Protein AF-A0A372EFE8-F1 (afdb_monomer)

Nearest PDB structures (foldseek):
  8dl6-assembly1_A  TM=1.818E-01  e=1.624E+00  Homo sapiens
  2hs5-assembly1_A  TM=1.885E-01  e=2.837E+00  Rhodococcus jostii RHA1
  8t83-assembly1_A  TM=2.047E-01  e=9.586E+00  Plasmodium falciparum

pLDDT: mean 87.12, std 14.11, range [27.5, 97.69]

Sequence (541 aa):
AINDLPAGLLLDLYAYAGGRPDAYFDPDGAARIRYFAITTDAKGKALGIDQGFVKARWAFIVDDVQGGGDASALGQKRNEYAQAASALLVDVGGNFLGGGQAASAWGGADNPMAADFFQHYGEALISIPEFTIDNMSDDDATALIASYIQTDREQVFGRSCPSRAALLPPIRFAPGEADIHVDRDKEAALAGMSGPQANAQRILNCNRPTTLPVAYANDEERRRINKYEAAAELQESPATSAIYKDCSANNGCRSNTAIKINGHEYYASYGRTQFVVETFLRTLTTVAKDLNAQQRHQLRLDQPVRLPNGAMGTMLDMVRIANGRAAVAARSFSKVRMDFGTGLSFQQAQHIWESLTTRQQTQFQHDTGLNQREYVDMLGFTPEGRARTEAEGKNAFASEAVIRMVDGDGQTSFGTWLMWLYSSQDEYNFVSKIFLKNNLSKIVEAPSLAGQFLNTEAPGTDEHMIRQRTVEDDLAQRVAAMHNWGNVRRITAPAMDLPSWVKNYADEFSRSVGRGDWRSLRCGDELKNTAGLRMQPLNLK

Structure (mmCIF, N/CA/C/O backbone):
data_AF-A0A372EFE8-F1
#
_entry.id   AF-A0A372EFE8-F1
#
loop_
_atom_site.group_PDB
_atom_site.id
_atom_site.type_symbol
_atom_site.label_atom_id
_atom_site.label_alt_id
_atom_site.label_comp_id
_atom_site.label_asym_id
_atom_site.label_entity_id
_atom_site.label_seq_id
_atom_site.pdbx_PDB_ins_code
_atom_site.Cartn_x
_atom_site.Cartn_y
_atom_site.Cartn_z
_atom_site.occupancy
_atom_site.B_iso_or_equiv
_atom_site.auth_seq_id
_atom_site.auth_comp_id
_atom_site.auth_asym_id
_atom_site.auth_atom_id
_atom_site.pdbx_PDB_model_num
ATOM 1 N N . ALA A 1 1 ? -55.924 -3.145 3.234 1.00 34.00 1 ALA A N 1
ATOM 2 C CA . ALA A 1 1 ? -55.984 -2.920 4.686 1.00 34.00 1 ALA A CA 1
ATOM 3 C C . ALA A 1 1 ? -54.588 -2.531 5.136 1.00 34.00 1 ALA A C 1
ATOM 5 O O . ALA A 1 1 ? -53.656 -3.285 4.894 1.00 34.00 1 ALA A O 1
ATOM 6 N N . ILE A 1 2 ? -54.460 -1.311 5.644 1.00 34.00 2 ILE A N 1
ATOM 7 C CA . ILE A 1 2 ? -53.300 -0.809 6.385 1.00 34.00 2 ILE A CA 1
ATOM 8 C C . ILE A 1 2 ? -53.632 -1.044 7.871 1.00 34.00 2 ILE A C 1
ATOM 10 O O . ILE A 1 2 ? -54.818 -0.972 8.203 1.00 34.00 2 ILE A O 1
ATOM 14 N N . ASN A 1 3 ? -52.600 -1.272 8.694 1.00 28.91 3 ASN A N 1
ATOM 15 C CA . ASN A 1 3 ? -52.532 -1.204 10.170 1.00 28.91 3 ASN A CA 1
ATOM 16 C C . ASN A 1 3 ? -52.314 -2.558 10.866 1.00 28.91 3 ASN A C 1
ATOM 18 O O . ASN A 1 3 ? -53.229 -3.371 10.937 1.00 28.91 3 ASN A O 1
ATOM 22 N N . ASP A 1 4 ? -51.077 -2.790 11.333 1.00 33.53 4 ASP A N 1
ATOM 23 C CA . ASP A 1 4 ? -50.749 -2.971 12.766 1.00 33.53 4 ASP A CA 1
ATOM 24 C C . ASP A 1 4 ? -49.399 -3.679 12.986 1.00 33.53 4 ASP A C 1
ATOM 26 O O . ASP A 1 4 ? -49.341 -4.797 13.486 1.00 33.53 4 ASP A O 1
ATOM 30 N N . LEU A 1 5 ? -48.287 -2.996 12.685 1.00 29.19 5 LEU A N 1
ATOM 31 C CA . LEU A 1 5 ? -47.038 -3.199 13.430 1.00 29.19 5 LEU A CA 1
ATOM 32 C C . LEU A 1 5 ? -46.386 -1.828 13.702 1.00 29.19 5 LEU A C 1
ATOM 34 O O . LEU A 1 5 ? -46.388 -0.984 12.801 1.00 29.19 5 LEU A O 1
ATOM 38 N N . PRO A 1 6 ? -45.893 -1.558 14.927 1.00 27.50 6 PRO A N 1
ATOM 39 C CA . PRO A 1 6 ? -45.521 -0.213 15.351 1.00 27.50 6 PRO A CA 1
ATOM 40 C C . PRO A 1 6 ? -44.241 0.274 14.673 1.00 27.50 6 PRO A C 1
ATOM 42 O O . PRO A 1 6 ? -43.274 -0.466 14.509 1.00 27.50 6 PRO A O 1
ATOM 45 N N . ALA A 1 7 ? -44.228 1.564 14.346 1.00 34.88 7 ALA A N 1
ATOM 46 C CA . ALA A 1 7 ? -43.024 2.309 14.023 1.00 34.88 7 ALA A CA 1
ATOM 47 C C . ALA A 1 7 ? -42.103 2.353 15.256 1.00 34.88 7 ALA A C 1
ATOM 49 O O . ALA A 1 7 ? -42.401 3.046 16.224 1.00 34.88 7 ALA A O 1
ATOM 50 N N . GLY A 1 8 ? -41.005 1.599 15.224 1.00 34.66 8 GLY A N 1
ATOM 51 C CA . GLY A 1 8 ? -40.010 1.597 16.295 1.00 34.66 8 GLY A CA 1
ATOM 52 C C . GLY A 1 8 ? -39.207 0.306 16.341 1.00 34.66 8 GLY A C 1
ATOM 53 O O . GLY A 1 8 ? -39.478 -0.534 17.183 1.00 34.66 8 GLY A O 1
ATOM 54 N N . LEU A 1 9 ? -38.281 0.154 15.392 1.00 29.19 9 LEU A N 1
ATOM 55 C CA . LEU A 1 9 ? -37.024 -0.610 15.453 1.00 29.19 9 LEU A CA 1
ATOM 56 C C . LEU A 1 9 ? -36.442 -0.547 14.037 1.00 29.19 9 LEU A C 1
ATOM 58 O O . LEU A 1 9 ? -36.576 -1.451 13.213 1.00 29.19 9 LEU A O 1
ATOM 62 N N . LEU A 1 10 ? -35.905 0.632 13.726 1.00 29.94 10 LEU A N 1
ATOM 63 C CA . LEU A 1 10 ? -35.046 0.847 12.573 1.00 29.94 10 LEU A CA 1
ATOM 64 C C . LEU A 1 10 ? -33.844 -0.088 12.732 1.00 29.94 10 LEU A C 1
ATOM 66 O O . LEU A 1 10 ? -32.978 0.158 13.563 1.00 29.94 10 LEU A O 1
ATOM 70 N N . LEU A 1 11 ? -33.823 -1.164 11.946 1.00 32.56 11 LEU A N 1
ATOM 71 C CA . LEU A 1 11 ? -32.589 -1.848 11.585 1.00 32.56 11 LEU A CA 1
ATOM 72 C C . LEU A 1 11 ? -31.656 -0.793 10.991 1.00 32.56 11 LEU A C 1
ATOM 74 O O . LEU A 1 11 ? -31.932 -0.256 9.915 1.00 32.56 11 LEU A O 1
ATOM 78 N N . ASP A 1 12 ? -30.587 -0.473 11.712 1.00 36.28 12 ASP A N 1
ATOM 79 C CA . ASP A 1 12 ? -29.499 0.312 11.161 1.00 36.28 12 ASP A CA 1
ATOM 80 C C . ASP A 1 12 ? -28.867 -0.486 10.012 1.00 36.28 12 ASP A C 1
ATOM 82 O O . ASP A 1 12 ? -28.234 -1.526 10.200 1.00 36.28 12 ASP A O 1
ATOM 86 N N . LEU A 1 13 ? -29.090 -0.013 8.788 1.00 31.44 13 LEU A N 1
ATOM 87 C CA . LEU A 1 13 ? -28.568 -0.617 7.566 1.00 31.44 13 LEU A CA 1
ATOM 88 C C . LEU A 1 13 ? -27.030 -0.530 7.479 1.00 31.44 13 LEU A C 1
ATOM 90 O O . LEU A 1 13 ? -26.445 -1.239 6.659 1.00 31.44 13 LEU A O 1
ATOM 94 N N . TYR A 1 14 ? -26.360 0.262 8.329 1.00 36.19 14 TYR A N 1
ATOM 95 C CA . TYR A 1 14 ? -24.896 0.282 8.422 1.00 36.19 14 TYR A CA 1
ATOM 96 C C . TYR A 1 14 ? -24.311 -0.952 9.120 1.00 36.19 14 TYR A C 1
ATOM 98 O O . TYR A 1 14 ? -23.192 -1.349 8.788 1.00 36.19 14 TYR A O 1
ATOM 106 N N . ALA A 1 15 ? -25.081 -1.651 9.964 1.00 34.00 15 ALA A N 1
ATOM 107 C CA . ALA A 1 15 ? -24.660 -2.922 10.568 1.00 34.00 15 ALA A CA 1
ATOM 108 C C . ALA A 1 15 ? -24.408 -4.031 9.517 1.00 34.00 15 ALA A C 1
ATOM 110 O O . ALA A 1 15 ? -23.725 -5.021 9.784 1.00 34.00 15 ALA A O 1
ATOM 111 N N . TYR A 1 16 ? -24.912 -3.861 8.287 1.00 36.12 16 TYR A N 1
ATOM 112 C CA . TYR A 1 16 ? -24.775 -4.832 7.197 1.00 36.12 16 TYR A CA 1
ATOM 113 C C . TYR A 1 16 ? -23.528 -4.631 6.317 1.00 36.12 16 TYR A C 1
ATOM 115 O O . TYR A 1 16 ? -23.132 -5.555 5.602 1.00 36.12 16 TYR A O 1
ATOM 123 N N . ALA A 1 17 ? -22.864 -3.470 6.373 1.00 34.91 17 ALA A N 1
ATOM 124 C CA . ALA A 1 17 ? -21.753 -3.141 5.469 1.00 34.91 17 ALA A CA 1
ATOM 125 C C . ALA A 1 17 ? -20.452 -3.932 5.752 1.00 34.91 17 ALA A C 1
ATOM 127 O O . ALA A 1 17 ? -19.557 -3.973 4.908 1.00 34.91 17 ALA A O 1
ATOM 128 N N . GLY A 1 18 ? -20.358 -4.613 6.905 1.00 39.59 18 GLY A N 1
ATOM 129 C CA . GLY A 1 18 ? -19.274 -5.544 7.261 1.00 39.59 18 GLY A CA 1
ATOM 130 C C . GLY A 1 18 ? -19.565 -7.032 6.993 1.00 39.59 18 GLY A C 1
ATOM 131 O O . GLY A 1 18 ? -18.693 -7.872 7.217 1.00 39.59 18 GLY A O 1
ATOM 132 N N . GLY A 1 19 ? -20.769 -7.379 6.520 1.00 35.31 19 GLY A N 1
ATOM 133 C CA . GLY A 1 19 ? -21.113 -8.732 6.061 1.00 35.31 19 GLY A CA 1
ATOM 134 C C . GLY A 1 19 ? -21.162 -9.839 7.125 1.00 35.31 19 GLY A C 1
ATOM 135 O O . GLY A 1 19 ? -20.945 -10.998 6.777 1.00 35.31 19 GLY A O 1
ATOM 136 N N . ARG A 1 20 ? -21.418 -9.538 8.408 1.00 49.41 20 ARG A N 1
ATOM 137 C CA . ARG A 1 20 ? -21.470 -10.568 9.472 1.00 49.41 20 ARG A CA 1
ATOM 138 C C . ARG A 1 20 ? -22.592 -10.387 10.508 1.00 49.41 20 ARG A C 1
ATOM 140 O O . ARG A 1 20 ? -22.280 -10.347 11.688 1.00 49.41 20 ARG A O 1
ATOM 147 N N . PRO A 1 21 ? -23.878 -10.329 10.127 1.00 38.69 21 PRO A N 1
ATOM 148 C CA . PRO A 1 21 ? -24.981 -10.154 11.084 1.00 38.69 21 PRO A CA 1
ATOM 149 C C . PRO A 1 21 ? -25.032 -11.234 12.187 1.00 38.69 21 PRO A C 1
ATOM 151 O O . PRO A 1 21 ? -25.362 -10.932 13.329 1.00 38.69 21 PRO A O 1
ATOM 154 N N . ASP A 1 22 ? -24.613 -12.465 11.887 1.00 41.41 22 ASP A N 1
ATOM 155 C CA . ASP A 1 22 ? -24.717 -13.606 12.812 1.00 41.41 22 ASP A CA 1
ATOM 156 C C . ASP A 1 22 ? -23.646 -13.606 13.920 1.00 41.41 22 ASP A C 1
ATOM 158 O O . ASP A 1 22 ? -23.748 -14.357 14.886 1.00 41.41 22 ASP A O 1
ATOM 162 N N . ALA A 1 23 ? -22.616 -12.759 13.803 1.00 43.25 23 ALA A N 1
ATOM 163 C CA . ALA A 1 23 ? -21.568 -12.613 14.815 1.00 43.25 23 ALA A CA 1
ATOM 164 C C . ALA A 1 23 ? -21.918 -11.587 15.912 1.00 43.25 23 ALA A C 1
ATOM 166 O O . ALA A 1 23 ? -21.098 -11.381 16.809 1.00 43.25 23 ALA A O 1
ATOM 167 N N . TYR A 1 24 ? -23.084 -10.929 15.820 1.00 45.16 24 TYR A N 1
ATOM 168 C CA . TYR A 1 24 ? -23.446 -9.785 16.668 1.00 45.16 24 TYR A CA 1
ATOM 169 C C . TYR A 1 24 ? -24.737 -9.950 17.474 1.00 45.16 24 TYR A C 1
ATOM 171 O O . TYR A 1 24 ? -25.125 -9.024 18.182 1.00 45.16 24 TYR A O 1
ATOM 179 N N . PHE A 1 25 ? -25.398 -11.107 17.419 1.00 37.50 25 PHE A N 1
ATOM 180 C CA . PHE A 1 25 ? -26.566 -11.344 18.263 1.00 37.50 25 PHE A CA 1
ATOM 181 C C . PHE A 1 25 ? -26.135 -11.952 19.603 1.00 37.50 25 PHE A C 1
ATOM 183 O O . PHE A 1 25 ? -26.067 -13.172 19.743 1.00 37.50 25 PHE A O 1
ATOM 190 N N . ASP A 1 26 ? -25.823 -11.090 20.573 1.00 42.59 26 ASP A N 1
ATOM 191 C CA . ASP A 1 26 ? -25.848 -11.459 21.988 1.00 42.59 26 ASP A CA 1
ATOM 192 C C . ASP A 1 26 ? -27.255 -11.133 22.525 1.00 42.59 26 ASP A C 1
ATOM 194 O O . ASP A 1 26 ? -27.617 -9.958 22.588 1.00 42.59 26 ASP A O 1
ATOM 198 N N . PRO A 1 27 ? -28.093 -12.131 22.859 1.00 40.47 27 PRO A N 1
ATOM 199 C CA . PRO A 1 27 ? -29.403 -11.879 23.456 1.00 40.47 27 PRO A CA 1
ATOM 200 C C . PRO A 1 27 ? -29.326 -11.190 24.835 1.00 40.47 27 PRO A C 1
ATOM 202 O O . PRO A 1 27 ? -30.360 -10.706 25.294 1.00 40.47 27 PRO A O 1
ATOM 205 N N . ASP A 1 28 ? -28.134 -11.119 25.449 1.00 47.84 28 ASP A N 1
ATOM 206 C CA . ASP A 1 28 ? -27.855 -10.519 26.760 1.00 47.84 28 ASP A CA 1
ATOM 207 C C . ASP A 1 28 ? -26.855 -9.331 26.704 1.00 47.84 28 ASP A C 1
ATOM 209 O O . ASP A 1 28 ? -26.437 -8.849 27.757 1.00 47.84 28 ASP A O 1
ATOM 213 N N . GLY A 1 29 ? -26.441 -8.869 25.513 1.00 55.97 29 GLY A N 1
ATOM 214 C CA . GLY A 1 29 ? -25.423 -7.821 25.340 1.00 55.97 29 GLY A CA 1
ATOM 215 C C . GLY A 1 29 ? -25.939 -6.633 24.534 1.00 55.97 29 GLY A C 1
ATOM 216 O O . GLY A 1 29 ? -25.941 -6.672 23.304 1.00 55.97 29 GLY A O 1
ATOM 217 N N . ALA A 1 30 ? -26.372 -5.580 25.228 1.00 72.25 30 ALA A N 1
ATOM 218 C CA . ALA A 1 30 ? -26.882 -4.346 24.619 1.00 72.25 30 ALA A CA 1
ATOM 219 C C . ALA A 1 30 ? -26.065 -3.092 24.980 1.00 72.25 30 ALA A C 1
ATOM 221 O O . ALA A 1 30 ? -26.330 -2.015 24.444 1.00 72.25 30 ALA A O 1
ATOM 222 N N . ALA A 1 31 ? -25.045 -3.225 25.836 1.00 88.50 31 ALA A N 1
ATOM 223 C CA . ALA A 1 31 ? -24.107 -2.144 26.087 1.00 88.50 31 ALA A CA 1
ATOM 224 C C . ALA A 1 31 ? -23.345 -1.769 24.813 1.00 88.50 31 ALA A C 1
ATOM 226 O O . ALA A 1 31 ? -23.012 -2.601 23.962 1.00 88.50 31 ALA A O 1
ATOM 227 N N . ARG A 1 32 ? -22.985 -0.493 24.726 1.00 92.19 32 ARG A N 1
ATOM 228 C CA . ARG A 1 32 ? -22.243 0.059 23.603 1.00 92.19 32 ARG A CA 1
ATOM 229 C C . ARG A 1 32 ? -20.888 0.579 24.048 1.00 92.19 32 ARG A C 1
ATOM 231 O O . ARG A 1 32 ? -20.762 1.290 25.043 1.00 92.19 32 ARG A O 1
ATOM 238 N N . ILE A 1 33 ? -19.865 0.297 23.246 1.00 95.19 33 ILE A N 1
ATOM 239 C CA . ILE A 1 33 ? -18.561 0.954 23.336 1.00 95.19 33 ILE A CA 1
ATOM 240 C C . ILE A 1 33 ? -18.213 1.633 22.014 1.00 95.19 33 ILE A C 1
ATOM 242 O O . ILE A 1 33 ? -18.333 1.060 20.934 1.00 95.19 33 ILE A O 1
ATOM 246 N N . ARG A 1 34 ? -17.771 2.886 22.112 1.00 95.81 34 ARG A N 1
ATOM 247 C CA . ARG A 1 34 ? -17.330 3.717 20.990 1.00 95.81 34 ARG A CA 1
ATOM 248 C C . ARG A 1 34 ? -15.876 4.090 21.192 1.00 95.81 34 ARG A C 1
ATOM 250 O O . ARG A 1 34 ? -15.551 4.808 22.137 1.00 95.81 34 ARG A O 1
ATOM 257 N N . TYR A 1 35 ? -15.009 3.617 20.310 1.00 97.69 35 TYR A N 1
ATOM 258 C CA . TYR A 1 35 ? -13.605 3.998 20.271 1.00 97.69 35 TYR A CA 1
ATOM 259 C C . TYR A 1 35 ? -13.398 5.262 19.435 1.00 97.69 35 TYR A C 1
ATOM 261 O O . TYR A 1 35 ? -14.134 5.562 18.499 1.00 97.69 35 TYR A O 1
ATOM 269 N N . PHE A 1 36 ? -12.346 6.002 19.759 1.00 97.00 36 PHE A N 1
ATOM 270 C CA . PHE A 1 36 ? -11.959 7.216 19.057 1.00 97.00 36 PHE A CA 1
ATOM 271 C C . PHE A 1 36 ? -10.454 7.234 18.854 1.00 97.00 36 PHE A C 1
ATOM 273 O O . PHE A 1 36 ? -9.684 6.912 19.763 1.00 97.00 36 PHE A O 1
ATOM 280 N N . ALA A 1 37 ? -10.032 7.664 17.671 1.00 97.00 37 ALA A N 1
ATOM 281 C CA . ALA A 1 37 ? -8.640 7.957 17.388 1.00 97.00 37 ALA A CA 1
ATOM 282 C C . ALA A 1 37 ? -8.394 9.460 17.552 1.00 97.00 37 ALA A C 1
ATOM 284 O O . ALA A 1 37 ? -8.954 10.270 16.816 1.00 97.00 37 ALA A O 1
ATOM 285 N N . ILE A 1 38 ? -7.541 9.836 18.506 1.00 96.75 38 ILE A N 1
ATOM 286 C CA . ILE A 1 38 ? -7.173 11.230 18.770 1.00 96.75 38 ILE A CA 1
ATOM 287 C C . ILE A 1 38 ? -5.764 11.495 18.247 1.00 96.75 38 ILE A C 1
ATOM 289 O O . ILE A 1 38 ? -4.810 10.823 18.634 1.00 96.75 38 ILE A O 1
ATOM 293 N N . THR A 1 39 ? -5.616 12.488 17.374 1.00 96.31 39 THR A N 1
ATOM 294 C CA . THR A 1 39 ? -4.344 12.810 16.696 1.00 96.31 39 THR A CA 1
ATOM 295 C C . THR A 1 39 ? -3.457 13.792 17.469 1.00 96.31 39 THR A C 1
ATOM 297 O O . THR A 1 39 ? -2.387 14.179 16.990 1.00 96.31 39 THR A O 1
ATOM 300 N N . THR A 1 40 ? -3.865 14.182 18.680 1.00 94.88 40 THR A N 1
ATOM 301 C CA . THR A 1 40 ? -3.167 15.141 19.545 1.00 94.88 40 THR A CA 1
ATOM 302 C C . THR A 1 40 ? -2.806 14.568 20.920 1.00 94.88 40 THR A C 1
ATOM 304 O O . THR A 1 40 ? -3.421 13.621 21.419 1.00 94.88 40 THR A O 1
ATOM 307 N N . ASP A 1 41 ? -1.769 15.141 21.532 1.00 91.31 41 ASP A N 1
ATOM 308 C CA . ASP A 1 41 ? -1.305 14.825 22.884 1.00 91.31 41 ASP A CA 1
ATOM 309 C C . ASP A 1 41 ? -2.052 15.619 23.978 1.00 91.31 41 ASP A C 1
ATOM 311 O O . ASP A 1 41 ? -2.893 16.476 23.700 1.00 91.31 41 ASP A O 1
ATOM 315 N N . ALA A 1 42 ? -1.687 15.389 25.244 1.00 89.38 42 ALA A N 1
ATOM 316 C CA . ALA A 1 42 ? -2.208 16.115 26.409 1.00 89.38 42 ALA A CA 1
ATOM 317 C C . ALA A 1 42 ? -1.928 17.637 26.411 1.00 89.38 42 ALA A C 1
ATOM 319 O O . ALA A 1 42 ? -2.366 18.354 27.308 1.00 89.38 42 ALA A O 1
ATOM 320 N N . LYS A 1 43 ? -1.158 18.163 25.455 1.00 88.94 43 LYS A N 1
ATOM 321 C CA . LYS A 1 43 ? -0.915 19.602 25.272 1.00 88.94 43 LYS A CA 1
ATOM 322 C C . LYS A 1 43 ? -1.660 20.149 24.051 1.00 88.94 43 LYS A C 1
ATOM 324 O O . LYS A 1 43 ? -1.415 21.292 23.669 1.00 88.94 43 LYS A O 1
ATOM 329 N N . GLY A 1 44 ? -2.523 19.345 23.426 1.00 88.69 44 GLY A N 1
ATOM 330 C CA . GLY A 1 44 ? -3.226 19.687 22.192 1.00 88.69 44 GLY A CA 1
ATOM 331 C C . GLY A 1 44 ? -2.317 19.731 20.961 1.00 88.69 44 GLY A C 1
ATOM 332 O O . GLY A 1 44 ? -2.702 20.292 19.939 1.00 88.69 44 GLY A O 1
ATOM 333 N N . LYS A 1 45 ? -1.098 19.180 21.031 1.00 93.12 45 LYS A N 1
ATOM 334 C CA . LYS A 1 45 ? -0.156 19.167 19.905 1.00 93.12 45 LYS A CA 1
ATOM 335 C C . LYS A 1 45 ? -0.317 17.895 19.089 1.00 93.12 45 LYS A C 1
ATOM 337 O O . LYS A 1 45 ? -0.513 16.827 19.655 1.00 93.12 45 LYS A O 1
ATOM 342 N N . ALA A 1 46 ? -0.178 17.997 17.768 1.00 95.44 46 ALA A N 1
ATOM 343 C CA . ALA A 1 46 ? -0.224 16.838 16.882 1.00 95.44 46 ALA A CA 1
ATOM 344 C C . ALA A 1 46 ? 0.832 15.786 17.272 1.00 95.44 46 ALA A C 1
ATOM 346 O O . ALA A 1 46 ? 2.003 16.116 17.471 1.00 95.44 46 ALA A O 1
ATOM 347 N N . LEU A 1 47 ? 0.430 14.513 17.314 1.00 95.44 47 LEU A N 1
ATOM 348 C CA . LEU A 1 47 ? 1.303 13.377 17.642 1.00 95.44 47 LEU A CA 1
ATOM 349 C C . LEU A 1 47 ? 2.340 13.085 16.541 1.00 95.44 47 LEU A C 1
ATOM 351 O O . LEU A 1 47 ? 3.317 12.367 16.767 1.00 95.44 47 LEU A O 1
ATOM 355 N N . GLY A 1 48 ? 2.152 13.667 15.356 1.00 95.75 48 GLY A N 1
ATOM 356 C CA . GLY A 1 48 ? 3.061 13.582 14.219 1.00 95.75 48 GLY A CA 1
ATOM 357 C C . GLY A 1 48 ? 2.695 12.477 13.232 1.00 95.75 48 GLY A C 1
ATOM 358 O O . GLY A 1 48 ? 1.594 11.932 13.248 1.00 95.75 48 GLY A O 1
ATOM 359 N N . ILE A 1 49 ? 3.634 12.165 12.343 1.00 94.25 49 ILE A N 1
ATOM 360 C CA . ILE A 1 49 ? 3.468 11.194 11.256 1.00 94.25 49 ILE A CA 1
ATOM 361 C C . ILE A 1 49 ? 4.583 10.154 11.354 1.00 94.25 49 ILE A C 1
ATOM 363 O O . ILE A 1 49 ? 5.714 10.478 11.718 1.00 94.25 49 ILE A O 1
ATOM 367 N N . ASP A 1 50 ? 4.271 8.905 11.028 1.00 91.94 50 ASP A N 1
ATOM 368 C CA . ASP A 1 50 ? 5.243 7.826 10.898 1.00 91.94 50 ASP A CA 1
ATOM 369 C C . ASP A 1 50 ? 4.916 6.948 9.690 1.00 91.94 50 ASP A C 1
ATOM 371 O O . ASP A 1 50 ? 3.794 6.474 9.539 1.00 91.94 50 ASP A O 1
ATOM 375 N N . GLN A 1 51 ? 5.896 6.766 8.802 1.00 90.44 51 GLN A N 1
ATOM 376 C CA . GLN A 1 51 ? 5.751 6.014 7.545 1.00 90.44 51 GLN A CA 1
ATOM 377 C C . GLN A 1 51 ? 4.546 6.447 6.683 1.00 90.44 51 GLN A C 1
ATOM 379 O O . GLN A 1 51 ? 3.937 5.633 5.995 1.00 90.44 51 GLN A O 1
ATOM 384 N N . GLY A 1 52 ? 4.194 7.735 6.721 1.00 91.44 52 GLY A N 1
ATOM 385 C CA . GLY A 1 52 ? 3.045 8.296 5.999 1.00 91.44 52 GLY A CA 1
ATOM 386 C C . GLY A 1 52 ? 1.700 8.170 6.730 1.00 91.44 52 GLY A C 1
ATOM 387 O O . GLY A 1 52 ? 0.720 8.756 6.279 1.00 91.44 52 GLY A O 1
ATOM 388 N N . PHE A 1 53 ? 1.645 7.487 7.878 1.00 94.56 53 PHE A N 1
ATOM 389 C CA . PHE A 1 53 ? 0.457 7.400 8.731 1.00 94.56 53 PHE A CA 1
ATOM 390 C C . PHE A 1 53 ? 0.469 8.496 9.796 1.00 94.56 53 PHE A C 1
ATOM 392 O O . PHE A 1 53 ? 1.491 8.725 10.446 1.00 94.56 53 PHE A O 1
ATOM 399 N N . VAL A 1 54 ? -0.672 9.143 10.023 1.00 96.06 54 VAL A N 1
ATOM 400 C CA . VAL A 1 54 ? -0.841 10.064 11.154 1.00 96.06 54 VAL A CA 1
ATOM 401 C C . VAL A 1 54 ? -0.882 9.246 12.440 1.00 96.06 54 VAL A C 1
ATOM 403 O O . VAL A 1 54 ? -1.614 8.261 12.536 1.00 96.06 54 VAL A O 1
ATOM 406 N N . LYS A 1 55 ? -0.077 9.628 13.432 1.00 96.69 55 LYS A N 1
ATOM 407 C CA . LYS A 1 55 ? -0.108 8.985 14.744 1.00 96.69 55 LYS A CA 1
ATOM 408 C C . LYS A 1 55 ? -1.374 9.394 15.481 1.00 96.69 55 LYS A C 1
ATOM 410 O O . LYS A 1 55 ? -1.724 10.572 15.507 1.00 96.69 55 LYS A O 1
ATOM 415 N N . ALA A 1 56 ? -2.014 8.426 16.114 1.00 96.44 56 ALA A N 1
ATOM 416 C CA . ALA A 1 56 ? -3.169 8.660 16.959 1.00 96.44 56 ALA A CA 1
ATOM 417 C C . ALA A 1 56 ? -3.112 7.780 18.208 1.00 96.44 56 ALA A C 1
ATOM 419 O O . ALA A 1 56 ? -2.435 6.754 18.231 1.00 96.44 56 ALA A O 1
ATOM 420 N N . ARG A 1 57 ? -3.816 8.197 19.254 1.00 95.69 57 ARG A N 1
ATOM 421 C CA . ARG A 1 57 ? -4.024 7.436 20.491 1.00 95.69 57 ARG A CA 1
ATOM 422 C C . ARG A 1 57 ? -5.500 7.094 20.640 1.00 95.69 57 ARG A C 1
ATOM 424 O O . ARG A 1 57 ? -6.348 7.783 20.074 1.00 95.69 57 ARG A O 1
ATOM 431 N N . TRP A 1 58 ? -5.793 6.056 21.408 1.00 96.88 58 TRP A N 1
ATOM 432 C CA . TRP A 1 58 ? -7.166 5.670 21.702 1.00 96.88 58 TRP A CA 1
ATOM 433 C C . TRP A 1 58 ? -7.783 6.526 22.808 1.00 96.88 58 TRP A C 1
ATOM 435 O O . TRP A 1 58 ? -7.127 6.873 23.790 1.00 96.88 58 TRP A O 1
ATOM 445 N N . ALA A 1 59 ? -9.069 6.801 22.653 1.00 96.69 59 ALA A N 1
ATOM 446 C CA . ALA A 1 59 ? -10.006 7.140 23.714 1.00 96.69 59 ALA A CA 1
ATOM 447 C C . ALA A 1 59 ? -11.270 6.296 23.496 1.00 96.69 59 ALA A C 1
ATOM 449 O O . ALA A 1 59 ? -11.463 5.762 22.400 1.00 96.69 59 ALA A O 1
ATOM 450 N N . PHE A 1 60 ? -12.120 6.146 24.509 1.00 97.12 60 PHE A N 1
ATOM 451 C CA . PHE A 1 60 ? -13.393 5.451 24.324 1.00 97.12 60 PHE A CA 1
ATOM 452 C C . PHE A 1 60 ? -14.489 5.950 25.256 1.00 97.12 60 PHE A C 1
ATOM 454 O O . PHE A 1 60 ? -14.209 6.475 26.333 1.00 97.12 60 PHE A O 1
ATOM 461 N N . ILE A 1 61 ? -15.734 5.747 24.832 1.00 96.06 61 ILE A N 1
ATOM 462 C CA . ILE A 1 61 ? -16.935 5.911 25.648 1.00 96.06 61 ILE A CA 1
ATOM 463 C C . ILE A 1 61 ? -17.629 4.557 25.761 1.00 96.06 61 ILE A C 1
ATOM 465 O O . ILE A 1 61 ? -17.799 3.894 24.742 1.00 96.06 61 ILE A O 1
ATOM 469 N N . VAL A 1 62 ? -18.043 4.174 26.967 1.00 95.56 62 VAL A N 1
ATOM 470 C CA . VAL A 1 62 ? -18.953 3.044 27.210 1.00 95.56 62 VAL A CA 1
ATOM 471 C C . VAL A 1 62 ? -20.264 3.578 27.757 1.00 95.56 62 VAL A C 1
ATOM 473 O O . VAL A 1 62 ? -20.244 4.396 28.677 1.00 95.56 62 VAL A O 1
ATOM 476 N N . ASP A 1 63 ? -21.379 3.147 27.183 1.00 92.81 63 ASP A N 1
ATOM 477 C CA . ASP A 1 63 ? -22.728 3.552 27.564 1.00 92.81 63 ASP A CA 1
ATOM 478 C C . ASP A 1 63 ? -23.769 2.466 27.245 1.00 92.81 63 ASP A C 1
ATOM 480 O O . ASP A 1 63 ? -23.423 1.350 26.868 1.00 92.81 63 ASP A O 1
ATOM 484 N N . ASP A 1 64 ? -25.046 2.800 27.448 1.00 89.94 64 ASP A N 1
ATOM 485 C CA . ASP A 1 64 ? -26.210 1.962 27.114 1.00 89.94 64 ASP A CA 1
ATOM 486 C C . ASP A 1 64 ? -26.261 0.594 27.818 1.00 89.94 64 ASP A C 1
ATOM 488 O O . ASP A 1 64 ? -26.829 -0.365 27.305 1.00 89.94 64 ASP A O 1
ATOM 492 N N . VAL A 1 65 ? -25.680 0.513 29.020 1.00 91.00 65 VAL A N 1
ATOM 493 C CA . VAL A 1 65 ? -25.744 -0.686 29.864 1.00 91.00 65 VAL A CA 1
ATOM 494 C C . VAL A 1 65 ? -27.198 -1.001 30.211 1.00 91.00 65 VAL A C 1
ATOM 496 O O . VAL A 1 65 ? -27.894 -0.166 30.792 1.00 91.00 65 VAL A O 1
ATOM 499 N N . GLN A 1 66 ? -27.644 -2.217 29.911 1.00 89.31 66 GLN A N 1
ATOM 500 C CA . GLN A 1 66 ? -28.983 -2.700 30.220 1.00 89.31 66 GLN A CA 1
ATOM 501 C C . GLN A 1 66 ? -29.040 -3.459 31.545 1.00 89.31 66 GLN A C 1
ATOM 503 O O . GLN A 1 66 ? -28.074 -4.056 32.023 1.00 89.31 66 GLN A O 1
ATOM 508 N N . GLY A 1 67 ? -30.217 -3.418 32.169 1.00 85.56 67 GLY A N 1
ATOM 509 C CA . GLY A 1 67 ? -30.492 -4.157 33.397 1.00 85.56 67 GLY A CA 1
ATOM 510 C C . GLY A 1 67 ? -30.720 -5.647 33.134 1.00 85.56 67 GLY A C 1
ATOM 511 O O . GLY A 1 67 ? -31.088 -6.056 32.038 1.00 85.56 67 GLY A O 1
ATOM 512 N N . GLY A 1 68 ? -30.583 -6.468 34.175 1.00 84.12 68 GLY A N 1
ATOM 513 C CA . GLY A 1 68 ? -30.855 -7.902 34.105 1.00 84.12 68 GLY A CA 1
ATOM 514 C C . GLY A 1 68 ? -31.183 -8.524 35.464 1.00 84.12 68 GLY A C 1
ATOM 515 O O . GLY A 1 68 ? -31.111 -7.878 36.508 1.00 84.12 68 GLY A O 1
ATOM 516 N N . GLY A 1 69 ? -31.541 -9.809 35.464 1.00 81.25 69 GLY A N 1
ATOM 517 C CA . GLY A 1 69 ? -32.064 -10.508 36.649 1.00 81.25 69 GLY A CA 1
ATOM 518 C C . GLY A 1 69 ? -31.029 -11.050 37.645 1.00 81.25 69 GLY A C 1
ATOM 519 O O . GLY A 1 69 ? -31.422 -11.693 38.617 1.00 81.25 69 GLY A O 1
ATOM 520 N N . ASP A 1 70 ? -29.729 -10.841 37.416 1.00 81.94 70 ASP A N 1
ATOM 521 C CA . ASP A 1 70 ? -28.670 -11.348 38.302 1.00 81.94 70 ASP A CA 1
ATOM 522 C C . ASP A 1 70 ? -28.601 -10.569 39.630 1.00 81.94 70 ASP A C 1
ATOM 524 O O . ASP A 1 70 ? -28.575 -9.338 39.655 1.00 81.94 70 ASP A O 1
ATOM 528 N N . ALA A 1 71 ? -28.545 -11.307 40.741 1.00 89.00 71 ALA A N 1
ATOM 529 C CA . ALA A 1 71 ? -28.494 -10.782 42.103 1.00 89.00 71 ALA A CA 1
ATOM 530 C C . ALA A 1 71 ? -27.065 -10.619 42.657 1.00 89.00 71 ALA A C 1
ATOM 532 O O . ALA A 1 71 ? -26.915 -10.181 43.803 1.00 89.00 71 ALA A O 1
ATOM 533 N N . SER A 1 72 ? -26.026 -10.979 41.893 1.00 92.88 72 SER A N 1
ATOM 534 C CA . SER A 1 72 ? -24.625 -10.762 42.273 1.00 92.88 72 SER A CA 1
ATOM 535 C C . SER A 1 72 ? -24.306 -9.273 42.494 1.00 92.88 72 SER A C 1
ATOM 537 O O . SER A 1 72 ? -25.058 -8.391 42.083 1.00 92.88 72 SER A O 1
ATOM 539 N N . ALA A 1 73 ? -23.169 -8.965 43.130 1.00 92.62 73 ALA A N 1
ATOM 540 C CA . ALA A 1 73 ? -22.735 -7.573 43.303 1.00 92.62 73 ALA A CA 1
ATOM 541 C C . ALA A 1 73 ? -22.563 -6.846 41.954 1.00 92.62 73 ALA A C 1
ATOM 543 O O . ALA A 1 73 ? -22.879 -5.661 41.852 1.00 92.62 73 ALA A O 1
ATOM 544 N N . LEU A 1 74 ? -22.115 -7.569 40.919 1.00 92.81 74 LEU A N 1
ATOM 545 C CA . LEU A 1 74 ? -22.024 -7.057 39.554 1.00 92.81 74 LEU A CA 1
ATOM 546 C C . LEU A 1 74 ? -23.420 -6.826 38.962 1.00 92.81 74 LEU A C 1
ATOM 548 O O . LEU A 1 74 ? -23.689 -5.732 38.483 1.00 92.81 74 LEU A O 1
ATOM 552 N N . GLY A 1 75 ? -24.332 -7.797 39.079 1.00 92.62 75 GLY A N 1
ATOM 553 C CA . GLY A 1 75 ? -25.705 -7.687 38.575 1.00 92.62 75 GLY A CA 1
ATOM 554 C C . GLY A 1 75 ? -26.515 -6.563 39.232 1.00 92.62 75 GLY A C 1
ATOM 555 O O . GLY A 1 75 ? -27.241 -5.836 38.553 1.00 92.62 75 GLY A O 1
ATOM 556 N N . GLN A 1 76 ? -26.336 -6.343 40.539 1.00 94.44 76 GLN A N 1
ATOM 557 C CA . GLN A 1 76 ? -26.914 -5.198 41.251 1.00 94.44 76 GLN A CA 1
ATOM 558 C C . GLN A 1 76 ? -26.366 -3.873 40.712 1.00 94.44 76 GLN A C 1
ATOM 560 O O . GLN A 1 76 ? -27.146 -2.976 40.399 1.00 94.44 76 GLN A O 1
ATOM 565 N N . LYS A 1 77 ? -25.041 -3.768 40.535 1.00 94.81 77 LYS A N 1
ATOM 566 C CA . LYS A 1 77 ? -24.407 -2.557 39.998 1.00 94.81 77 LYS A CA 1
ATOM 567 C C . LYS A 1 77 ? -24.808 -2.290 38.543 1.00 94.81 77 LYS A C 1
ATOM 569 O O . LYS A 1 77 ? -25.072 -1.146 38.191 1.00 94.81 77 LYS A O 1
ATOM 574 N N . ARG A 1 78 ? -24.940 -3.336 37.724 1.00 94.25 78 ARG A N 1
ATOM 575 C CA . ARG A 1 78 ? -25.466 -3.257 36.355 1.00 94.25 78 ARG A CA 1
ATOM 576 C C . ARG A 1 78 ? -26.866 -2.646 36.340 1.00 94.25 78 ARG A C 1
ATOM 578 O O . ARG A 1 78 ? -27.122 -1.709 35.593 1.00 94.25 78 ARG A O 1
ATOM 585 N N . ASN A 1 79 ? -27.755 -3.118 37.217 1.00 93.38 79 ASN A N 1
ATOM 586 C CA . ASN A 1 79 ? -29.107 -2.570 37.351 1.00 93.38 79 ASN A CA 1
ATOM 587 C C . ASN A 1 79 ? -29.110 -1.102 37.807 1.00 93.38 79 ASN A C 1
ATOM 589 O O . ASN A 1 79 ? -29.919 -0.318 37.313 1.00 93.38 79 ASN A O 1
ATOM 593 N N . GLU A 1 80 ? -28.207 -0.720 38.715 1.00 93.75 80 GLU A N 1
ATOM 594 C CA . GLU A 1 80 ? -28.016 0.682 39.113 1.00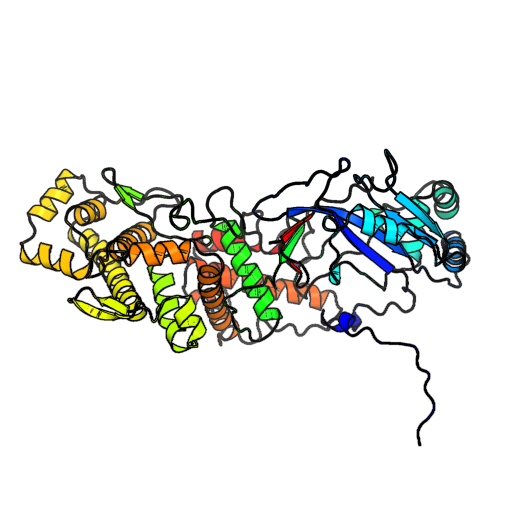 93.75 80 GLU A CA 1
ATOM 595 C C . GLU A 1 80 ? -27.582 1.551 37.919 1.00 93.75 80 GLU A C 1
ATOM 597 O O . GLU A 1 80 ? -28.175 2.603 37.679 1.00 93.75 80 GLU A O 1
ATOM 602 N N . TYR A 1 81 ? -26.592 1.104 37.140 1.00 94.00 81 TYR A N 1
ATOM 603 C CA . TYR A 1 81 ? -26.099 1.823 35.961 1.00 94.00 81 TYR A CA 1
ATOM 604 C C . TYR A 1 81 ? -27.146 1.939 34.855 1.00 94.00 81 TYR A C 1
ATOM 606 O O . TYR A 1 81 ? -27.305 3.023 34.294 1.00 94.00 81 TYR A O 1
ATOM 614 N N . ALA A 1 82 ? -27.908 0.878 34.593 1.00 91.94 82 ALA A N 1
ATOM 615 C CA . ALA A 1 82 ? -29.003 0.906 33.630 1.00 91.94 82 ALA A CA 1
ATOM 616 C C . ALA A 1 82 ? -30.086 1.920 34.029 1.00 91.94 82 ALA A C 1
ATOM 618 O O . ALA A 1 82 ? -30.511 2.743 33.221 1.00 91.94 82 ALA A O 1
ATOM 619 N N . GLN A 1 83 ? -30.491 1.929 35.306 1.00 91.94 83 GLN A N 1
ATOM 620 C CA . GLN A 1 83 ? -31.474 2.891 35.818 1.00 91.94 83 GLN A CA 1
ATOM 621 C C . GLN A 1 83 ? -30.968 4.336 35.771 1.00 91.94 83 GLN A C 1
ATOM 623 O O . GLN A 1 83 ? -31.741 5.255 35.502 1.00 91.94 83 GLN A O 1
ATOM 628 N N . ALA A 1 84 ? -29.679 4.546 36.039 1.00 91.19 84 ALA A N 1
ATOM 629 C CA . ALA A 1 84 ? -29.057 5.864 36.024 1.00 91.19 84 ALA A CA 1
ATOM 630 C C . ALA A 1 84 ? -28.630 6.329 34.620 1.00 91.19 84 ALA A C 1
ATOM 632 O O . ALA A 1 84 ? -28.133 7.453 34.494 1.00 91.19 84 ALA A O 1
ATOM 633 N N . ALA A 1 85 ? -28.793 5.492 33.586 1.00 90.31 85 ALA A N 1
ATOM 634 C CA . ALA A 1 85 ? -28.210 5.690 32.258 1.00 90.31 85 ALA A CA 1
ATOM 635 C C . ALA A 1 85 ? -26.719 6.065 32.355 1.00 90.31 85 ALA A C 1
ATOM 637 O O . ALA A 1 85 ? -26.281 7.104 31.855 1.00 90.31 85 ALA A O 1
ATOM 638 N N . SER A 1 86 ? -25.963 5.271 33.117 1.00 92.12 86 SER A N 1
ATOM 639 C CA . SER A 1 86 ? -24.554 5.540 33.377 1.00 92.12 86 SER A CA 1
ATOM 640 C C . SER A 1 86 ? -23.692 5.323 32.140 1.00 92.12 86 SER A C 1
ATOM 642 O O . SER A 1 86 ? -23.901 4.399 31.358 1.00 92.12 86 SER A O 1
ATOM 644 N N . ALA A 1 87 ? -22.678 6.167 32.009 1.00 92.38 87 ALA A N 1
ATOM 645 C CA . ALA A 1 87 ? -21.682 6.089 30.960 1.00 92.38 87 ALA A CA 1
ATOM 646 C C . ALA A 1 87 ? -20.302 6.481 31.496 1.00 92.38 87 ALA A C 1
ATOM 648 O O . ALA A 1 87 ? -20.172 7.162 32.517 1.00 92.38 87 ALA A O 1
ATOM 649 N N . LEU A 1 88 ? -19.264 6.041 30.794 1.00 94.88 88 LEU A N 1
ATOM 650 C CA . LEU A 1 88 ? -17.864 6.283 31.115 1.00 94.88 88 LEU A CA 1
ATOM 651 C C . LEU A 1 88 ? -17.139 6.801 29.880 1.00 94.88 88 LEU A C 1
ATOM 653 O O . LEU A 1 88 ? -17.194 6.175 28.829 1.00 94.88 88 LEU A O 1
ATOM 657 N N . LEU A 1 89 ? -16.377 7.879 30.036 1.00 95.69 89 LEU A N 1
ATOM 658 C CA . LEU A 1 89 ? -15.390 8.350 29.067 1.00 95.69 89 LEU A CA 1
ATOM 659 C C . LEU A 1 89 ? -14.001 8.047 29.612 1.00 95.69 89 LEU A C 1
ATOM 661 O O . LEU A 1 89 ? -13.693 8.389 30.754 1.00 95.69 89 LEU A O 1
ATOM 665 N N . VAL A 1 90 ? -13.148 7.474 28.771 1.00 95.69 90 VAL A N 1
ATOM 666 C CA . VAL A 1 90 ? -11.731 7.238 29.046 1.00 95.69 90 VAL A CA 1
ATOM 667 C C . VAL A 1 90 ? -10.890 7.977 28.008 1.00 95.69 90 VAL A C 1
ATOM 669 O O . VAL A 1 90 ? -10.942 7.675 26.818 1.00 95.69 90 VAL A O 1
ATOM 672 N N . ASP A 1 91 ? -10.083 8.930 28.474 1.00 94.25 91 ASP A N 1
ATOM 673 C CA . ASP A 1 91 ? -9.221 9.802 27.663 1.00 94.25 91 ASP A CA 1
ATOM 674 C C . ASP A 1 91 ? -7.785 9.806 28.218 1.00 94.25 91 ASP A C 1
ATOM 676 O O . ASP A 1 91 ? -7.217 10.830 28.607 1.00 94.25 91 ASP A O 1
ATOM 680 N N . VAL A 1 92 ? -7.179 8.618 28.302 1.00 90.62 92 VAL A N 1
ATOM 681 C CA . VAL A 1 92 ? -5.817 8.459 28.835 1.00 90.62 92 VAL A CA 1
ATOM 682 C C . VAL A 1 92 ? -4.819 9.236 27.972 1.00 90.62 92 VAL A C 1
ATOM 684 O O . VAL A 1 92 ? -4.732 9.057 26.755 1.00 90.62 92 VAL A O 1
ATOM 687 N N . GLY A 1 93 ? -4.020 10.083 28.624 1.00 86.19 93 GLY A N 1
ATOM 688 C CA . GLY A 1 93 ? -3.019 10.909 27.947 1.00 86.19 93 GLY A CA 1
ATOM 689 C C . GLY A 1 93 ? -3.614 12.052 27.121 1.00 86.19 93 GLY A C 1
ATOM 690 O O . GLY A 1 93 ? -2.885 12.660 26.335 1.00 86.19 93 GLY A O 1
ATOM 691 N N . GLY A 1 94 ? -4.908 12.333 27.288 1.00 89.75 94 GLY A N 1
ATOM 692 C CA . GLY A 1 94 ? -5.579 13.500 26.737 1.00 89.75 94 GLY A CA 1
ATOM 693 C C . GLY A 1 94 ? -5.627 14.683 27.691 1.00 89.75 94 GLY A C 1
ATOM 694 O O . GLY A 1 94 ? -5.001 14.686 28.752 1.00 89.75 94 GLY A O 1
ATOM 695 N N . ASN A 1 95 ? -6.335 15.725 27.266 1.00 91.31 95 ASN A N 1
ATOM 696 C CA . ASN A 1 95 ? -6.469 16.983 28.000 1.00 91.31 95 ASN A CA 1
ATOM 697 C C . ASN A 1 95 ? -7.918 17.436 28.193 1.00 91.31 95 ASN A C 1
ATOM 699 O O . ASN A 1 95 ? -8.126 18.555 28.654 1.00 91.31 95 ASN A O 1
ATOM 703 N N . PHE A 1 96 ? -8.899 16.594 27.860 1.00 93.38 96 PHE A N 1
ATOM 704 C CA . PHE A 1 96 ? -10.308 16.944 28.004 1.00 93.38 96 PHE A CA 1
ATOM 705 C C . PHE A 1 96 ? -10.758 16.949 29.473 1.00 93.38 96 PHE A C 1
ATOM 707 O O . PHE A 1 96 ? -11.301 17.939 29.950 1.00 93.38 96 PHE A O 1
ATOM 714 N N . LEU A 1 97 ? -10.450 15.888 30.228 1.00 88.62 97 LEU A N 1
ATOM 715 C CA . LEU A 1 97 ? -10.871 15.725 31.630 1.00 88.62 97 LEU A CA 1
ATOM 716 C C . LEU A 1 97 ? -10.056 16.568 32.637 1.00 88.62 97 LEU A C 1
ATOM 718 O O . LEU A 1 97 ? -10.224 16.447 33.845 1.00 88.62 97 LEU A O 1
ATOM 722 N N . GLY A 1 98 ? -9.156 17.433 32.163 1.00 77.06 98 GLY A N 1
ATOM 723 C CA . GLY A 1 98 ? -8.234 18.183 33.015 1.00 77.06 98 GLY A CA 1
ATOM 724 C C . GLY A 1 98 ? -7.023 17.365 33.492 1.00 77.06 98 GLY A C 1
ATOM 725 O O . GLY A 1 98 ? -6.924 16.150 33.319 1.00 77.06 98 GLY A O 1
ATOM 726 N N . GLY A 1 99 ? -6.028 18.057 34.055 1.00 68.00 99 GLY A N 1
ATOM 727 C CA . GLY A 1 99 ? -4.730 17.462 34.385 1.00 68.00 99 GLY A CA 1
ATOM 728 C C . GLY A 1 99 ? -4.820 16.349 35.435 1.00 68.00 99 GLY A C 1
ATOM 729 O O . GLY A 1 99 ? -5.084 16.622 36.601 1.00 68.00 99 GLY A O 1
ATOM 730 N N . GLY A 1 100 ? -4.527 15.110 35.028 1.00 69.81 100 GLY A N 1
ATOM 731 C CA . GLY A 1 100 ? -4.402 13.948 35.919 1.00 69.81 100 GLY A CA 1
ATOM 732 C C . GLY A 1 100 ? -5.616 13.016 35.966 1.00 69.81 100 GLY A C 1
ATOM 733 O O . GLY A 1 100 ? -5.505 11.937 36.544 1.00 69.81 100 GLY A O 1
ATOM 734 N N . GLN A 1 101 ? -6.740 13.376 35.337 1.00 86.31 101 GLN A N 1
ATOM 735 C CA . GLN A 1 101 ? -7.903 12.494 35.215 1.00 86.31 101 GLN A CA 1
ATOM 736 C C . GLN A 1 101 ? -7.840 11.698 33.908 1.00 86.31 101 GLN A C 1
ATOM 738 O O . GLN A 1 101 ? -7.751 12.262 32.823 1.00 86.31 101 GLN A O 1
ATOM 743 N N . ALA A 1 102 ? -7.866 10.369 34.020 1.00 88.44 102 ALA A N 1
ATOM 744 C CA . ALA A 1 102 ? -7.831 9.457 32.875 1.00 88.44 102 ALA A CA 1
ATOM 745 C C . ALA A 1 102 ? -9.228 9.021 32.410 1.00 88.44 102 ALA A C 1
ATOM 747 O O . ALA A 1 102 ? -9.382 8.557 31.281 1.00 88.44 102 ALA A O 1
ATOM 748 N N . ALA A 1 103 ? -10.223 9.135 33.290 1.00 92.62 103 ALA A N 1
ATOM 749 C CA . ALA A 1 103 ? -11.588 8.724 33.031 1.00 92.62 103 ALA A CA 1
ATOM 750 C C . ALA A 1 103 ? -12.578 9.546 33.860 1.00 92.62 103 ALA A C 1
ATOM 752 O O . ALA A 1 103 ? -12.223 10.050 34.928 1.00 92.62 103 ALA A O 1
ATOM 753 N N . SER A 1 104 ? -13.807 9.660 33.369 1.00 92.94 104 SER A N 1
ATOM 754 C CA . SER A 1 104 ? -14.917 10.305 34.063 1.00 92.94 104 SER A CA 1
ATOM 755 C C . SER A 1 104 ? -16.209 9.567 33.745 1.00 92.94 104 SER A C 1
ATOM 757 O O . SER A 1 104 ? -16.454 9.222 32.588 1.00 92.94 104 SER A O 1
ATOM 759 N N . ALA A 1 105 ? -17.012 9.314 34.775 1.00 91.88 105 ALA A N 1
ATOM 760 C CA . ALA A 1 105 ? -18.318 8.690 34.645 1.00 91.88 105 ALA A CA 1
ATOM 761 C C . ALA A 1 105 ? -19.423 9.724 34.857 1.00 91.88 105 ALA A C 1
ATOM 763 O O . ALA A 1 105 ? -19.263 10.677 35.623 1.00 91.88 105 ALA A O 1
ATOM 764 N N . TRP A 1 106 ? -20.555 9.518 34.198 1.00 91.19 106 TRP A N 1
ATOM 765 C CA . TRP A 1 106 ? -21.748 10.329 34.391 1.00 91.19 106 TRP A CA 1
ATOM 766 C C . TRP A 1 106 ? -23.018 9.491 34.294 1.00 91.19 106 TRP A C 1
ATOM 768 O O . TRP A 1 106 ? -22.978 8.354 33.839 1.00 91.19 106 TRP A O 1
ATOM 778 N N . GLY A 1 107 ? -24.141 10.064 34.725 1.00 86.06 107 GLY A N 1
ATOM 779 C CA . GLY A 1 107 ? -25.477 9.507 34.517 1.00 86.06 107 GLY A CA 1
ATOM 780 C C . GLY A 1 107 ? -26.408 10.522 33.857 1.00 86.06 107 GLY A C 1
ATOM 781 O O . GLY A 1 107 ? -26.125 11.725 33.855 1.00 86.06 107 GLY A O 1
ATOM 782 N 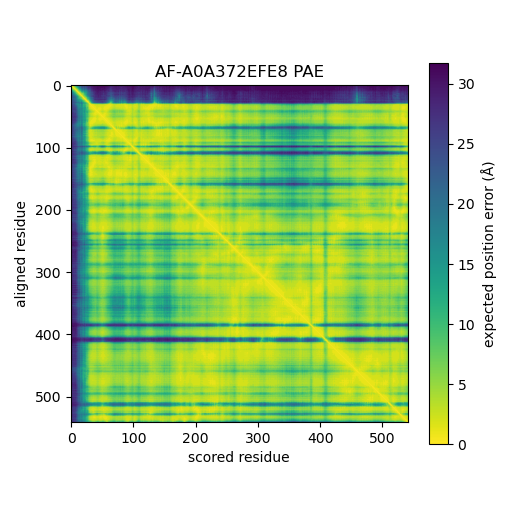N . GLY A 1 108 ? -27.523 10.020 33.331 1.00 73.00 108 GLY A N 1
ATOM 783 C CA . GLY A 1 108 ? -28.579 10.795 32.681 1.00 73.00 108 GLY A CA 1
ATOM 784 C C . GLY A 1 108 ? -28.380 10.997 31.174 1.00 73.00 108 GLY A C 1
ATOM 785 O O . GLY A 1 108 ? -27.264 11.184 30.692 1.00 73.00 108 GLY A O 1
ATOM 786 N N . ALA A 1 109 ? -29.498 11.005 30.437 1.00 60.03 109 ALA A N 1
ATOM 787 C CA . ALA A 1 109 ? -29.536 11.125 28.974 1.00 60.03 109 ALA A CA 1
ATOM 788 C C . ALA A 1 109 ? -29.063 12.494 28.436 1.00 60.03 109 ALA A C 1
ATOM 790 O O . ALA A 1 109 ? -28.595 12.575 27.304 1.00 60.03 109 ALA A O 1
ATOM 791 N N . ASP A 1 110 ? -29.134 13.551 29.254 1.00 61.03 110 ASP A N 1
ATOM 792 C CA . ASP A 1 110 ? -28.862 14.943 28.855 1.00 61.03 110 ASP A CA 1
ATOM 793 C C . ASP A 1 110 ? -27.462 15.446 29.257 1.00 61.03 110 ASP A C 1
ATOM 795 O O . ASP A 1 110 ? -27.238 16.651 29.401 1.00 61.03 110 ASP A O 1
ATOM 799 N N . ASN A 1 111 ? -26.497 14.553 29.493 1.00 67.44 111 ASN A N 1
ATOM 800 C CA . ASN A 1 111 ? -25.164 14.993 29.893 1.00 67.44 111 ASN A CA 1
ATOM 801 C C . ASN A 1 111 ? -24.355 15.528 28.690 1.00 67.44 111 ASN A C 1
ATOM 803 O O . ASN A 1 111 ? -24.101 14.770 27.748 1.00 67.44 111 ASN A O 1
ATOM 807 N N . PRO A 1 112 ? -23.874 16.789 28.718 1.00 79.81 112 PRO A N 1
ATOM 808 C CA . PRO A 1 112 ? -23.114 17.365 27.612 1.00 79.81 112 PRO A CA 1
ATOM 809 C C . PRO A 1 112 ? -21.719 16.746 27.432 1.00 79.81 112 PRO A C 1
ATOM 811 O O . PRO A 1 112 ? -21.096 17.014 26.414 1.00 79.81 112 PRO A O 1
ATOM 814 N N . MET A 1 113 ? -21.238 15.882 28.339 1.00 87.38 113 MET A N 1
ATOM 815 C CA . MET A 1 113 ? -19.875 15.321 28.333 1.00 87.38 113 MET A CA 1
ATOM 816 C C . MET A 1 113 ? -19.427 14.789 26.966 1.00 87.38 113 MET A C 1
ATOM 818 O O . MET A 1 113 ? -18.323 15.090 26.519 1.00 87.38 113 MET A O 1
ATOM 822 N N . ALA A 1 114 ? -20.268 14.004 26.285 1.00 87.50 114 ALA A N 1
ATOM 823 C CA . ALA A 1 114 ? -19.924 13.462 24.971 1.00 87.50 114 ALA A CA 1
ATOM 824 C C . ALA A 1 114 ? -19.847 14.565 23.900 1.00 87.50 114 ALA A C 1
ATOM 826 O O . ALA A 1 114 ? -18.920 14.578 23.092 1.00 87.50 114 ALA A O 1
ATOM 827 N N . ALA A 1 115 ? -20.790 15.511 23.915 1.00 89.62 115 ALA A N 1
ATOM 828 C CA . ALA A 1 115 ? -20.800 16.641 22.992 1.00 89.62 115 ALA A CA 1
ATOM 829 C C . ALA A 1 115 ? -19.599 17.572 23.225 1.00 89.62 115 ALA A C 1
ATOM 831 O O . ALA A 1 115 ? -18.924 17.945 22.266 1.00 89.62 115 ALA A O 1
ATOM 832 N N . ASP A 1 116 ? -19.281 17.868 24.485 1.00 93.12 116 ASP A N 1
ATOM 833 C CA . ASP A 1 116 ? -18.128 18.668 24.894 1.00 93.12 116 ASP A CA 1
ATOM 834 C C . ASP A 1 116 ? -16.815 17.980 24.499 1.00 93.12 116 ASP A C 1
ATOM 836 O O . ASP A 1 116 ? -15.900 18.636 24.003 1.00 93.12 116 ASP A O 1
ATOM 840 N N . PHE A 1 117 ? -16.725 16.653 24.643 1.00 94.19 117 PHE A N 1
ATOM 841 C CA . PHE A 1 117 ? -15.572 15.863 24.201 1.00 94.19 117 PHE A CA 1
ATOM 842 C C . PHE A 1 117 ? -15.368 15.956 22.683 1.00 94.19 117 PHE A C 1
ATOM 844 O O . PHE A 1 117 ? -14.250 16.203 22.216 1.00 94.19 117 PHE A O 1
ATOM 851 N N . PHE A 1 118 ? -16.447 15.821 21.904 1.00 93.75 118 PHE A N 1
ATOM 852 C CA . PHE A 1 118 ? -16.398 15.980 20.449 1.00 93.75 118 PHE A CA 1
ATOM 853 C C . PHE A 1 118 ? -16.023 17.404 20.040 1.00 93.75 118 PHE A C 1
ATOM 855 O O . PHE A 1 118 ? -15.194 17.585 19.148 1.00 93.75 118 PHE A O 1
ATOM 862 N N . GLN A 1 119 ? -16.583 18.413 20.708 1.00 94.94 119 GLN A N 1
ATOM 863 C CA . GLN A 1 119 ? -16.269 19.814 20.449 1.00 94.94 119 GLN A CA 1
ATOM 864 C C . GLN A 1 119 ? -14.813 20.146 20.794 1.00 94.94 119 GLN A C 1
ATOM 866 O O . GLN A 1 119 ? -14.156 20.868 20.045 1.00 94.94 119 GLN A O 1
ATOM 871 N N . HIS A 1 120 ? -14.303 19.614 21.906 1.00 95.12 120 HIS A N 1
ATOM 872 C CA . HIS A 1 120 ? -12.951 19.873 22.396 1.00 95.12 120 HIS A CA 1
ATOM 873 C C . HIS A 1 120 ? -11.877 19.388 21.423 1.00 95.12 120 HIS A C 1
ATOM 875 O O . HIS A 1 120 ? -10.939 20.127 21.121 1.00 95.12 120 HIS A O 1
ATOM 881 N N . TYR A 1 121 ? -12.006 18.159 20.916 1.00 95.31 121 TYR A N 1
ATOM 882 C CA . TYR A 1 121 ? -11.028 17.611 19.977 1.00 95.31 121 TYR A CA 1
ATOM 883 C C . TYR A 1 121 ? -11.305 17.988 18.516 1.00 95.31 121 TYR A C 1
ATOM 885 O O . TYR A 1 121 ? -10.357 18.068 17.732 1.00 95.31 121 TYR A O 1
ATOM 893 N N . GLY A 1 122 ? -12.559 18.248 18.137 1.00 93.81 122 GLY A N 1
ATOM 894 C CA . GLY A 1 122 ? -12.930 18.674 16.787 1.00 93.81 122 GLY A CA 1
ATOM 895 C C . GLY A 1 122 ? -12.344 17.762 15.704 1.00 93.81 122 GLY A C 1
ATOM 896 O O . GLY A 1 122 ? -12.496 16.545 15.747 1.00 93.81 122 GLY A O 1
ATOM 897 N N . GLU A 1 123 ? -11.619 18.343 14.746 1.00 91.88 123 GLU A N 1
ATOM 898 C CA . GLU A 1 123 ? -10.976 17.598 13.650 1.00 91.88 123 GLU A CA 1
ATOM 899 C C . GLU A 1 123 ? -9.865 16.638 14.106 1.00 91.88 123 GLU A C 1
ATOM 901 O O . GLU A 1 123 ? -9.482 15.743 13.352 1.00 91.88 123 GLU A O 1
ATOM 906 N N . ALA A 1 124 ? -9.336 16.804 15.324 1.00 94.38 124 ALA A N 1
ATOM 907 C CA . ALA A 1 124 ? -8.324 15.906 15.866 1.00 94.38 124 ALA A CA 1
ATOM 908 C C . ALA A 1 124 ? -8.907 14.564 16.329 1.00 94.38 124 ALA A C 1
ATOM 910 O O . ALA A 1 124 ? -8.128 13.625 16.525 1.00 94.38 124 ALA A O 1
ATOM 911 N N . LEU A 1 125 ? -10.232 14.479 16.499 1.00 95.50 125 LEU A N 1
ATOM 912 C CA . LEU A 1 125 ? -10.964 13.266 16.837 1.00 95.50 125 LEU A CA 1
ATOM 913 C C . LEU A 1 125 ? -11.512 12.611 15.576 1.00 95.50 125 LEU A C 1
ATOM 915 O O . LEU A 1 125 ? -12.241 13.210 14.787 1.00 95.50 125 LEU A O 1
ATOM 919 N N . ILE A 1 126 ? -11.166 11.342 15.411 1.00 95.31 126 ILE A N 1
ATOM 920 C CA . ILE A 1 126 ? -11.598 10.514 14.296 1.00 95.31 126 ILE A CA 1
ATOM 921 C C . ILE A 1 126 ? -12.439 9.373 14.857 1.00 95.31 126 ILE A C 1
ATOM 923 O O . ILE A 1 126 ? -11.995 8.626 15.731 1.00 95.31 126 ILE A O 1
ATOM 927 N N . SER A 1 127 ? -13.645 9.250 14.314 1.00 92.81 127 SER A N 1
ATOM 928 C CA . SER A 1 127 ? -14.541 8.116 14.501 1.00 92.81 127 SER A CA 1
ATOM 929 C C . SER A 1 127 ? -14.938 7.594 13.125 1.00 92.81 127 SER A C 1
ATOM 931 O O . SER A 1 127 ? -15.217 8.393 12.229 1.00 92.81 127 SER A O 1
ATOM 933 N N . ILE A 1 128 ? -14.912 6.276 12.966 1.00 92.50 128 ILE A N 1
ATOM 934 C CA . ILE A 1 128 ? -15.393 5.545 11.788 1.00 92.50 128 ILE A CA 1
ATOM 935 C C . ILE A 1 128 ? -16.355 4.450 12.275 1.00 92.50 128 ILE A C 1
ATOM 937 O O . ILE A 1 128 ? -16.277 4.091 13.454 1.00 92.50 128 ILE A O 1
ATOM 941 N N . PRO A 1 129 ? -17.240 3.908 11.422 1.00 90.44 129 PRO A N 1
ATOM 942 C CA . PRO A 1 129 ? -18.246 2.936 11.847 1.00 90.44 129 PRO A CA 1
ATOM 943 C C . PRO A 1 129 ? -17.660 1.735 12.590 1.00 90.44 129 PRO A C 1
ATOM 945 O O . PRO A 1 129 ? -18.190 1.345 13.624 1.00 90.44 129 PRO A O 1
ATOM 948 N N . GLU A 1 130 ? -16.512 1.213 12.143 1.00 91.12 130 GLU A N 1
ATOM 949 C CA . GLU A 1 130 ? -15.850 0.062 12.767 1.00 91.12 130 GLU A CA 1
ATOM 950 C C . GLU A 1 130 ? -15.468 0.299 14.237 1.00 91.12 130 GLU A C 1
ATOM 952 O O . GLU A 1 130 ? -15.267 -0.657 14.978 1.00 91.12 130 GLU A O 1
ATOM 957 N N . PHE A 1 131 ? -15.361 1.554 14.688 1.00 94.50 131 PHE A N 1
ATOM 958 C CA . PHE A 1 131 ? -15.013 1.884 16.072 1.00 94.50 131 PHE A CA 1
ATOM 959 C C . PHE A 1 131 ? -16.187 1.769 17.050 1.00 94.50 131 PHE A C 1
ATOM 961 O O . PHE A 1 131 ? -15.980 1.943 18.251 1.00 94.50 131 PHE A O 1
ATOM 968 N N . THR A 1 132 ? -17.397 1.501 16.566 1.00 93.62 132 THR A N 1
ATOM 969 C CA . THR A 1 132 ? -18.587 1.336 17.405 1.00 93.62 132 THR A CA 1
ATOM 970 C C . THR A 1 132 ? -18.944 -0.142 17.500 1.00 93.62 132 THR A C 1
ATOM 972 O O . THR A 1 132 ? -19.027 -0.837 16.491 1.00 93.62 132 THR A O 1
ATOM 975 N N . ILE A 1 133 ? -19.120 -0.627 18.727 1.00 91.38 133 ILE A N 1
ATOM 976 C CA . ILE A 1 133 ? -19.562 -1.986 19.035 1.00 91.38 133 ILE A CA 1
ATOM 977 C C . ILE A 1 133 ? -20.825 -1.843 19.878 1.00 91.38 133 ILE A C 1
ATOM 979 O O . ILE A 1 133 ? -20.745 -1.442 21.038 1.00 91.38 133 ILE A O 1
ATOM 983 N N . ASP A 1 134 ? -21.972 -2.141 19.272 1.00 88.62 134 ASP A N 1
ATOM 984 C CA . ASP A 1 134 ? -23.311 -1.955 19.856 1.00 88.62 134 ASP A CA 1
ATOM 985 C C . ASP A 1 134 ? -23.845 -3.208 20.575 1.00 88.62 134 ASP A C 1
ATOM 987 O O . ASP A 1 134 ? -25.029 -3.304 20.873 1.00 88.62 134 ASP A O 1
ATOM 991 N N . ASN A 1 135 ? -22.983 -4.200 20.805 1.00 84.38 135 ASN A N 1
ATOM 992 C CA . ASN A 1 135 ? -23.333 -5.478 21.423 1.00 84.38 135 ASN A CA 1
ATOM 993 C C . ASN A 1 135 ? -22.259 -5.946 22.422 1.00 84.38 135 ASN A C 1
ATOM 995 O O . ASN A 1 135 ? -21.885 -7.120 22.479 1.00 84.38 135 ASN A O 1
ATOM 999 N N . MET A 1 136 ? -21.684 -5.002 23.166 1.00 89.38 136 MET A N 1
ATOM 1000 C CA . MET A 1 136 ? -20.785 -5.327 24.266 1.00 89.38 136 MET A CA 1
ATOM 1001 C C . MET A 1 136 ? -21.586 -6.014 25.380 1.00 89.38 136 MET A C 1
ATOM 1003 O O . MET A 1 136 ? -22.716 -5.626 25.667 1.00 89.38 136 MET A O 1
ATOM 1007 N N . SER A 1 137 ? -20.991 -7.014 26.038 1.00 90.19 137 SER A N 1
ATOM 1008 C CA . SER A 1 137 ? -21.610 -7.631 27.214 1.00 90.19 137 SER A CA 1
ATOM 1009 C C . SER A 1 137 ? -21.893 -6.570 28.280 1.00 90.19 137 SER A C 1
ATOM 1011 O O . SER A 1 137 ? -20.994 -5.817 28.669 1.00 90.19 137 SER A O 1
ATOM 1013 N N . ASP A 1 138 ? -23.125 -6.539 28.788 1.00 90.88 138 ASP A N 1
ATOM 1014 C CA . ASP A 1 138 ? -23.522 -5.612 29.849 1.00 90.88 138 ASP A CA 1
ATOM 1015 C C . ASP A 1 138 ? -22.733 -5.838 31.148 1.00 90.88 138 ASP A C 1
ATOM 1017 O O . ASP A 1 138 ? -22.451 -4.890 31.889 1.00 90.88 138 ASP A O 1
ATOM 1021 N N . ASP A 1 139 ? -22.317 -7.080 31.410 1.00 91.44 139 ASP A N 1
ATOM 1022 C CA . ASP A 1 139 ? -21.469 -7.430 32.551 1.00 91.44 139 ASP A CA 1
ATOM 1023 C C . ASP A 1 139 ? -20.044 -6.904 32.380 1.00 91.44 139 ASP A C 1
ATOM 1025 O O . ASP A 1 139 ? -19.509 -6.300 33.313 1.00 91.44 139 ASP A O 1
ATOM 1029 N N . ASP A 1 140 ? -19.446 -7.052 31.194 1.00 93.31 140 ASP A N 1
ATOM 1030 C CA . ASP A 1 140 ? -18.120 -6.488 30.914 1.00 93.31 140 ASP A CA 1
ATOM 1031 C C . ASP A 1 140 ? -18.152 -4.957 30.936 1.00 93.31 140 ASP A C 1
ATOM 1033 O O . ASP A 1 140 ? -17.239 -4.326 31.477 1.00 93.31 140 ASP A O 1
ATOM 1037 N N . ALA A 1 141 ? -19.213 -4.344 30.403 1.00 94.06 141 ALA A N 1
ATOM 1038 C CA . ALA A 1 141 ? -19.395 -2.897 30.416 1.00 94.06 141 ALA A CA 1
ATOM 1039 C C . ALA A 1 141 ? -19.540 -2.379 31.853 1.00 94.06 141 ALA A C 1
ATOM 1041 O O . ALA A 1 141 ? -18.822 -1.464 32.262 1.00 94.06 141 ALA A O 1
ATOM 1042 N N . THR A 1 142 ? -20.388 -3.023 32.661 1.00 94.44 142 THR A N 1
ATOM 1043 C CA . THR A 1 142 ? -20.545 -2.717 34.091 1.00 94.44 142 THR A CA 1
ATOM 1044 C C . THR A 1 142 ? -19.227 -2.885 34.836 1.00 94.44 142 THR A C 1
ATOM 1046 O O . THR A 1 142 ? -18.822 -2.001 35.595 1.00 94.44 142 THR A O 1
ATOM 1049 N N . ALA A 1 143 ? -18.526 -3.997 34.605 1.00 94.50 143 ALA A N 1
ATOM 1050 C CA . ALA A 1 143 ? -17.245 -4.277 35.229 1.00 94.50 143 ALA A CA 1
ATOM 1051 C C . ALA A 1 143 ? -16.198 -3.218 34.859 1.00 94.50 143 ALA A C 1
ATOM 1053 O O . ALA A 1 143 ? -15.424 -2.774 35.713 1.00 94.50 143 ALA A O 1
ATOM 1054 N N . LEU A 1 144 ? -16.195 -2.774 33.601 1.00 95.12 144 LEU A N 1
ATOM 1055 C CA . LEU A 1 144 ? -15.286 -1.754 33.106 1.00 95.12 144 LEU A CA 1
ATOM 1056 C C . LEU A 1 144 ? -15.569 -0.408 33.772 1.00 95.12 144 LEU A C 1
ATOM 1058 O O . LEU A 1 144 ? -14.635 0.175 34.324 1.00 95.12 144 LEU A O 1
ATOM 1062 N N . ILE A 1 145 ? -16.827 0.047 33.802 1.00 95.00 145 ILE A N 1
ATOM 1063 C CA . ILE A 1 145 ? -17.236 1.287 34.485 1.00 95.00 145 ILE A CA 1
ATOM 1064 C C . ILE A 1 145 ? -16.850 1.233 35.969 1.00 95.00 145 ILE A C 1
ATOM 1066 O O . ILE A 1 145 ? -16.116 2.103 36.451 1.00 95.00 145 ILE A O 1
ATOM 1070 N N . ALA A 1 146 ? -17.230 0.161 36.668 1.00 94.69 146 ALA A N 1
ATOM 1071 C CA . ALA A 1 146 ? -16.917 -0.027 38.082 1.00 94.69 146 ALA A CA 1
ATOM 1072 C C . ALA A 1 146 ? -15.401 -0.042 38.349 1.00 94.69 146 ALA A C 1
ATOM 1074 O O . ALA A 1 146 ? -14.947 0.451 39.377 1.00 94.69 146 ALA A O 1
ATOM 1075 N N . SER A 1 147 ? -14.577 -0.539 37.417 1.00 93.69 147 SER A N 1
ATOM 1076 C CA . SER A 1 147 ? -13.112 -0.559 37.572 1.00 93.69 147 SER A CA 1
ATOM 1077 C C . SER A 1 147 ? -12.459 0.835 37.610 1.00 93.69 147 SER A C 1
ATOM 1079 O O . SER A 1 147 ? -11.305 0.964 38.045 1.00 93.69 147 SER A O 1
ATOM 1081 N N . TYR A 1 148 ? -13.154 1.873 37.133 1.00 92.12 148 TYR A N 1
ATOM 1082 C CA . TYR A 1 148 ? -12.689 3.265 37.133 1.00 92.12 148 TYR A CA 1
ATOM 1083 C C . TYR A 1 148 ? -13.247 4.093 38.297 1.00 92.12 148 TYR A C 1
ATOM 1085 O O . TYR A 1 148 ? -12.695 5.152 38.595 1.00 92.12 148 TYR A O 1
ATOM 1093 N N . ILE A 1 149 ? -14.273 3.602 38.995 1.00 90.50 149 ILE A N 1
ATOM 1094 C CA . ILE A 1 149 ? -14.890 4.272 40.143 1.00 90.50 149 ILE A CA 1
ATOM 1095 C C . ILE A 1 149 ? -14.473 3.530 41.414 1.00 90.50 149 ILE A C 1
ATOM 1097 O O . ILE A 1 149 ? -14.892 2.404 41.652 1.00 90.50 149 ILE A O 1
ATOM 1101 N N . GLN A 1 150 ? -13.636 4.148 42.254 1.00 88.31 150 GLN A N 1
ATOM 1102 C CA . GLN A 1 150 ? -13.014 3.462 43.399 1.00 88.31 150 GLN A CA 1
ATOM 1103 C C . GLN A 1 150 ? -14.031 2.795 44.343 1.00 88.31 150 GLN A C 1
ATOM 1105 O O . GLN A 1 150 ? -13.806 1.669 44.780 1.00 88.31 150 GLN A O 1
ATOM 1110 N N . THR A 1 151 ? -15.151 3.462 44.631 1.00 89.94 151 THR A N 1
ATOM 1111 C CA . THR A 1 151 ? -16.209 2.925 45.501 1.00 89.94 151 THR A CA 1
ATOM 1112 C C . THR A 1 151 ? -16.895 1.708 44.888 1.00 89.94 151 THR A C 1
ATOM 1114 O O . THR A 1 151 ? -17.095 0.705 45.569 1.00 89.94 151 THR A O 1
ATOM 1117 N N . ASP A 1 152 ? -17.201 1.762 43.591 1.00 93.06 152 ASP A N 1
ATOM 1118 C CA . ASP A 1 152 ? -17.854 0.656 42.890 1.00 93.06 152 ASP A CA 1
ATOM 1119 C C . ASP A 1 152 ? -16.892 -0.516 42.711 1.00 93.06 152 ASP A C 1
ATOM 1121 O O . ASP A 1 152 ? -17.277 -1.670 42.882 1.00 93.06 152 ASP A O 1
ATOM 1125 N N . ARG A 1 153 ? -15.610 -0.232 42.463 1.00 91.31 153 ARG A N 1
ATOM 1126 C CA . ARG A 1 153 ? -14.557 -1.244 42.386 1.00 91.31 153 ARG A CA 1
ATOM 1127 C C . ARG A 1 153 ? -14.492 -2.090 43.656 1.00 91.31 153 ARG A C 1
ATOM 1129 O O . ARG A 1 153 ? -14.408 -3.313 43.569 1.00 91.31 153 ARG A O 1
ATOM 1136 N N . GLU A 1 154 ? -14.505 -1.454 44.824 1.00 90.25 154 GLU A N 1
ATOM 1137 C CA . GLU A 1 154 ? -14.469 -2.152 46.114 1.00 90.25 154 GLU A CA 1
ATOM 1138 C C . GLU A 1 154 ? -15.746 -2.970 46.352 1.00 90.25 154 GLU A C 1
ATOM 1140 O O . GLU A 1 154 ? -15.658 -4.099 46.837 1.00 90.25 154 GLU A O 1
ATOM 1145 N N . GLN A 1 155 ? -16.910 -2.441 45.958 1.00 89.75 155 GLN A N 1
ATOM 1146 C CA . GLN A 1 155 ? -18.203 -3.119 46.088 1.00 89.75 155 GLN A CA 1
ATOM 1147 C C . GLN A 1 155 ? -18.317 -4.354 45.182 1.00 89.75 155 GLN A C 1
ATOM 1149 O O . GLN A 1 155 ? -18.778 -5.403 45.629 1.00 89.75 155 GLN A O 1
ATOM 1154 N N . VAL A 1 156 ? -17.911 -4.236 43.917 1.00 92.12 156 VAL A N 1
ATOM 1155 C CA . VAL A 1 156 ? -18.093 -5.281 42.899 1.00 92.12 156 VAL A CA 1
ATOM 1156 C C . VAL A 1 156 ? -16.999 -6.346 42.987 1.00 92.12 156 VAL A C 1
ATOM 1158 O O . VAL A 1 156 ? -17.284 -7.537 42.884 1.00 92.12 156 VAL A O 1
ATOM 1161 N N . PHE A 1 157 ? -15.745 -5.939 43.201 1.00 91.62 157 PHE A N 1
ATOM 1162 C CA . PHE A 1 157 ? -14.581 -6.820 43.057 1.00 91.62 157 PHE A CA 1
ATOM 1163 C C . PHE A 1 157 ? -13.844 -7.122 44.369 1.00 91.62 157 PHE A C 1
ATOM 1165 O O . PHE A 1 157 ? -12.955 -7.982 44.416 1.00 91.62 157 PHE A O 1
ATOM 1172 N N . GLY A 1 158 ? -14.148 -6.397 45.449 1.00 85.31 158 GLY A N 1
ATOM 1173 C CA . GLY A 1 158 ? -13.403 -6.494 46.701 1.00 85.31 158 GLY A CA 1
ATOM 1174 C C . GLY A 1 158 ? -11.904 -6.235 46.495 1.00 85.31 158 GLY A C 1
ATOM 1175 O O . GLY A 1 158 ? -11.488 -5.132 46.149 1.00 85.31 158 GLY A O 1
ATOM 1176 N N . ARG A 1 159 ? -11.066 -7.261 46.721 1.00 76.88 159 ARG A N 1
ATOM 1177 C CA . ARG A 1 159 ? -9.593 -7.160 46.623 1.00 76.88 159 ARG A CA 1
ATOM 1178 C C . ARG A 1 159 ? -9.012 -7.471 45.238 1.00 76.88 159 ARG A C 1
ATOM 1180 O O . ARG A 1 159 ? -7.826 -7.218 45.036 1.00 76.88 159 ARG A O 1
ATOM 1187 N N . SER A 1 160 ? -9.779 -8.044 44.308 1.00 81.75 160 SER A N 1
ATOM 1188 C CA . SER A 1 160 ? -9.254 -8.522 43.021 1.00 81.75 160 SER A CA 1
ATOM 1189 C C . SER A 1 160 ? -10.111 -8.024 41.866 1.00 81.75 160 SER A C 1
ATOM 1191 O O . SER A 1 160 ? -11.212 -8.512 41.662 1.00 81.75 160 SER A O 1
ATOM 1193 N N . CYS A 1 161 ? -9.593 -7.048 41.121 1.00 82.06 161 CYS A N 1
ATOM 1194 C CA . CYS A 1 161 ? -10.261 -6.454 39.964 1.00 82.06 161 CYS A CA 1
ATOM 1195 C C . CYS A 1 161 ? -9.704 -7.077 38.673 1.00 82.06 161 CYS A C 1
ATOM 1197 O O . CYS A 1 161 ? -8.476 -7.221 38.580 1.00 82.06 161 CYS A O 1
ATOM 1199 N N . PRO A 1 162 ? -10.549 -7.432 37.689 1.00 85.25 162 PRO A N 1
ATOM 1200 C CA . PRO A 1 162 ? -10.076 -7.870 36.382 1.00 85.25 162 PRO A CA 1
ATOM 1201 C C . PRO A 1 162 ? -9.210 -6.794 35.716 1.00 85.25 162 PRO A C 1
ATOM 1203 O O . PRO A 1 162 ? -9.326 -5.595 35.979 1.00 85.25 162 PRO A O 1
ATOM 1206 N N . SER A 1 163 ? -8.318 -7.227 34.826 1.00 89.31 163 SER A N 1
ATOM 1207 C CA . SER A 1 163 ? -7.581 -6.292 33.978 1.00 89.31 163 SER A CA 1
ATOM 1208 C C . SER A 1 163 ? -8.562 -5.568 33.061 1.00 89.31 163 SER A C 1
ATOM 1210 O O . SER A 1 163 ? -9.284 -6.222 32.315 1.00 89.31 163 SER A O 1
ATOM 1212 N N . ARG A 1 164 ? -8.538 -4.231 33.043 1.00 92.50 164 ARG A N 1
ATOM 1213 C CA . ARG A 1 164 ? -9.357 -3.417 32.124 1.00 92.50 164 ARG A CA 1
ATOM 1214 C C . ARG A 1 164 ? -9.172 -3.820 30.666 1.00 92.50 164 ARG A C 1
ATOM 1216 O O . ARG A 1 164 ? -10.126 -3.825 29.907 1.00 92.50 164 ARG A O 1
ATOM 1223 N N . ALA A 1 165 ? -7.955 -4.207 30.290 1.00 91.19 165 ALA A N 1
ATOM 1224 C CA . ALA A 1 165 ? -7.657 -4.679 28.943 1.00 91.19 165 ALA A CA 1
ATOM 1225 C C . ALA A 1 165 ? -8.414 -5.966 28.570 1.00 91.19 165 ALA A C 1
ATOM 1227 O O . ALA A 1 165 ? -8.710 -6.170 27.401 1.00 91.19 165 ALA A O 1
ATOM 1228 N N . ALA A 1 166 ? -8.726 -6.823 29.548 1.00 90.38 166 ALA A N 1
ATOM 1229 C CA . ALA A 1 166 ? -9.495 -8.045 29.319 1.00 90.38 166 ALA A CA 1
ATOM 1230 C C . ALA A 1 166 ? -11.000 -7.779 29.151 1.00 90.38 166 ALA A C 1
ATOM 1232 O O . ALA A 1 166 ? -11.688 -8.633 28.613 1.00 90.38 166 ALA A O 1
ATOM 1233 N N . LEU A 1 167 ? -11.482 -6.611 29.591 1.00 93.19 167 LEU A N 1
ATOM 1234 C CA . LEU A 1 167 ? -12.881 -6.183 29.480 1.00 93.19 167 LEU A CA 1
ATOM 1235 C C . LEU A 1 167 ? -13.165 -5.400 28.192 1.00 93.19 167 LEU A C 1
ATOM 1237 O O . LEU A 1 167 ? -14.299 -5.008 27.952 1.00 93.19 167 LEU A O 1
ATOM 1241 N N . LEU A 1 168 ? -12.141 -5.085 27.394 1.00 93.12 168 LEU A N 1
ATOM 1242 C CA . LEU A 1 168 ? -12.310 -4.308 26.170 1.00 93.12 168 LEU A CA 1
ATOM 1243 C C . LEU A 1 168 ? -12.458 -5.248 24.970 1.00 93.12 168 LEU A C 1
ATOM 1245 O O . LEU A 1 168 ? -11.518 -6.000 24.684 1.00 93.12 168 LEU A O 1
ATOM 1249 N N . PRO A 1 169 ? -13.584 -5.192 24.238 1.00 92.31 169 PRO A N 1
ATOM 1250 C CA . PRO A 1 169 ? -13.743 -5.983 23.029 1.00 92.31 169 PRO A CA 1
ATOM 1251 C C . PRO A 1 169 ? -12.761 -5.529 21.931 1.00 92.31 169 PRO A C 1
ATOM 1253 O O . PRO A 1 169 ? -12.381 -4.357 21.862 1.00 92.31 169 PRO A O 1
ATOM 1256 N N . PRO A 1 170 ? -12.310 -6.440 21.053 1.00 92.19 170 PRO A N 1
ATOM 1257 C CA . PRO A 1 170 ? -11.519 -6.060 19.891 1.00 92.19 170 PRO A CA 1
ATOM 1258 C C . PRO A 1 170 ? -12.358 -5.292 18.863 1.00 92.19 170 PRO A C 1
ATOM 1260 O O . PRO A 1 170 ? -13.527 -5.596 18.636 1.00 92.19 170 PRO A O 1
ATOM 1263 N N . ILE A 1 171 ? -11.718 -4.357 18.166 1.00 92.94 171 ILE A N 1
ATOM 1264 C CA . ILE A 1 171 ? -12.275 -3.665 17.002 1.00 92.94 171 ILE A CA 1
ATOM 1265 C C . ILE A 1 171 ? -12.068 -4.555 15.772 1.00 92.94 171 ILE A C 1
ATOM 1267 O O . ILE A 1 171 ? -10.929 -4.883 15.416 1.00 92.94 171 ILE A O 1
ATOM 1271 N N . ARG A 1 172 ? -13.164 -4.932 15.110 1.00 89.75 172 ARG A N 1
ATOM 1272 C CA . ARG A 1 172 ? -13.158 -5.804 13.927 1.00 89.75 172 ARG A CA 1
ATOM 1273 C C . ARG A 1 172 ? -13.340 -4.989 12.648 1.00 89.75 172 ARG A C 1
ATOM 1275 O O . ARG A 1 172 ? -14.150 -4.072 12.602 1.00 89.75 172 ARG A O 1
ATOM 1282 N N . PHE A 1 173 ? -12.599 -5.360 11.609 1.00 89.88 173 PHE A N 1
ATOM 1283 C CA . PHE A 1 173 ? -12.729 -4.805 10.258 1.00 89.88 173 PHE A CA 1
ATOM 1284 C C . PHE A 1 173 ? -13.290 -5.876 9.303 1.00 89.88 173 PHE A C 1
ATOM 1286 O O . PHE A 1 173 ? -14.043 -6.755 9.723 1.00 89.88 173 PHE A O 1
ATOM 1293 N N . ALA A 1 174 ? -12.951 -5.821 8.010 1.00 85.62 174 ALA A N 1
ATOM 1294 C CA . ALA A 1 174 ? -13.417 -6.800 7.032 1.00 85.62 174 ALA A CA 1
ATOM 1295 C C . ALA A 1 174 ? -12.978 -8.242 7.377 1.00 85.62 174 ALA A C 1
ATOM 1297 O O . ALA A 1 174 ? -11.922 -8.447 7.984 1.00 85.62 174 ALA A O 1
ATOM 1298 N N . PRO A 1 175 ? -13.732 -9.263 6.921 1.00 81.62 175 PRO A N 1
ATOM 1299 C CA . PRO A 1 175 ? -13.301 -10.655 6.988 1.00 81.62 175 PRO A CA 1
ATOM 1300 C C . PRO A 1 175 ? -11.867 -10.844 6.474 1.00 81.62 175 PRO A C 1
ATOM 1302 O O . PRO A 1 175 ? -11.522 -10.388 5.387 1.00 81.62 175 PRO A O 1
ATOM 1305 N N . GLY A 1 176 ? -11.035 -11.544 7.249 1.00 84.19 176 GLY A N 1
ATOM 1306 C CA . GLY A 1 176 ? -9.636 -11.803 6.888 1.00 84.19 176 GLY A CA 1
ATOM 1307 C C . GLY A 1 176 ? -8.662 -10.693 7.280 1.00 84.19 176 GLY A C 1
ATOM 1308 O O . GLY A 1 176 ? -7.453 -10.886 7.158 1.00 84.19 176 GLY A O 1
ATOM 1309 N N . GLU A 1 177 ? -9.155 -9.562 7.788 1.00 89.94 177 GLU A N 1
ATOM 1310 C CA . GLU A 1 1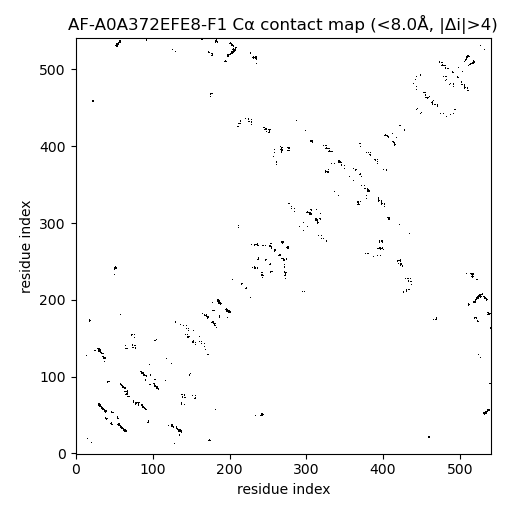77 ? -8.312 -8.558 8.424 1.00 89.94 177 GLU A CA 1
ATOM 1311 C C . GLU A 1 177 ? -8.034 -8.908 9.885 1.00 89.94 177 GLU A C 1
ATOM 1313 O O . GLU A 1 177 ? -8.776 -9.634 10.547 1.00 89.94 177 GLU A O 1
ATOM 1318 N N . ALA A 1 178 ? -6.899 -8.409 10.349 1.00 89.75 178 ALA A N 1
ATOM 1319 C CA . ALA A 1 178 ? -6.395 -8.612 11.686 1.00 89.75 178 ALA A CA 1
ATOM 1320 C C . ALA A 1 178 ? -7.181 -7.706 12.666 1.00 89.75 178 ALA A C 1
ATOM 1322 O O . ALA A 1 178 ? -7.457 -6.548 12.340 1.00 89.75 178 ALA A O 1
ATOM 1323 N N . ASP A 1 179 ? -7.549 -8.193 13.847 1.00 90.88 179 ASP A N 1
ATOM 1324 C CA . ASP A 1 179 ? -8.359 -7.447 14.816 1.00 90.88 179 ASP A CA 1
ATOM 1325 C C . ASP A 1 179 ? -7.504 -6.358 15.487 1.00 90.88 179 ASP A C 1
ATOM 1327 O O . ASP A 1 179 ? -6.289 -6.496 15.657 1.00 90.88 179 ASP A O 1
ATOM 1331 N N . ILE A 1 180 ? -8.112 -5.240 15.884 1.00 93.56 180 ILE A N 1
ATOM 1332 C CA . ILE A 1 180 ? -7.422 -4.210 16.665 1.00 93.56 180 ILE A CA 1
ATOM 1333 C C . ILE A 1 180 ? -7.787 -4.365 18.140 1.00 93.56 180 ILE A C 1
ATOM 1335 O O . ILE A 1 180 ? -8.917 -4.136 18.558 1.00 93.56 180 ILE A O 1
ATOM 1339 N N . HIS A 1 181 ? -6.783 -4.693 18.947 1.00 94.06 181 HIS A N 1
ATOM 1340 C CA . HIS A 1 181 ? -6.867 -4.673 20.402 1.00 94.06 181 HIS A CA 1
ATOM 1341 C C . HIS A 1 181 ? -6.224 -3.390 20.924 1.00 94.06 181 HIS A C 1
ATOM 1343 O O . HIS A 1 181 ? -5.009 -3.218 20.820 1.00 94.06 181 HIS A O 1
ATOM 1349 N N . VAL A 1 182 ? -7.024 -2.478 21.478 1.00 94.38 182 VAL A N 1
ATOM 1350 C CA . VAL A 1 182 ? -6.563 -1.122 21.823 1.00 94.38 182 VAL A CA 1
ATOM 1351 C C . VAL A 1 182 ? -5.437 -1.091 22.861 1.00 94.38 182 VAL A C 1
ATOM 1353 O O . VAL A 1 182 ? -4.704 -0.113 22.920 1.00 94.38 182 VAL A O 1
ATOM 1356 N N . ASP A 1 183 ? -5.248 -2.153 23.643 1.00 93.06 183 ASP A N 1
ATOM 1357 C CA . ASP A 1 183 ? -4.271 -2.279 24.731 1.00 93.06 183 ASP A CA 1
ATOM 1358 C C . ASP A 1 183 ? -2.866 -2.734 24.288 1.00 93.06 183 ASP A C 1
ATOM 1360 O O . ASP A 1 183 ? -1.936 -2.727 25.098 1.00 93.06 183 ASP A O 1
ATOM 1364 N N . ARG A 1 184 ? -2.677 -3.150 23.026 1.00 91.56 184 ARG A N 1
ATOM 1365 C CA . ARG A 1 184 ? -1.423 -3.786 22.572 1.00 91.56 184 ARG A CA 1
ATOM 1366 C C . ARG A 1 184 ? -1.023 -3.413 21.151 1.00 91.56 184 ARG A C 1
ATOM 1368 O O . ARG A 1 184 ? -1.847 -3.375 20.253 1.00 91.56 184 ARG A O 1
ATOM 1375 N N . ASP A 1 185 ? 0.273 -3.257 20.898 1.00 87.44 185 ASP A N 1
ATOM 1376 C CA . ASP A 1 185 ? 0.771 -2.940 19.548 1.00 87.44 185 ASP A CA 1
ATOM 1377 C C . ASP A 1 185 ? 0.591 -4.081 18.536 1.00 87.44 185 ASP A C 1
ATOM 1379 O O . ASP A 1 185 ? 0.430 -3.838 17.340 1.00 87.44 185 ASP A O 1
ATOM 1383 N N . LYS A 1 186 ? 0.684 -5.328 19.012 1.00 89.94 186 LYS A N 1
ATOM 1384 C CA . LYS A 1 186 ? 0.783 -6.530 18.179 1.00 89.94 186 LYS A CA 1
ATOM 1385 C C . LYS A 1 186 ? -0.384 -7.464 18.433 1.00 89.94 186 LYS A C 1
ATOM 1387 O O . LYS A 1 186 ? -0.717 -7.745 19.585 1.00 89.94 186 LYS A O 1
ATOM 1392 N N . GLU A 1 187 ? -0.926 -8.015 17.360 1.00 89.56 187 GLU A N 1
ATOM 1393 C CA . GLU A 1 187 ? -1.897 -9.098 17.435 1.00 89.56 187 GLU A CA 1
ATOM 1394 C C . GLU A 1 187 ? -1.161 -10.438 17.403 1.00 89.56 187 GLU A C 1
ATOM 1396 O O . GLU A 1 187 ? -0.282 -10.673 16.565 1.00 89.56 187 GLU A O 1
ATOM 1401 N N . ALA A 1 188 ? -1.490 -11.304 18.361 1.00 89.00 188 ALA A N 1
ATOM 1402 C CA . ALA A 1 188 ? -0.833 -12.592 18.530 1.00 89.00 188 ALA A CA 1
ATOM 1403 C C . ALA A 1 188 ? -1.057 -13.510 17.318 1.00 89.00 188 ALA A C 1
ATOM 1405 O O . ALA A 1 188 ? -1.916 -13.264 16.477 1.00 89.00 188 ALA A O 1
ATOM 1406 N N . ALA A 1 189 ? -0.259 -14.572 17.218 1.00 87.56 189 ALA A N 1
ATOM 1407 C CA . ALA A 1 189 ? -0.477 -15.607 16.214 1.00 87.56 189 ALA A CA 1
ATOM 1408 C C . ALA A 1 189 ? -1.802 -16.340 16.477 1.00 87.56 189 ALA A C 1
ATOM 1410 O O . ALA A 1 189 ? -2.120 -16.640 17.628 1.00 87.56 189 ALA A O 1
ATOM 1411 N N . LEU A 1 190 ? -2.532 -16.671 15.412 1.00 85.38 190 LEU A N 1
ATOM 1412 C CA . LEU A 1 190 ? -3.672 -17.582 15.489 1.00 85.38 190 LEU A CA 1
ATOM 1413 C C . LEU A 1 190 ? -3.202 -19.032 15.396 1.00 85.38 190 LEU A C 1
ATOM 1415 O O . LEU A 1 190 ? -2.189 -19.333 14.757 1.00 85.38 190 LEU A O 1
ATOM 1419 N N . ALA A 1 191 ? -3.955 -19.936 16.023 1.00 83.50 191 ALA A N 1
ATOM 1420 C CA . ALA A 1 191 ? -3.695 -21.366 15.934 1.00 83.50 191 ALA A CA 1
ATOM 1421 C C . ALA A 1 191 ? -3.641 -21.810 14.460 1.00 83.50 191 ALA A C 1
ATOM 1423 O O . ALA A 1 191 ? -4.492 -21.445 13.654 1.00 83.50 191 ALA A O 1
ATOM 1424 N N . GLY A 1 192 ? -2.603 -22.568 14.097 1.00 80.56 192 GLY A N 1
ATOM 1425 C CA . GLY A 1 192 ? -2.390 -23.029 12.721 1.00 80.56 192 GLY A CA 1
ATOM 1426 C C . GLY A 1 192 ? -1.750 -22.007 11.770 1.00 80.56 192 GLY A C 1
ATOM 1427 O O . GLY A 1 192 ? -1.419 -22.373 10.645 1.00 80.56 192 GLY A O 1
ATOM 1428 N N . MET A 1 193 ? -1.499 -20.765 12.204 1.00 81.31 193 MET A N 1
ATOM 1429 C CA . MET A 1 193 ? -0.848 -19.733 11.389 1.00 81.31 193 MET A CA 1
ATOM 1430 C C . MET A 1 193 ? 0.533 -19.359 11.938 1.00 81.31 193 MET A C 1
ATOM 1432 O O . MET A 1 193 ? 0.736 -19.189 13.139 1.00 81.31 193 MET A O 1
ATOM 1436 N N . SER A 1 194 ? 1.514 -19.192 11.048 1.00 81.69 194 SER A N 1
ATOM 1437 C CA . SER A 1 194 ? 2.864 -18.777 11.439 1.00 81.69 194 SER A CA 1
ATOM 1438 C C . SER A 1 194 ? 2.955 -17.266 11.674 1.00 81.69 194 SER A C 1
ATOM 1440 O O . SER A 1 194 ? 2.548 -16.478 10.810 1.00 81.69 194 SER A O 1
ATOM 1442 N N . GLY A 1 195 ? 3.600 -16.874 12.774 1.00 84.06 195 GLY A N 1
ATOM 1443 C CA . GLY A 1 195 ? 3.898 -15.477 13.099 1.00 84.06 195 GLY A CA 1
ATOM 1444 C C . GLY A 1 195 ? 2.687 -14.676 13.601 1.00 84.06 195 GLY A C 1
ATOM 1445 O O . GLY A 1 195 ? 1.557 -15.165 13.557 1.00 84.06 195 GLY A O 1
ATOM 1446 N N . PRO A 1 196 ? 2.915 -13.448 14.096 1.00 87.88 196 PRO A N 1
ATOM 1447 C CA . PRO A 1 196 ? 1.846 -12.568 14.562 1.00 87.88 196 PRO A CA 1
ATOM 1448 C C . PRO A 1 196 ? 0.884 -12.207 13.425 1.00 87.88 196 PRO A C 1
ATOM 1450 O O . PRO A 1 196 ? 1.284 -12.128 12.259 1.00 87.88 196 PRO A O 1
ATOM 1453 N N . GLN A 1 197 ? -0.381 -11.978 13.771 1.00 87.88 197 GLN A N 1
ATOM 1454 C CA . GLN A 1 197 ? -1.400 -11.558 12.806 1.00 87.88 197 GLN A CA 1
ATOM 1455 C C . GLN A 1 197 ? -1.303 -10.078 12.443 1.00 87.88 197 GLN A C 1
ATOM 1457 O O . GLN A 1 197 ? -1.758 -9.698 11.376 1.00 87.88 197 GLN A O 1
ATOM 1462 N N . ALA A 1 198 ? -0.663 -9.267 13.286 1.00 90.88 198 ALA A N 1
ATOM 1463 C CA . ALA A 1 198 ? -0.286 -7.891 12.991 1.00 90.88 198 ALA A CA 1
ATOM 1464 C C . ALA A 1 198 ? 0.878 -7.461 13.892 1.00 90.88 198 ALA A C 1
ATOM 1466 O O . ALA A 1 198 ? 0.934 -7.820 15.071 1.00 90.88 198 ALA A O 1
ATOM 1467 N N . ASN A 1 199 ? 1.793 -6.657 13.356 1.00 89.50 199 ASN A N 1
ATOM 1468 C CA . ASN A 1 199 ? 2.936 -6.107 14.092 1.00 89.50 199 ASN A CA 1
ATOM 1469 C C . ASN A 1 199 ? 2.729 -4.659 14.552 1.00 89.50 199 ASN A C 1
ATOM 1471 O O . ASN A 1 199 ? 3.513 -4.155 15.361 1.00 89.50 199 ASN A O 1
ATOM 1475 N N . ALA A 1 200 ? 1.707 -3.997 14.017 1.00 90.75 200 ALA A N 1
ATOM 1476 C CA . ALA A 1 200 ? 1.275 -2.662 14.383 1.00 90.75 200 ALA A CA 1
ATOM 1477 C C . ALA A 1 200 ? -0.242 -2.525 14.191 1.00 90.75 200 ALA A C 1
ATOM 1479 O O . ALA A 1 200 ? -0.867 -3.261 13.423 1.00 90.75 200 ALA A O 1
ATOM 1480 N N . GLN A 1 201 ? -0.826 -1.516 14.830 1.00 93.88 201 GLN A N 1
ATOM 1481 C CA . GLN A 1 201 ? -2.190 -1.079 14.560 1.00 93.88 201 GLN A CA 1
ATOM 1482 C C . GLN A 1 201 ? -2.171 0.019 13.491 1.00 93.88 201 GLN A C 1
ATOM 1484 O O . GLN A 1 201 ? -1.858 1.178 13.783 1.00 93.88 201 GLN A O 1
ATOM 1489 N N . ARG A 1 202 ? -2.459 -0.342 12.237 1.00 94.75 202 ARG A N 1
ATOM 1490 C CA . ARG A 1 202 ? -2.558 0.615 11.131 1.00 94.75 202 ARG A CA 1
ATOM 1491 C C . ARG A 1 202 ? -3.904 0.516 10.441 1.00 94.75 202 ARG A C 1
ATOM 1493 O O . ARG A 1 202 ? -4.346 -0.572 10.081 1.00 94.75 202 ARG A O 1
ATOM 1500 N N . ILE A 1 203 ? -4.508 1.670 10.203 1.00 96.38 203 ILE A N 1
ATOM 1501 C CA . ILE A 1 203 ? -5.764 1.789 9.468 1.00 96.38 203 ILE A CA 1
ATOM 1502 C C . ILE A 1 203 ? -5.469 2.624 8.227 1.00 96.38 203 ILE A C 1
ATOM 1504 O O . ILE A 1 203 ? -5.024 3.764 8.328 1.00 96.38 203 ILE A O 1
ATOM 1508 N N . LEU A 1 204 ? -5.639 2.035 7.054 1.00 95.94 204 LEU A N 1
ATOM 1509 C CA . LEU A 1 204 ? -5.422 2.655 5.757 1.00 95.94 204 LEU A CA 1
ATOM 1510 C C . LEU A 1 204 ? -6.732 3.265 5.264 1.00 95.94 204 LEU A C 1
ATOM 1512 O O . LEU A 1 204 ? -7.781 2.628 5.349 1.00 95.94 204 LEU A O 1
ATOM 1516 N N . ASN A 1 205 ? -6.665 4.464 4.688 1.00 94.06 205 ASN A N 1
ATOM 1517 C CA . ASN A 1 205 ? -7.796 4.997 3.943 1.00 94.06 205 ASN A CA 1
ATOM 1518 C C . ASN A 1 205 ? -7.895 4.301 2.577 1.00 94.06 205 ASN A C 1
ATOM 1520 O O . ASN A 1 205 ? -7.144 4.621 1.651 1.00 94.06 205 ASN A O 1
ATOM 1524 N N . CYS A 1 206 ? -8.819 3.347 2.460 1.00 92.56 206 CYS A N 1
ATOM 1525 C CA . CYS A 1 206 ? -9.023 2.555 1.243 1.00 92.56 206 CYS A CA 1
ATOM 1526 C C . CYS A 1 206 ? -10.036 3.174 0.267 1.00 92.56 206 CYS A C 1
ATOM 1528 O O . CYS A 1 206 ? -10.186 2.683 -0.857 1.00 92.56 206 CYS A O 1
ATOM 1530 N N . ASN A 1 207 ? -10.671 4.283 0.656 1.00 89.75 207 ASN A N 1
ATOM 1531 C CA . ASN A 1 207 ? -11.658 5.009 -0.140 1.00 89.75 207 ASN A CA 1
ATOM 1532 C C . ASN A 1 207 ? -11.280 6.489 -0.321 1.00 89.75 207 ASN A C 1
ATOM 1534 O O . ASN A 1 207 ? -12.130 7.377 -0.396 1.00 89.75 207 ASN A O 1
ATOM 1538 N N . ARG A 1 208 ? -9.974 6.768 -0.382 1.00 86.94 208 ARG A N 1
ATOM 1539 C CA . ARG A 1 208 ? -9.469 8.126 -0.566 1.00 86.94 208 ARG A CA 1
ATOM 1540 C C . ARG A 1 208 ? -9.989 8.707 -1.893 1.00 86.94 208 ARG A C 1
ATOM 1542 O O . ARG A 1 208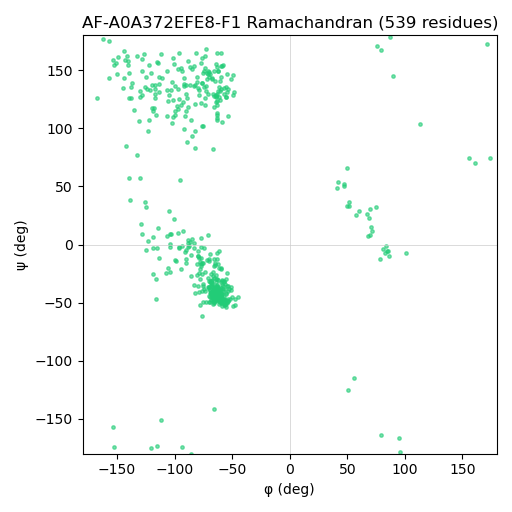 ? -9.858 8.038 -2.924 1.00 86.94 208 ARG A O 1
ATOM 1549 N N . PRO A 1 209 ? -10.498 9.954 -1.905 1.00 86.06 209 PRO A N 1
ATOM 1550 C CA . PRO A 1 209 ? -10.872 10.628 -3.141 1.00 86.06 209 PRO A CA 1
ATOM 1551 C C . PRO A 1 209 ? -9.700 10.673 -4.123 1.00 86.06 209 PRO A C 1
ATOM 1553 O O . PRO A 1 209 ? -8.573 10.989 -3.740 1.00 86.06 209 PRO A O 1
ATOM 1556 N N . THR A 1 210 ? -9.979 10.374 -5.388 1.00 88.88 210 THR A N 1
ATOM 1557 C CA . THR A 1 210 ? -8.998 10.418 -6.473 1.00 88.88 210 THR A CA 1
ATOM 1558 C C . THR A 1 210 ? -9.635 11.010 -7.718 1.00 88.88 210 THR A C 1
ATOM 1560 O O . THR A 1 210 ? -10.829 10.832 -7.972 1.00 88.88 210 THR A O 1
ATOM 1563 N N . THR A 1 211 ? -8.837 11.720 -8.506 1.00 90.00 211 THR A N 1
ATOM 1564 C CA . THR A 1 211 ? -9.274 12.276 -9.791 1.00 90.00 211 THR A CA 1
ATOM 1565 C C . THR A 1 211 ? -9.328 11.230 -10.905 1.00 90.00 211 THR A C 1
ATOM 1567 O O . THR A 1 211 ? -9.957 11.481 -11.936 1.00 90.00 211 THR A O 1
ATOM 1570 N N . LEU A 1 212 ? -8.710 10.062 -10.689 1.00 91.31 212 LEU A N 1
ATOM 1571 C CA . LEU A 1 212 ? -8.565 8.991 -11.670 1.00 91.31 212 LEU A CA 1
ATOM 1572 C C . LEU A 1 212 ? -8.945 7.629 -11.043 1.00 91.31 212 LEU A C 1
ATOM 1574 O O . LEU A 1 212 ? -8.074 6.840 -10.669 1.00 91.31 212 LEU A O 1
ATOM 1578 N N . PRO A 1 213 ? -10.252 7.338 -10.882 1.00 90.25 213 PRO A N 1
ATOM 1579 C CA . PRO A 1 213 ? -10.709 6.137 -10.190 1.00 90.25 213 PRO A CA 1
ATOM 1580 C C . PRO A 1 213 ? -10.459 4.859 -11.001 1.00 90.25 213 PRO A C 1
ATOM 1582 O O . PRO A 1 213 ? -10.555 4.834 -12.231 1.00 90.25 213 PRO A O 1
ATOM 1585 N N . VAL A 1 214 ? -10.196 3.769 -10.277 1.00 91.12 214 VAL A N 1
ATOM 1586 C CA . VAL A 1 214 ? -10.129 2.403 -10.811 1.00 91.12 214 VAL A CA 1
ATOM 1587 C C . VAL A 1 214 ? -11.473 1.720 -10.575 1.00 91.12 214 VAL A C 1
ATOM 1589 O O . VAL A 1 214 ? -12.019 1.789 -9.477 1.00 91.12 214 VAL A O 1
ATOM 1592 N N . ALA A 1 215 ? -11.998 1.049 -11.599 1.00 91.06 215 ALA A N 1
ATOM 1593 C CA . ALA A 1 215 ? -13.183 0.211 -11.460 1.00 91.06 215 ALA A CA 1
ATOM 1594 C C . ALA A 1 215 ? -12.812 -1.137 -10.825 1.00 91.06 215 ALA A C 1
ATOM 1596 O O . ALA A 1 215 ? -11.917 -1.830 -11.322 1.00 91.06 215 ALA A O 1
ATOM 1597 N N . TYR A 1 216 ? -13.531 -1.524 -9.776 1.00 92.62 216 TYR A N 1
ATOM 1598 C CA . TYR A 1 216 ? -13.386 -2.807 -9.085 1.00 92.62 216 TYR A CA 1
ATOM 1599 C C . TYR A 1 216 ? -14.646 -3.654 -9.259 1.00 92.62 216 TYR A C 1
ATOM 1601 O O . TYR A 1 216 ? -15.723 -3.114 -9.505 1.00 92.62 216 TYR A O 1
ATOM 1609 N N . ALA A 1 217 ? -14.511 -4.972 -9.140 1.00 91.94 217 ALA A N 1
ATOM 1610 C CA . ALA A 1 217 ? -15.642 -5.894 -9.175 1.00 91.94 217 ALA A CA 1
ATOM 1611 C C . ALA A 1 217 ? -16.550 -5.736 -7.943 1.00 91.94 217 ALA A C 1
ATOM 1613 O O . ALA A 1 217 ? -17.766 -5.863 -8.051 1.00 91.94 217 ALA A O 1
ATOM 1614 N N . ASN A 1 218 ? -15.953 -5.465 -6.780 1.00 90.94 218 ASN A N 1
ATOM 1615 C CA . ASN A 1 218 ? -16.626 -5.256 -5.500 1.00 90.94 218 ASN A CA 1
ATOM 1616 C C . ASN A 1 218 ? -15.687 -4.538 -4.507 1.00 90.94 218 ASN A C 1
ATOM 1618 O O . ASN A 1 218 ? -14.512 -4.288 -4.803 1.00 90.94 218 ASN A O 1
ATOM 1622 N N . ASP A 1 219 ? -16.199 -4.219 -3.316 1.00 90.69 219 ASP A N 1
ATOM 1623 C CA . ASP A 1 219 ? -15.423 -3.544 -2.268 1.00 90.69 219 ASP A CA 1
ATOM 1624 C C . ASP A 1 219 ? -14.276 -4.400 -1.720 1.00 90.69 219 ASP A C 1
ATOM 1626 O O . ASP A 1 219 ? -13.240 -3.862 -1.331 1.00 90.69 219 ASP A O 1
ATOM 1630 N N . GLU A 1 220 ? -14.419 -5.725 -1.736 1.00 90.19 220 GLU A N 1
ATOM 1631 C CA . GLU A 1 220 ? -13.388 -6.666 -1.293 1.00 90.19 220 GLU A CA 1
ATOM 1632 C C . GLU A 1 220 ? -12.145 -6.597 -2.196 1.00 90.19 220 GLU A C 1
ATOM 1634 O O . GLU A 1 220 ? -11.023 -6.460 -1.705 1.00 90.19 220 GLU A O 1
ATOM 1639 N N . GLU A 1 221 ? -12.327 -6.601 -3.523 1.00 94.00 221 GLU A N 1
ATOM 1640 C CA . GLU A 1 221 ? -11.242 -6.387 -4.485 1.00 94.00 221 GLU A CA 1
ATOM 1641 C C . GLU A 1 221 ? -10.597 -5.013 -4.267 1.00 94.00 221 GLU A C 1
ATOM 1643 O O . GLU A 1 221 ? -9.374 -4.918 -4.151 1.00 94.00 221 GLU A O 1
ATOM 1648 N N . ARG A 1 222 ? -11.402 -3.951 -4.132 1.00 94.50 222 ARG A N 1
ATOM 1649 C CA . ARG A 1 222 ? -10.894 -2.598 -3.858 1.00 94.50 222 ARG A CA 1
ATOM 1650 C C . ARG A 1 222 ? -10.024 -2.566 -2.598 1.00 94.50 222 ARG A C 1
ATOM 1652 O O . ARG A 1 222 ? -8.915 -2.026 -2.639 1.00 94.50 222 ARG A O 1
ATOM 1659 N N . ARG A 1 223 ? -10.501 -3.115 -1.477 1.00 94.06 223 ARG A N 1
ATOM 1660 C CA . ARG A 1 223 ? -9.778 -3.132 -0.193 1.00 94.06 223 ARG A CA 1
ATOM 1661 C C . ARG A 1 223 ? -8.468 -3.921 -0.308 1.00 94.06 223 ARG A C 1
ATOM 1663 O O . ARG A 1 223 ? -7.419 -3.406 0.084 1.00 94.06 223 ARG A O 1
ATOM 1670 N N . ARG A 1 224 ? -8.486 -5.100 -0.947 1.00 95.19 224 ARG A N 1
ATOM 1671 C CA . ARG A 1 224 ? -7.274 -5.892 -1.237 1.00 95.19 224 ARG A CA 1
ATOM 1672 C C . ARG A 1 224 ? -6.247 -5.097 -2.035 1.00 95.19 224 ARG A C 1
ATOM 1674 O O . ARG A 1 224 ? -5.099 -4.996 -1.609 1.00 95.19 224 ARG A O 1
ATOM 1681 N N . ILE A 1 225 ? -6.654 -4.497 -3.155 1.00 97.06 225 ILE A N 1
ATOM 1682 C CA . ILE A 1 225 ? -5.739 -3.753 -4.029 1.00 97.06 225 ILE A CA 1
ATOM 1683 C C . ILE A 1 225 ? -5.137 -2.537 -3.317 1.00 97.06 225 ILE A C 1
ATOM 1685 O O . ILE A 1 225 ? -3.930 -2.326 -3.418 1.00 97.06 225 ILE A O 1
ATOM 1689 N N . ASN A 1 226 ? -5.923 -1.779 -2.542 1.00 95.12 226 ASN A N 1
ATOM 1690 C CA . ASN A 1 226 ? -5.384 -0.668 -1.749 1.00 95.12 226 ASN A CA 1
ATOM 1691 C C . ASN A 1 226 ? -4.364 -1.149 -0.704 1.00 95.12 226 ASN A C 1
ATOM 1693 O O . ASN A 1 226 ? -3.310 -0.533 -0.550 1.00 95.12 226 ASN A O 1
ATOM 1697 N N . LYS A 1 227 ? -4.630 -2.268 -0.018 1.00 95.62 227 LYS A N 1
ATOM 1698 C CA . LYS A 1 227 ? -3.675 -2.846 0.940 1.00 95.62 227 LYS A CA 1
ATOM 1699 C C . LYS A 1 227 ? -2.412 -3.367 0.265 1.00 95.62 227 LYS A C 1
ATOM 1701 O O . LYS A 1 227 ? -1.329 -3.175 0.810 1.00 95.62 227 LYS A O 1
ATOM 1706 N N . TYR A 1 228 ? -2.520 -4.005 -0.901 1.00 96.44 228 TYR A N 1
ATOM 1707 C CA . TYR A 1 228 ? -1.348 -4.468 -1.644 1.00 96.44 228 TYR A CA 1
ATOM 1708 C C . TYR A 1 228 ? -0.490 -3.304 -2.138 1.00 96.44 228 TYR A C 1
ATOM 1710 O O . TYR A 1 228 ? 0.729 -3.365 -2.008 1.00 96.44 228 TYR A O 1
ATOM 1718 N N . GLU A 1 229 ? -1.111 -2.233 -2.641 1.00 95.44 229 GLU A N 1
ATOM 1719 C CA . GLU A 1 229 ? -0.393 -1.017 -3.032 1.00 95.44 229 GLU A CA 1
ATOM 1720 C C . GLU A 1 229 ? 0.327 -0.401 -1.829 1.00 95.44 229 GLU A C 1
ATOM 1722 O O . GLU A 1 229 ? 1.526 -0.152 -1.900 1.00 95.44 229 GLU A O 1
ATOM 1727 N N . ALA A 1 230 ? -0.367 -0.215 -0.704 1.00 94.62 230 ALA A N 1
ATOM 1728 C CA . ALA A 1 230 ? 0.230 0.360 0.498 1.00 94.62 230 ALA A CA 1
ATOM 1729 C C . ALA A 1 230 ? 1.374 -0.499 1.057 1.00 94.62 230 ALA A C 1
ATOM 1731 O O . ALA A 1 230 ? 2.405 0.043 1.450 1.00 94.62 230 ALA A O 1
ATOM 1732 N N . ALA A 1 231 ? 1.226 -1.826 1.070 1.00 94.75 231 ALA A N 1
ATOM 1733 C CA . ALA A 1 231 ? 2.287 -2.736 1.492 1.00 94.75 231 ALA A CA 1
ATOM 1734 C C . ALA A 1 231 ? 3.499 -2.679 0.545 1.00 94.75 231 ALA A C 1
ATOM 1736 O O . ALA A 1 231 ? 4.633 -2.608 1.018 1.00 94.75 231 ALA A O 1
ATOM 1737 N N . ALA A 1 232 ? 3.278 -2.624 -0.775 1.00 93.00 232 ALA A N 1
ATOM 1738 C CA . ALA A 1 232 ? 4.351 -2.435 -1.750 1.00 93.00 232 ALA A CA 1
ATOM 1739 C C . ALA A 1 232 ? 5.051 -1.080 -1.549 1.00 93.00 232 ALA A C 1
ATOM 1741 O O . ALA A 1 232 ? 6.274 -1.029 -1.455 1.00 93.00 232 ALA A O 1
ATOM 1742 N N . GLU A 1 233 ? 4.297 0.014 -1.386 1.00 92.44 233 GLU A N 1
ATOM 1743 C CA . GLU A 1 233 ? 4.864 1.348 -1.148 1.00 92.44 233 GLU A CA 1
ATOM 1744 C C . GLU A 1 233 ? 5.677 1.384 0.146 1.00 92.44 233 GLU A C 1
ATOM 1746 O O . GLU A 1 233 ? 6.789 1.913 0.166 1.00 92.44 233 GLU A O 1
ATOM 1751 N N . LEU A 1 234 ? 5.162 0.792 1.225 1.00 91.88 234 LEU A N 1
ATOM 1752 C CA . LEU A 1 234 ? 5.887 0.687 2.484 1.00 91.88 234 LEU A CA 1
ATOM 1753 C C . LEU A 1 234 ? 7.141 -0.168 2.365 1.00 91.88 234 LEU A C 1
ATOM 1755 O O . LEU A 1 234 ? 8.109 0.101 3.066 1.00 91.88 234 LEU A O 1
ATOM 1759 N N . GLN A 1 235 ? 7.159 -1.189 1.518 1.00 90.25 235 GLN A N 1
ATOM 1760 C CA . GLN A 1 235 ? 8.339 -2.028 1.353 1.00 90.25 235 GLN A CA 1
ATOM 1761 C C . GLN A 1 235 ? 9.402 -1.370 0.468 1.00 90.25 235 GLN A C 1
ATOM 1763 O O . GLN A 1 235 ? 10.594 -1.435 0.779 1.00 90.25 235 GLN A O 1
ATOM 1768 N N . GLU A 1 236 ? 8.972 -0.714 -0.606 1.00 87.81 236 GLU A N 1
ATOM 1769 C CA . GLU A 1 236 ? 9.827 -0.330 -1.730 1.00 87.81 236 GLU A CA 1
ATOM 1770 C C . GLU A 1 236 ? 10.163 1.162 -1.760 1.00 87.81 236 GLU A C 1
ATOM 1772 O O . GLU A 1 236 ? 11.176 1.547 -2.352 1.00 87.81 236 GLU A O 1
ATOM 1777 N N . SER A 1 237 ? 9.379 2.012 -1.089 1.00 85.19 237 SER A N 1
ATOM 1778 C CA . SER A 1 237 ? 9.668 3.444 -1.050 1.00 85.19 237 SER A CA 1
ATOM 1779 C C . SER A 1 237 ? 11.047 3.715 -0.441 1.00 85.19 237 SER A C 1
ATOM 1781 O O . SER A 1 237 ? 11.438 3.054 0.538 1.00 85.19 237 SER A O 1
ATOM 1783 N N . PRO A 1 238 ? 11.770 4.734 -0.953 1.00 75.19 238 PRO A N 1
ATOM 1784 C CA . PRO A 1 238 ? 13.031 5.177 -0.380 1.00 75.19 238 PRO A CA 1
ATOM 1785 C C . PRO A 1 238 ? 12.949 5.404 1.131 1.00 75.19 238 PRO A C 1
ATOM 1787 O O . PRO A 1 238 ? 11.928 5.856 1.643 1.00 75.19 238 PRO A O 1
ATOM 1790 N N . ALA A 1 239 ? 14.040 5.126 1.850 1.00 73.38 239 ALA A N 1
ATOM 1791 C CA . ALA A 1 239 ? 14.086 5.347 3.290 1.00 73.38 239 ALA A CA 1
ATOM 1792 C C . ALA A 1 239 ? 13.874 6.840 3.646 1.00 73.38 239 ALA A C 1
ATOM 1794 O O . ALA A 1 239 ? 14.486 7.712 3.035 1.00 73.38 239 ALA A O 1
ATOM 1795 N N . THR A 1 240 ? 13.055 7.172 4.648 1.00 77.88 240 THR A N 1
ATOM 1796 C CA . THR A 1 240 ? 12.194 6.272 5.438 1.00 77.88 240 THR A CA 1
ATOM 1797 C C . THR A 1 240 ? 10.973 5.809 4.636 1.00 77.88 240 THR A C 1
ATOM 1799 O O . THR A 1 240 ? 10.229 6.630 4.102 1.00 77.88 240 THR A O 1
ATOM 1802 N N . SER A 1 241 ? 10.772 4.487 4.550 1.00 82.50 241 SER A N 1
ATOM 1803 C CA . SER A 1 241 ? 9.699 3.915 3.737 1.00 82.50 241 SER A CA 1
ATOM 1804 C C . SER A 1 241 ? 8.327 4.317 4.270 1.00 82.50 241 SER A C 1
ATOM 1806 O O . SER A 1 241 ? 8.059 4.173 5.467 1.00 82.50 241 SER A O 1
ATOM 1808 N N . ALA A 1 242 ? 7.489 4.850 3.384 1.00 89.31 242 ALA A N 1
ATOM 1809 C CA . ALA A 1 242 ? 6.244 5.512 3.731 1.00 89.31 242 ALA A CA 1
ATOM 1810 C C . ALA A 1 242 ? 5.206 5.349 2.619 1.00 89.31 242 ALA A C 1
ATOM 1812 O O . ALA A 1 242 ? 5.568 5.370 1.444 1.00 89.31 242 ALA A O 1
ATOM 1813 N N . ILE A 1 243 ? 3.929 5.270 2.998 1.00 91.19 243 ILE A N 1
ATOM 1814 C CA . ILE A 1 243 ? 2.830 5.416 2.037 1.00 91.19 243 ILE A CA 1
ATOM 1815 C C . ILE A 1 243 ? 2.741 6.859 1.541 1.00 91.19 243 ILE A C 1
ATOM 1817 O O . ILE A 1 243 ? 3.040 7.804 2.278 1.00 91.19 243 ILE A O 1
ATOM 1821 N N . TYR A 1 244 ? 2.302 7.024 0.297 1.00 86.50 244 TYR A N 1
ATOM 1822 C CA . TYR A 1 244 ? 2.073 8.304 -0.367 1.00 86.50 244 TYR A CA 1
ATOM 1823 C C . TYR A 1 244 ? 3.271 9.255 -0.282 1.00 86.50 244 TYR A C 1
ATOM 1825 O O . TYR A 1 244 ? 3.123 10.469 -0.136 1.00 86.50 244 TYR A O 1
ATOM 1833 N N . LYS A 1 245 ? 4.482 8.694 -0.354 1.00 88.62 245 LYS A N 1
ATOM 1834 C CA . LYS A 1 245 ? 5.720 9.467 -0.376 1.00 88.62 245 LYS A CA 1
ATOM 1835 C C . LYS A 1 245 ? 5.698 10.481 -1.526 1.00 88.62 245 LYS A C 1
ATOM 1837 O O . LYS A 1 245 ? 5.522 10.113 -2.683 1.00 88.62 245 LYS A O 1
ATOM 1842 N N . ASP A 1 246 ? 5.952 11.749 -1.217 1.00 88.31 246 ASP A N 1
ATOM 1843 C CA . ASP A 1 246 ? 6.134 12.763 -2.254 1.00 88.31 246 ASP A CA 1
ATOM 1844 C C . ASP A 1 246 ? 7.407 12.474 -3.067 1.00 88.31 246 ASP A C 1
ATOM 1846 O O . ASP A 1 246 ? 8.524 12.451 -2.535 1.00 88.31 246 ASP A O 1
ATOM 1850 N N . CYS A 1 247 ? 7.213 12.236 -4.363 1.00 90.75 247 CYS A N 1
ATOM 1851 C CA . CYS A 1 247 ? 8.259 11.913 -5.324 1.00 90.75 247 CYS A CA 1
ATOM 1852 C C . CYS A 1 247 ? 8.628 13.087 -6.243 1.00 90.75 247 CYS A C 1
ATOM 1854 O O . CYS A 1 247 ? 9.521 12.934 -7.084 1.00 90.75 247 CYS A O 1
ATOM 1856 N N . SER A 1 248 ? 7.991 14.253 -6.081 1.00 87.81 248 SER A N 1
ATOM 1857 C CA . SER A 1 248 ? 8.250 15.455 -6.885 1.00 87.81 248 SER A CA 1
ATOM 1858 C C . SER A 1 248 ? 9.673 15.986 -6.694 1.00 87.81 248 SER A C 1
ATOM 1860 O O . SER A 1 248 ? 10.349 16.322 -7.665 1.00 87.81 248 SER A O 1
ATOM 1862 N N . ALA A 1 249 ? 10.184 15.954 -5.461 1.00 83.31 249 ALA A N 1
ATOM 1863 C CA . ALA A 1 249 ? 11.521 16.441 -5.123 1.00 83.31 249 ALA A CA 1
ATOM 1864 C C . ALA A 1 249 ? 12.665 15.461 -5.460 1.00 83.31 249 ALA A C 1
ATOM 1866 O O . ALA A 1 249 ? 13.831 15.839 -5.383 1.00 83.31 249 ALA A O 1
ATOM 1867 N N . ASN A 1 250 ? 12.363 14.206 -5.821 1.00 82.19 250 ASN A N 1
ATOM 1868 C CA . ASN A 1 250 ? 13.369 13.158 -6.059 1.00 82.19 250 ASN A CA 1
ATOM 1869 C C . ASN A 1 250 ? 13.224 12.504 -7.440 1.00 82.19 250 ASN A C 1
ATOM 1871 O O . ASN A 1 250 ? 13.390 11.291 -7.590 1.00 82.19 250 ASN A O 1
ATOM 1875 N N . ASN A 1 251 ? 12.852 13.307 -8.442 1.00 85.38 251 ASN A N 1
ATOM 1876 C CA . ASN A 1 251 ? 12.750 12.886 -9.838 1.00 85.38 251 ASN A CA 1
ATOM 1877 C C . ASN A 1 251 ? 11.998 11.546 -9.991 1.00 85.38 251 ASN A C 1
ATOM 1879 O O . ASN A 1 251 ? 12.523 10.584 -10.560 1.00 85.38 251 ASN A O 1
ATOM 1883 N N . GLY A 1 252 ? 10.801 11.473 -9.402 1.00 88.69 252 GLY A N 1
ATOM 1884 C CA . GLY A 1 252 ? 9.950 10.290 -9.461 1.00 88.69 252 GLY A CA 1
ATOM 1885 C C . GLY A 1 252 ? 10.416 9.139 -8.571 1.00 88.69 252 GLY A C 1
ATOM 1886 O O . GLY A 1 252 ? 10.227 7.999 -8.960 1.00 88.69 252 GLY A O 1
ATOM 1887 N N . CYS A 1 253 ? 11.043 9.400 -7.416 1.00 90.38 253 CYS A N 1
ATOM 1888 C CA . CYS A 1 253 ? 11.513 8.378 -6.464 1.00 90.38 253 CYS A CA 1
ATOM 1889 C C . CYS A 1 253 ? 12.333 7.260 -7.122 1.00 90.38 253 CYS A C 1
ATOM 1891 O O . CYS A 1 253 ? 11.923 6.098 -7.158 1.00 90.38 253 CYS A O 1
ATOM 1893 N N . ARG A 1 254 ? 13.508 7.610 -7.645 1.00 88.88 254 ARG A N 1
ATOM 1894 C CA . ARG A 1 254 ? 14.432 6.611 -8.193 1.00 88.88 254 ARG A CA 1
ATOM 1895 C C . ARG A 1 254 ? 14.832 5.583 -7.134 1.00 88.88 254 ARG A C 1
ATOM 1897 O O . ARG A 1 254 ? 14.881 5.903 -5.944 1.00 88.88 254 ARG A O 1
ATOM 1904 N N . SER A 1 255 ? 15.191 4.383 -7.576 1.00 80.25 255 SER A N 1
ATOM 1905 C CA . SER A 1 255 ? 15.762 3.366 -6.692 1.00 80.25 255 SER A CA 1
ATOM 1906 C C . SER A 1 255 ? 16.967 3.903 -5.920 1.00 80.25 255 SER A C 1
ATOM 1908 O O . SER A 1 255 ? 17.889 4.467 -6.511 1.00 80.25 255 SER A O 1
ATOM 1910 N N . ASN A 1 256 ? 17.022 3.649 -4.611 1.00 74.19 256 ASN A N 1
ATOM 1911 C CA . ASN A 1 256 ? 18.167 4.038 -3.775 1.00 74.19 256 ASN A CA 1
ATOM 1912 C C . ASN A 1 256 ? 19.473 3.316 -4.155 1.00 74.19 256 ASN A C 1
ATOM 1914 O O . ASN A 1 256 ? 20.559 3.727 -3.753 1.00 74.19 256 ASN A O 1
ATOM 1918 N N . THR A 1 257 ? 19.381 2.232 -4.920 1.00 76.50 257 THR A N 1
ATOM 1919 C CA . THR A 1 257 ? 20.491 1.379 -5.346 1.00 76.50 257 THR A CA 1
ATOM 1920 C C . THR A 1 257 ? 20.998 1.783 -6.728 1.00 76.50 257 THR A C 1
ATOM 1922 O O . THR A 1 257 ? 21.082 0.961 -7.636 1.00 76.50 257 THR A O 1
ATOM 1925 N N . ALA A 1 258 ? 21.368 3.059 -6.891 1.00 85.81 258 ALA A N 1
ATOM 1926 C CA . ALA A 1 258 ? 21.987 3.539 -8.125 1.00 85.81 258 ALA A CA 1
ATOM 1927 C C . ALA A 1 258 ? 23.150 2.618 -8.543 1.00 85.81 258 ALA A C 1
ATOM 1929 O O . ALA A 1 258 ? 24.042 2.302 -7.739 1.00 85.81 258 ALA A O 1
ATOM 1930 N N . ILE A 1 259 ? 23.133 2.180 -9.799 1.00 88.44 259 ILE A N 1
ATOM 1931 C CA . ILE A 1 259 ? 24.194 1.381 -10.405 1.00 88.44 259 ILE A CA 1
ATOM 1932 C C . ILE A 1 259 ? 25.239 2.362 -10.922 1.00 88.44 259 ILE A C 1
ATOM 1934 O O . ILE A 1 259 ? 24.995 3.070 -11.898 1.00 88.44 259 ILE A O 1
ATOM 1938 N N . LYS A 1 260 ? 26.381 2.434 -10.229 1.00 89.75 260 LYS A N 1
ATOM 1939 C CA . LYS A 1 260 ? 27.462 3.363 -10.566 1.00 89.75 260 LYS A CA 1
ATOM 1940 C C . LYS A 1 260 ? 28.533 2.659 -11.387 1.00 89.75 260 LYS A C 1
ATOM 1942 O O . LYS A 1 260 ? 29.132 1.710 -10.892 1.00 89.75 260 LYS A O 1
ATOM 1947 N N . ILE A 1 261 ? 28.779 3.119 -12.610 1.00 89.88 261 ILE A N 1
ATOM 1948 C CA . ILE A 1 261 ? 29.775 2.543 -13.525 1.00 89.88 261 ILE A CA 1
ATOM 1949 C C . ILE A 1 261 ? 30.514 3.701 -14.185 1.00 89.88 261 ILE A C 1
ATOM 1951 O O . ILE A 1 261 ? 29.874 4.605 -14.709 1.00 89.88 261 ILE A O 1
ATOM 1955 N N . ASN A 1 262 ? 31.849 3.710 -14.111 1.00 88.75 262 ASN A N 1
ATOM 1956 C CA . ASN A 1 262 ? 32.694 4.752 -14.713 1.00 88.75 262 ASN A CA 1
ATOM 1957 C C . ASN A 1 262 ? 32.264 6.200 -14.374 1.00 88.75 262 ASN A C 1
ATOM 1959 O O . ASN A 1 262 ? 32.408 7.107 -15.186 1.00 88.75 262 ASN A O 1
ATOM 1963 N N . GLY A 1 263 ? 31.724 6.424 -13.168 1.00 87.56 263 GLY A N 1
ATOM 1964 C CA . GLY A 1 263 ? 31.235 7.734 -12.718 1.00 87.56 263 GLY A CA 1
ATOM 1965 C C . GLY A 1 263 ? 29.805 8.091 -13.151 1.00 87.56 263 GLY A C 1
ATOM 1966 O O . GLY A 1 263 ? 29.304 9.139 -12.752 1.00 87.56 263 GLY A O 1
ATOM 1967 N N . HIS A 1 264 ? 29.125 7.233 -13.911 1.00 91.62 264 HIS A N 1
ATOM 1968 C CA . HIS A 1 264 ? 27.725 7.400 -14.310 1.00 91.62 264 HIS A CA 1
ATOM 1969 C C . HIS A 1 264 ? 26.789 6.618 -13.393 1.00 91.62 264 HIS A C 1
ATOM 1971 O O . HIS A 1 264 ? 27.173 5.578 -12.864 1.00 91.62 264 HIS A O 1
ATOM 1977 N N . GLU A 1 265 ? 25.554 7.095 -13.231 1.00 91.31 265 GLU A N 1
ATOM 1978 C CA . GLU A 1 265 ? 24.529 6.446 -12.413 1.00 91.31 265 GLU A CA 1
ATOM 1979 C C . GLU A 1 265 ? 23.337 6.002 -13.259 1.00 91.31 265 GLU A C 1
ATOM 1981 O O . GLU A 1 265 ? 22.749 6.807 -13.982 1.00 91.31 265 GLU A O 1
ATOM 1986 N N . TYR A 1 266 ? 22.950 4.738 -13.106 1.00 91.88 266 TYR A N 1
ATOM 1987 C CA . TYR A 1 266 ? 21.793 4.133 -13.757 1.00 91.88 266 TYR A CA 1
ATOM 1988 C C . TYR A 1 266 ? 20.801 3.612 -12.713 1.00 91.88 266 TYR A C 1
ATOM 1990 O O . TYR A 1 266 ? 21.196 3.166 -11.633 1.00 91.88 266 TYR A O 1
ATOM 1998 N N . TYR A 1 267 ? 19.509 3.649 -13.036 1.00 91.19 267 TYR A N 1
ATOM 1999 C CA . TYR A 1 267 ? 18.429 3.314 -12.108 1.00 91.19 267 TYR A CA 1
ATOM 2000 C C . TYR A 1 267 ? 17.475 2.314 -12.756 1.00 91.19 267 TYR A C 1
ATOM 2002 O O . TYR A 1 267 ? 16.992 2.545 -13.862 1.00 91.19 267 TYR A O 1
ATOM 2010 N N . ALA A 1 268 ? 17.216 1.196 -12.076 1.00 88.81 268 ALA A N 1
ATOM 2011 C CA . ALA A 1 268 ? 16.393 0.107 -12.608 1.00 88.81 268 ALA A CA 1
ATOM 2012 C C . ALA A 1 268 ? 14.886 0.388 -12.529 1.00 88.81 268 ALA A C 1
ATOM 2014 O O . ALA A 1 268 ? 14.106 -0.191 -13.290 1.00 88.81 268 ALA A O 1
ATOM 2015 N N . SER A 1 269 ? 14.486 1.249 -11.595 1.00 90.19 269 SER A N 1
ATOM 2016 C CA . SER A 1 269 ? 13.092 1.468 -11.241 1.00 90.19 269 SER A CA 1
ATOM 2017 C C . SER A 1 269 ? 12.829 2.858 -10.670 1.00 90.19 269 SER A C 1
ATOM 2019 O O . SER A 1 269 ? 13.734 3.539 -10.175 1.00 90.19 269 SER A O 1
ATOM 2021 N N . TYR A 1 270 ? 11.560 3.258 -10.750 1.00 92.31 270 TYR A N 1
ATOM 2022 C CA . TYR A 1 270 ? 11.057 4.566 -10.344 1.00 92.31 270 TYR A CA 1
ATOM 2023 C C . TYR A 1 270 ? 9.679 4.433 -9.673 1.00 92.31 270 TYR A C 1
ATOM 2025 O O . TYR A 1 270 ? 8.968 3.438 -9.826 1.00 92.31 270 TYR A O 1
ATOM 2033 N N . GLY A 1 271 ? 9.281 5.471 -8.951 1.00 91.88 271 GLY A N 1
ATOM 2034 C CA . GLY A 1 271 ? 8.009 5.585 -8.252 1.00 91.88 271 GLY A CA 1
ATOM 2035 C C . GLY A 1 271 ? 8.038 4.993 -6.843 1.00 91.88 271 GLY A C 1
ATOM 2036 O O . GLY A 1 271 ? 9.045 4.467 -6.369 1.00 91.88 271 GLY A O 1
ATOM 2037 N N . ARG A 1 272 ? 6.908 5.099 -6.143 1.00 90.25 272 ARG A N 1
ATOM 2038 C CA . ARG A 1 272 ? 6.783 4.710 -4.727 1.00 90.25 272 ARG A CA 1
ATOM 2039 C C . ARG A 1 272 ? 6.873 3.202 -4.503 1.00 90.25 272 ARG A C 1
ATOM 2041 O O . ARG A 1 272 ? 7.445 2.773 -3.511 1.00 90.25 272 ARG A O 1
ATOM 2048 N N . THR A 1 273 ? 6.407 2.409 -5.461 1.00 89.88 273 THR A N 1
ATOM 2049 C CA . THR A 1 273 ? 6.538 0.945 -5.476 1.00 89.88 273 THR A CA 1
ATOM 2050 C C . THR A 1 273 ? 7.607 0.482 -6.478 1.00 89.88 273 THR A C 1
ATOM 2052 O O . THR A 1 273 ? 7.452 -0.545 -7.131 1.00 89.88 273 THR A O 1
ATOM 2055 N N . GLN A 1 274 ? 8.634 1.308 -6.730 1.00 87.69 274 GLN A N 1
ATOM 2056 C CA . GLN A 1 274 ? 9.824 0.947 -7.518 1.00 87.69 274 GLN A CA 1
ATOM 2057 C C . GLN A 1 274 ? 9.519 0.117 -8.783 1.00 87.69 274 GLN A C 1
ATOM 2059 O O . GLN A 1 274 ? 10.09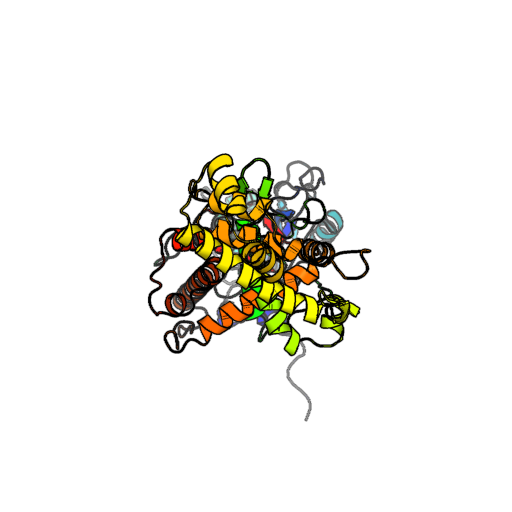7 -0.944 -9.023 1.00 87.69 274 GLN A O 1
ATOM 2064 N N . PHE A 1 275 ? 8.628 0.625 -9.637 1.00 89.56 275 PHE A N 1
ATOM 2065 C CA . PHE A 1 275 ? 8.286 -0.037 -10.890 1.00 89.56 275 PHE A CA 1
ATOM 2066 C C . PHE A 1 275 ? 9.488 -0.038 -11.832 1.00 89.56 275 PHE A C 1
ATOM 2068 O O . PHE A 1 275 ? 10.064 1.010 -12.141 1.00 89.56 275 PHE A O 1
ATOM 2075 N N . VAL A 1 276 ? 9.817 -1.214 -12.365 1.00 90.69 276 VAL A N 1
ATOM 2076 C CA . VAL A 1 276 ? 10.686 -1.316 -13.539 1.00 90.69 276 VAL A CA 1
ATOM 2077 C C . VAL A 1 276 ? 9.984 -0.644 -14.719 1.00 90.69 276 VAL A C 1
ATOM 2079 O O . VAL A 1 276 ? 8.828 -0.959 -15.018 1.00 90.69 276 VAL A O 1
ATOM 2082 N N . VAL A 1 277 ? 10.693 0.256 -15.409 1.00 92.19 277 VAL A N 1
ATOM 2083 C CA . VAL A 1 277 ? 10.122 1.102 -16.474 1.00 92.19 277 VAL A CA 1
ATOM 2084 C C . VAL A 1 277 ? 9.439 0.273 -17.563 1.00 92.19 277 VAL A C 1
ATOM 2086 O O . VAL A 1 277 ? 8.332 0.597 -17.978 1.00 92.19 277 VAL A O 1
ATOM 2089 N N . GLU A 1 278 ? 10.049 -0.834 -17.987 1.00 91.69 278 GLU A N 1
ATOM 2090 C CA . GLU A 1 278 ? 9.476 -1.735 -18.998 1.00 91.69 278 GLU A CA 1
ATOM 2091 C C . GLU A 1 278 ? 8.132 -2.332 -18.549 1.00 91.69 278 GLU A C 1
ATOM 2093 O O . GLU A 1 278 ? 7.156 -2.294 -19.296 1.00 91.69 278 GLU A O 1
ATOM 2098 N N . THR A 1 279 ? 8.031 -2.798 -17.300 1.00 91.06 279 THR A N 1
ATOM 2099 C CA . THR A 1 279 ? 6.768 -3.298 -16.737 1.00 91.06 279 THR A CA 1
ATOM 2100 C C . THR A 1 279 ? 5.709 -2.203 -16.678 1.00 91.06 279 THR A C 1
ATOM 2102 O O . THR A 1 279 ? 4.569 -2.447 -17.068 1.00 91.06 279 THR A O 1
ATOM 2105 N N . PHE A 1 280 ? 6.075 -0.997 -16.245 1.00 93.56 280 PHE A N 1
ATOM 2106 C CA . PHE A 1 280 ? 5.151 0.132 -16.159 1.00 93.56 280 PHE A CA 1
ATOM 2107 C C . PHE A 1 280 ? 4.597 0.532 -17.536 1.00 93.56 280 PHE A C 1
ATOM 2109 O O . PHE A 1 280 ? 3.382 0.618 -17.724 1.00 93.56 280 PHE A O 1
ATOM 2116 N N . LEU A 1 281 ? 5.472 0.691 -18.535 1.00 94.69 281 LEU A N 1
ATOM 2117 C CA . LEU A 1 281 ? 5.079 1.032 -19.906 1.00 94.69 281 LEU A CA 1
ATOM 2118 C C . LEU A 1 281 ? 4.266 -0.082 -20.574 1.00 94.69 281 LEU A C 1
ATOM 2120 O O . LEU A 1 281 ? 3.316 0.198 -21.312 1.00 94.69 281 LEU A O 1
ATOM 2124 N N . ARG A 1 282 ? 4.598 -1.349 -20.307 1.00 92.81 282 ARG A N 1
ATOM 2125 C CA . ARG A 1 282 ? 3.819 -2.501 -20.772 1.00 92.81 282 ARG A CA 1
ATOM 2126 C C . ARG A 1 282 ? 2.419 -2.510 -20.162 1.00 92.81 282 ARG A C 1
ATOM 2128 O O . ARG A 1 282 ? 1.455 -2.743 -20.895 1.00 92.81 282 ARG A O 1
ATOM 2135 N N . THR A 1 283 ? 2.290 -2.226 -18.863 1.00 92.19 283 THR A N 1
ATOM 2136 C CA . THR A 1 283 ? 0.987 -2.071 -18.199 1.00 92.19 283 THR A CA 1
ATOM 2137 C C . THR A 1 283 ? 0.193 -0.953 -18.862 1.00 92.19 283 THR A C 1
ATOM 2139 O O . THR A 1 283 ? -0.898 -1.223 -19.354 1.00 92.19 283 THR A O 1
ATOM 2142 N N . LEU A 1 284 ? 0.764 0.249 -18.994 1.00 92.94 284 LEU A N 1
ATOM 2143 C CA . LEU A 1 284 ? 0.125 1.380 -19.678 1.00 92.94 284 LEU A CA 1
ATOM 2144 C C . LEU A 1 284 ? -0.343 1.031 -21.096 1.00 92.94 284 LEU A C 1
ATOM 2146 O O . LEU A 1 284 ? -1.484 1.298 -21.457 1.00 92.94 284 LEU A O 1
ATOM 2150 N N . THR A 1 285 ? 0.512 0.384 -21.891 1.00 92.62 285 THR A N 1
ATOM 2151 C CA . THR A 1 285 ? 0.180 -0.029 -23.265 1.00 92.62 285 THR A CA 1
ATOM 2152 C C . THR A 1 285 ? -0.996 -1.004 -23.301 1.00 92.62 285 THR A C 1
ATOM 2154 O O . THR A 1 285 ? -1.822 -0.947 -24.212 1.00 92.62 285 THR A O 1
ATOM 2157 N N . THR A 1 286 ? -1.054 -1.914 -22.328 1.00 89.12 286 THR A N 1
ATOM 2158 C CA . THR A 1 286 ? -2.106 -2.930 -22.236 1.00 89.12 286 THR A CA 1
ATOM 2159 C C . THR A 1 286 ? -3.435 -2.285 -21.867 1.00 89.12 286 THR A C 1
ATOM 2161 O O . THR A 1 286 ? -4.421 -2.497 -22.566 1.00 89.12 286 THR A O 1
ATOM 2164 N N . VAL A 1 287 ? -3.441 -1.452 -20.824 1.00 87.44 287 VAL A N 1
ATOM 2165 C CA . VAL A 1 287 ? -4.669 -0.871 -20.260 1.00 87.44 287 VAL A CA 1
ATOM 2166 C C . VAL A 1 287 ? -5.222 0.264 -21.112 1.00 87.44 287 VAL A C 1
ATOM 2168 O O . VAL A 1 287 ? -6.422 0.496 -21.096 1.00 87.44 287 VAL A O 1
ATOM 2171 N N . ALA A 1 288 ? -4.380 0.942 -21.902 1.00 89.38 288 ALA A N 1
ATOM 2172 C CA . ALA A 1 288 ? -4.779 2.075 -22.738 1.00 89.38 288 ALA A CA 1
ATOM 2173 C C . ALA A 1 288 ? -5.952 1.778 -23.688 1.00 89.38 288 ALA A C 1
ATOM 2175 O O . ALA A 1 288 ? -6.659 2.703 -24.083 1.00 89.38 288 ALA A O 1
ATOM 2176 N N . LYS A 1 289 ? -6.161 0.506 -24.055 1.00 85.31 289 LYS A N 1
ATOM 2177 C CA . LYS A 1 289 ? -7.275 0.070 -24.911 1.00 85.31 289 LYS A CA 1
ATOM 2178 C C . LYS A 1 289 ? -8.638 0.209 -24.233 1.00 85.31 289 LYS A C 1
ATOM 2180 O O . LYS A 1 289 ? -9.616 0.477 -24.921 1.00 85.31 289 LYS A O 1
ATOM 2185 N N . ASP A 1 290 ? -8.666 0.080 -22.912 1.00 87.06 290 ASP A N 1
ATOM 2186 C CA . ASP A 1 290 ? -9.888 0.036 -22.108 1.00 87.06 290 ASP A CA 1
ATOM 2187 C C . ASP A 1 290 ? -10.140 1.360 -21.367 1.00 87.06 290 ASP A C 1
ATOM 2189 O O . ASP A 1 290 ? -11.148 1.521 -20.681 1.00 87.06 290 ASP A O 1
ATOM 2193 N N . LEU A 1 291 ? -9.233 2.335 -21.512 1.00 90.50 291 LEU A N 1
ATOM 2194 C CA . LEU A 1 291 ? -9.378 3.660 -20.918 1.00 90.50 291 LEU A CA 1
ATOM 2195 C C . LEU A 1 291 ? -10.419 4.493 -21.660 1.00 90.50 291 LEU A C 1
ATOM 2197 O O . LEU A 1 291 ? -10.387 4.612 -22.890 1.00 90.50 291 LEU A O 1
ATOM 2201 N N . ASN A 1 292 ? -11.282 5.164 -20.900 1.00 90.31 292 ASN A N 1
ATOM 2202 C CA . ASN A 1 292 ? -12.176 6.174 -21.453 1.00 90.31 292 ASN A CA 1
ATOM 2203 C C . ASN A 1 292 ? -11.409 7.465 -21.826 1.00 90.31 292 ASN A C 1
ATOM 2205 O O . ASN A 1 292 ? -10.246 7.656 -21.462 1.00 90.31 292 ASN A O 1
ATOM 2209 N N . ALA A 1 293 ? -12.062 8.369 -22.565 1.00 91.06 293 ALA A N 1
ATOM 2210 C CA . ALA A 1 293 ? -11.430 9.599 -23.052 1.00 91.06 293 ALA A CA 1
ATOM 2211 C C . ALA A 1 293 ? -10.913 10.507 -21.920 1.00 91.06 293 ALA A C 1
ATOM 2213 O O . ALA A 1 293 ? -9.839 11.091 -22.045 1.00 91.06 293 ALA A O 1
ATOM 2214 N N . GLN A 1 294 ? -11.636 10.591 -20.800 1.00 90.06 294 GLN A N 1
ATOM 2215 C CA . GLN A 1 294 ? -11.212 11.384 -19.647 1.00 90.06 294 GLN A CA 1
ATOM 2216 C C . GLN A 1 294 ? -9.936 10.813 -19.015 1.00 90.06 294 GLN A C 1
ATOM 2218 O O . GLN A 1 294 ? -8.996 11.562 -18.767 1.00 90.06 294 GLN A O 1
ATOM 2223 N N . GLN A 1 295 ? -9.868 9.494 -18.818 1.00 92.69 295 GLN A N 1
ATOM 2224 C CA . GLN A 1 295 ? -8.694 8.818 -18.261 1.00 92.69 295 GLN A CA 1
ATOM 2225 C C . GLN A 1 295 ? -7.472 8.974 -19.175 1.00 92.69 295 GLN A C 1
ATOM 2227 O O . GLN A 1 295 ? -6.376 9.277 -18.703 1.00 92.69 295 GLN A O 1
ATOM 2232 N N . ARG A 1 296 ? -7.650 8.824 -20.496 1.00 92.75 296 ARG A N 1
ATOM 2233 C CA . ARG A 1 296 ? -6.564 9.055 -21.462 1.00 92.75 296 ARG A CA 1
ATOM 2234 C C . ARG A 1 296 ? -6.077 10.499 -21.448 1.00 92.75 296 ARG A C 1
ATOM 2236 O O . ARG A 1 296 ? -4.869 10.724 -21.510 1.00 92.75 296 ARG A O 1
ATOM 2243 N N . HIS A 1 297 ? -6.988 11.463 -21.328 1.00 91.31 297 HIS A N 1
ATOM 2244 C CA . HIS A 1 297 ? -6.641 12.876 -21.218 1.00 91.31 297 HIS A CA 1
ATOM 2245 C C . HIS A 1 297 ? -5.885 13.190 -19.917 1.00 91.31 297 HIS A C 1
ATOM 2247 O O . HIS A 1 297 ? -4.839 13.831 -19.971 1.00 91.31 297 HIS A O 1
ATOM 2253 N N . GLN A 1 298 ? -6.355 12.689 -18.768 1.00 92.12 298 GLN A N 1
ATOM 2254 C CA . GLN A 1 298 ? -5.708 12.883 -17.461 1.00 92.12 298 GLN A CA 1
ATOM 2255 C C . GLN A 1 298 ? -4.289 12.294 -17.430 1.00 92.12 298 GLN A C 1
ATOM 2257 O O . GLN A 1 298 ? -3.355 12.964 -17.002 1.00 92.12 298 GLN A O 1
ATOM 2262 N N . LEU A 1 299 ? -4.086 11.100 -17.999 1.00 93.38 299 LEU A N 1
ATOM 2263 C CA . LEU A 1 299 ? -2.755 10.495 -18.169 1.00 93.38 299 LEU A CA 1
ATOM 2264 C C . LEU A 1 299 ? -1.916 11.141 -19.290 1.00 93.38 299 LEU A C 1
ATOM 2266 O O . LEU A 1 299 ? -0.767 10.751 -19.516 1.00 93.38 299 LEU A O 1
ATOM 2270 N N . ARG A 1 300 ? -2.483 12.118 -20.010 1.00 92.75 300 ARG A N 1
ATOM 2271 C CA . ARG A 1 300 ? -1.899 12.797 -21.178 1.00 92.75 300 ARG A CA 1
ATOM 2272 C C . ARG A 1 300 ? -1.521 11.852 -22.319 1.00 92.75 300 ARG A C 1
ATOM 2274 O O . ARG A 1 300 ? -0.661 12.174 -23.130 1.00 92.75 300 ARG A O 1
ATOM 2281 N N . LEU A 1 301 ? -2.174 10.694 -22.411 1.00 92.75 301 LEU A N 1
ATOM 2282 C CA . LEU A 1 301 ? -1.903 9.683 -23.437 1.00 92.75 301 LEU A CA 1
ATOM 2283 C C . LEU A 1 301 ? -2.312 10.157 -24.839 1.00 92.75 301 LEU A C 1
ATOM 2285 O O . LEU A 1 301 ? -1.645 9.813 -25.811 1.00 92.75 301 LEU A O 1
ATOM 2289 N N . ASP A 1 302 ? -3.349 10.994 -24.924 1.00 91.38 302 ASP A N 1
ATOM 2290 C CA . ASP A 1 302 ? -3.854 11.566 -26.181 1.00 91.38 302 ASP A CA 1
ATOM 2291 C C . ASP A 1 302 ? -3.125 12.872 -26.580 1.00 91.38 302 ASP A C 1
ATOM 2293 O O . ASP A 1 302 ? -3.459 13.490 -27.591 1.00 91.38 302 ASP A O 1
ATOM 2297 N N . GLN A 1 303 ? -2.126 13.317 -25.802 1.00 90.38 303 GLN A N 1
ATOM 2298 C CA . GLN A 1 303 ? -1.367 14.535 -26.097 1.00 90.38 303 GLN A CA 1
ATOM 2299 C C . GLN A 1 303 ? -0.592 14.377 -27.420 1.00 90.38 303 GLN A C 1
ATOM 2301 O O . GLN A 1 303 ? 0.151 13.399 -27.561 1.00 90.38 303 GLN A O 1
ATOM 2306 N N . PRO A 1 304 ? -0.709 15.327 -28.371 1.00 90.12 304 PRO A N 1
ATOM 2307 C CA . PRO A 1 304 ? 0.093 15.320 -29.588 1.00 90.12 304 PRO A CA 1
ATOM 2308 C C . PRO A 1 304 ? 1.580 15.453 -29.266 1.00 90.12 304 PRO A C 1
ATOM 2310 O O . PRO A 1 304 ? 1.979 16.332 -28.501 1.00 90.12 304 PRO A O 1
ATOM 2313 N N . VAL A 1 305 ? 2.398 14.600 -29.874 1.00 87.44 305 VAL A N 1
ATOM 2314 C CA . VAL A 1 305 ? 3.859 14.628 -29.742 1.00 87.44 305 VAL A CA 1
ATOM 2315 C C . VAL A 1 305 ? 4.512 14.324 -31.078 1.00 87.44 305 VAL A C 1
ATOM 2317 O O . VAL A 1 305 ? 3.948 13.622 -31.924 1.00 87.44 305 VAL A O 1
ATOM 2320 N N . ARG A 1 306 ? 5.739 14.807 -31.252 1.00 86.81 306 ARG A N 1
ATOM 2321 C CA . ARG A 1 306 ? 6.565 14.427 -32.390 1.00 86.81 306 ARG A CA 1
ATOM 2322 C C . ARG A 1 306 ? 7.363 13.173 -32.071 1.00 86.81 306 ARG A C 1
ATOM 2324 O O . ARG A 1 306 ? 8.170 13.155 -31.141 1.00 86.81 306 ARG A O 1
ATOM 2331 N N . LEU A 1 307 ? 7.108 12.122 -32.838 1.00 86.69 307 LEU A N 1
ATOM 2332 C CA . LEU A 1 307 ? 7.720 10.809 -32.685 1.00 86.69 307 LEU A CA 1
ATOM 2333 C C . LEU A 1 307 ? 9.188 10.824 -33.154 1.00 86.69 307 LEU A C 1
ATOM 2335 O O . LEU A 1 307 ? 9.576 11.700 -33.930 1.00 86.69 307 LEU A O 1
ATOM 2339 N N . PRO A 1 308 ? 10.010 9.826 -32.769 1.00 83.12 308 PRO A N 1
ATOM 2340 C CA . PRO A 1 308 ? 11.425 9.773 -33.152 1.00 83.12 308 PRO A CA 1
ATOM 2341 C C . PRO A 1 308 ? 11.690 9.740 -34.665 1.00 83.12 308 PRO A C 1
ATOM 2343 O O . PRO A 1 308 ? 12.784 10.077 -35.101 1.00 83.12 308 PRO A O 1
ATOM 2346 N N . ASN A 1 309 ? 10.705 9.344 -35.477 1.00 84.50 309 ASN A N 1
ATOM 2347 C CA . ASN A 1 309 ? 10.786 9.372 -36.942 1.00 84.50 309 ASN A CA 1
ATOM 2348 C C . ASN A 1 309 ? 10.405 10.739 -37.554 1.00 84.50 309 ASN A C 1
ATOM 2350 O O . ASN A 1 309 ? 10.304 10.855 -38.772 1.00 84.50 309 ASN A O 1
ATOM 2354 N N . GLY A 1 310 ? 10.145 11.755 -36.726 1.00 83.62 310 GLY A N 1
ATOM 2355 C CA . GLY A 1 310 ? 9.763 13.103 -37.141 1.00 83.62 310 GLY A CA 1
ATOM 2356 C C . GLY A 1 310 ? 8.278 13.289 -37.465 1.00 83.62 310 GLY A C 1
ATOM 2357 O O . GLY A 1 310 ? 7.866 14.434 -37.662 1.00 83.62 310 GLY A O 1
ATOM 2358 N N . ALA A 1 311 ? 7.481 12.214 -37.498 1.00 89.19 311 ALA A N 1
ATOM 2359 C CA . ALA A 1 311 ? 6.037 12.280 -37.702 1.00 89.19 311 ALA A CA 1
ATOM 2360 C C . ALA A 1 311 ? 5.306 12.726 -36.426 1.00 89.19 311 ALA A C 1
ATOM 2362 O O . ALA A 1 311 ? 5.794 12.535 -35.311 1.00 89.19 311 ALA A O 1
ATOM 2363 N N . MET A 1 312 ? 4.106 13.282 -36.591 1.00 89.75 312 MET A N 1
ATOM 2364 C CA . MET A 1 312 ? 3.208 13.548 -35.468 1.00 89.75 312 MET A CA 1
ATOM 2365 C C . MET A 1 312 ? 2.471 12.270 -35.059 1.00 89.75 312 MET A C 1
ATOM 2367 O O . MET A 1 312 ? 2.033 11.499 -35.911 1.00 89.75 312 MET A O 1
ATOM 2371 N N . GLY A 1 313 ? 2.315 12.073 -33.755 1.00 91.12 313 GLY A N 1
ATOM 2372 C CA . GLY A 1 313 ? 1.526 11.003 -33.152 1.00 91.12 313 GLY A CA 1
ATOM 2373 C C . GLY A 1 313 ? 1.022 11.425 -31.776 1.00 91.12 313 GLY A C 1
ATOM 2374 O O . GLY A 1 313 ? 0.940 12.619 -31.480 1.00 91.12 313 GLY A O 1
ATOM 2375 N N . THR A 1 314 ? 0.705 10.453 -30.927 1.00 91.62 314 THR A N 1
ATOM 2376 C CA . THR A 1 314 ? 0.268 10.699 -29.545 1.00 91.62 314 THR A CA 1
ATOM 2377 C C . THR A 1 314 ? 1.293 10.214 -28.521 1.00 91.62 314 THR A C 1
ATOM 2379 O O . THR A 1 314 ? 2.179 9.411 -28.832 1.00 91.62 314 THR A O 1
ATOM 2382 N N . MET A 1 315 ? 1.178 10.668 -27.271 1.00 92.12 315 MET A N 1
ATOM 2383 C CA . MET A 1 315 ? 2.003 10.157 -26.173 1.00 92.12 315 MET A CA 1
ATOM 2384 C C . MET A 1 315 ? 1.846 8.638 -26.002 1.00 92.12 315 MET A C 1
ATOM 2386 O O . MET A 1 315 ? 2.819 7.958 -25.686 1.00 92.12 315 MET A O 1
ATOM 2390 N N . LEU A 1 316 ? 0.671 8.066 -26.285 1.00 93.38 316 LEU A N 1
ATOM 2391 C CA . LEU A 1 316 ? 0.483 6.613 -26.300 1.00 93.38 316 LEU A CA 1
ATOM 2392 C C . LEU A 1 316 ? 1.353 5.914 -27.359 1.00 93.38 316 LEU A C 1
ATOM 2394 O O . LEU A 1 316 ? 1.904 4.841 -27.101 1.00 93.38 316 LEU A O 1
ATOM 2398 N N . ASP A 1 317 ? 1.513 6.510 -28.540 1.00 92.75 317 ASP A N 1
ATOM 2399 C CA . ASP A 1 317 ? 2.424 5.985 -29.563 1.00 92.75 317 ASP A CA 1
ATOM 2400 C C . ASP A 1 317 ? 3.878 6.073 -29.095 1.00 92.75 317 ASP A C 1
ATOM 2402 O O . ASP A 1 317 ? 4.641 5.116 -29.254 1.00 92.75 317 ASP A O 1
ATOM 2406 N N . MET A 1 318 ? 4.241 7.163 -28.414 1.00 91.12 318 MET A N 1
ATOM 2407 C CA . MET A 1 318 ? 5.550 7.302 -27.777 1.00 91.12 318 MET A CA 1
ATOM 2408 C C . MET A 1 318 ? 5.779 6.237 -26.691 1.00 91.12 318 MET A C 1
ATOM 2410 O O . MET A 1 318 ? 6.846 5.629 -26.666 1.00 91.12 318 MET A O 1
ATOM 2414 N N . VAL A 1 319 ? 4.777 5.932 -25.856 1.00 93.94 319 VAL A N 1
ATOM 2415 C CA . VAL A 1 319 ? 4.824 4.851 -24.850 1.00 93.94 319 VAL A CA 1
ATOM 2416 C C . VAL A 1 319 ? 5.083 3.493 -25.505 1.00 93.94 319 VAL A C 1
ATOM 2418 O O . VAL A 1 319 ? 5.906 2.722 -25.009 1.00 93.94 319 VAL A O 1
ATOM 2421 N N . ARG A 1 320 ? 4.437 3.195 -26.640 1.00 94.44 320 ARG A N 1
ATOM 2422 C CA . ARG A 1 320 ? 4.659 1.940 -27.384 1.00 94.44 320 ARG A CA 1
ATOM 2423 C C . ARG A 1 320 ? 6.083 1.848 -27.927 1.00 94.44 320 ARG A C 1
ATOM 2425 O O . ARG A 1 320 ? 6.720 0.802 -27.792 1.00 94.44 320 ARG A O 1
ATOM 2432 N N . ILE A 1 321 ? 6.593 2.939 -28.502 1.00 92.94 321 ILE A N 1
ATOM 2433 C CA . ILE A 1 321 ? 7.972 3.018 -29.004 1.00 92.94 321 ILE A CA 1
ATOM 2434 C C . ILE A 1 321 ? 8.966 2.867 -27.847 1.00 92.94 321 ILE A C 1
ATOM 2436 O O . ILE A 1 321 ? 9.913 2.090 -27.955 1.00 92.94 321 ILE A O 1
ATOM 2440 N N . ALA A 1 322 ? 8.723 3.546 -26.726 1.00 93.31 322 ALA A N 1
ATOM 2441 C CA . ALA A 1 322 ? 9.540 3.466 -25.523 1.00 93.31 322 ALA A CA 1
ATOM 2442 C C . ALA A 1 322 ? 9.574 2.052 -24.940 1.00 93.31 322 ALA A C 1
ATOM 2444 O O . ALA A 1 322 ? 10.648 1.540 -24.638 1.00 93.31 322 ALA A O 1
ATOM 2445 N N . ASN A 1 323 ? 8.427 1.375 -24.859 1.00 94.75 323 ASN A N 1
ATOM 2446 C CA . ASN A 1 323 ? 8.361 -0.015 -24.414 1.00 94.75 323 ASN A CA 1
ATOM 2447 C C . ASN A 1 323 ? 9.179 -0.943 -25.335 1.00 94.75 323 ASN A C 1
ATOM 2449 O O . ASN A 1 323 ? 9.950 -1.783 -24.869 1.00 94.75 323 ASN A O 1
ATOM 2453 N N . GLY A 1 324 ? 9.075 -0.749 -26.656 1.00 93.75 324 GLY A N 1
ATOM 2454 C CA . GLY A 1 324 ? 9.896 -1.465 -27.635 1.00 93.75 324 GLY A CA 1
ATOM 2455 C C . GLY A 1 324 ? 11.394 -1.208 -27.449 1.00 93.75 324 GLY A C 1
ATOM 2456 O O . GLY A 1 324 ? 12.183 -2.155 -27.408 1.00 93.75 324 GLY A O 1
ATOM 2457 N N . ARG A 1 325 ? 11.783 0.059 -27.268 1.00 92.94 325 ARG A N 1
ATOM 2458 C CA . ARG A 1 325 ? 13.171 0.478 -27.036 1.00 92.94 325 ARG A CA 1
ATOM 2459 C C . ARG A 1 325 ? 13.739 -0.097 -25.740 1.00 92.94 325 ARG A C 1
ATOM 2461 O O . ARG A 1 325 ? 14.850 -0.619 -25.763 1.00 92.94 325 ARG A O 1
ATOM 2468 N N . ALA A 1 326 ? 12.971 -0.082 -24.648 1.00 95.19 326 ALA A N 1
ATOM 2469 C CA . ALA A 1 326 ? 13.347 -0.719 -23.387 1.00 95.19 326 ALA A CA 1
ATOM 2470 C C . ALA A 1 326 ? 13.681 -2.200 -23.604 1.00 95.19 326 ALA A C 1
ATOM 2472 O O . ALA A 1 326 ? 14.755 -2.661 -23.226 1.00 95.19 326 ALA A O 1
ATOM 2473 N N . ALA A 1 327 ? 12.797 -2.936 -24.286 1.00 94.44 327 ALA A N 1
ATOM 2474 C CA . ALA A 1 327 ? 12.993 -4.355 -24.558 1.00 94.44 327 ALA A CA 1
ATOM 2475 C C . ALA A 1 327 ? 14.218 -4.625 -25.452 1.00 94.44 327 ALA A C 1
ATOM 2477 O O . ALA A 1 327 ? 14.928 -5.611 -25.243 1.00 94.44 327 ALA A O 1
ATOM 2478 N N . VAL A 1 328 ? 14.479 -3.766 -26.445 1.00 95.19 328 VAL A N 1
ATOM 2479 C CA . VAL A 1 328 ? 15.665 -3.857 -27.311 1.00 95.19 328 VAL A CA 1
ATOM 2480 C C . VAL A 1 328 ? 16.943 -3.583 -26.522 1.00 95.19 328 VAL A C 1
ATOM 2482 O O . VAL A 1 328 ? 17.837 -4.423 -26.543 1.00 95.19 328 VAL A O 1
ATOM 2485 N N . ALA A 1 329 ? 17.017 -2.485 -25.768 1.00 96.12 329 ALA A N 1
ATOM 2486 C CA . ALA A 1 329 ? 18.171 -2.153 -24.930 1.00 96.12 329 ALA A CA 1
ATOM 2487 C C . ALA A 1 329 ? 18.473 -3.258 -23.907 1.00 96.12 329 ALA A C 1
ATOM 2489 O O . ALA A 1 329 ? 19.625 -3.652 -23.729 1.00 96.12 329 ALA A O 1
ATOM 2490 N N . ALA A 1 330 ? 17.430 -3.834 -23.312 1.00 94.75 330 ALA A N 1
ATOM 2491 C CA . ALA A 1 330 ? 17.540 -4.946 -22.383 1.00 94.75 330 ALA A CA 1
ATOM 2492 C C . ALA A 1 330 ? 18.116 -6.221 -23.038 1.00 94.75 330 ALA A C 1
ATOM 2494 O O . ALA A 1 330 ? 18.863 -6.964 -22.402 1.00 94.75 330 ALA A O 1
ATOM 2495 N N . ARG A 1 331 ? 17.781 -6.494 -24.309 1.00 95.50 331 ARG A N 1
ATOM 2496 C CA . ARG A 1 331 ? 18.386 -7.592 -25.089 1.00 95.50 331 ARG A CA 1
ATOM 2497 C C . ARG A 1 331 ? 19.817 -7.271 -25.506 1.00 95.50 331 ARG A C 1
ATOM 2499 O O . ARG A 1 331 ? 20.665 -8.157 -25.434 1.00 95.50 331 ARG A O 1
ATOM 2506 N N . SER A 1 332 ? 20.086 -6.030 -25.909 1.00 96.25 332 SER A N 1
ATOM 2507 C CA . SER A 1 332 ? 21.430 -5.569 -26.259 1.00 96.25 332 SER A CA 1
ATOM 2508 C C . SER A 1 332 ? 22.377 -5.720 -25.076 1.00 96.25 332 SER A C 1
ATOM 2510 O O . SER A 1 332 ? 23.428 -6.318 -25.250 1.00 96.25 332 SER A O 1
ATOM 2512 N N . PHE A 1 333 ? 21.972 -5.316 -23.868 1.00 96.31 333 PHE A N 1
ATOM 2513 C CA . PHE A 1 333 ? 22.745 -5.531 -22.640 1.00 96.31 333 PHE A CA 1
ATOM 2514 C C . PHE A 1 333 ? 23.218 -6.987 -22.498 1.00 96.31 333 PHE A C 1
ATOM 2516 O O . PHE A 1 333 ? 24.411 -7.246 -22.356 1.00 96.31 333 PHE A O 1
ATOM 2523 N N . SER A 1 334 ? 22.296 -7.951 -22.600 1.00 95.44 334 SER A N 1
ATOM 2524 C CA . SER A 1 334 ? 22.646 -9.373 -22.524 1.00 95.44 334 SER A CA 1
ATOM 2525 C C . SER A 1 334 ? 23.536 -9.814 -23.688 1.00 95.44 334 SER A C 1
ATOM 2527 O O . SER A 1 334 ? 24.479 -10.573 -23.482 1.00 95.44 334 SER A O 1
ATOM 2529 N N . LYS A 1 335 ? 23.259 -9.332 -24.906 1.00 95.50 335 LYS A N 1
ATOM 2530 C CA . LYS A 1 335 ? 24.006 -9.705 -26.109 1.00 95.50 335 LYS A CA 1
ATOM 2531 C C . LYS A 1 335 ? 25.454 -9.217 -26.076 1.00 95.50 335 LYS A C 1
ATOM 2533 O O . LYS A 1 335 ? 26.340 -10.029 -26.304 1.00 95.50 335 LYS A O 1
ATOM 2538 N N . VAL A 1 336 ? 25.712 -7.939 -25.778 1.00 95.12 336 VAL A N 1
ATOM 2539 C CA . VAL A 1 336 ? 27.093 -7.413 -25.781 1.00 95.12 336 VAL A CA 1
ATOM 2540 C C . VAL A 1 336 ? 27.952 -8.138 -24.747 1.00 95.12 336 VAL A C 1
ATOM 2542 O O . VAL A 1 336 ? 29.094 -8.487 -25.018 1.00 95.12 336 VAL A O 1
ATOM 2545 N N . ARG A 1 337 ? 27.369 -8.437 -23.582 1.00 94.75 337 ARG A N 1
ATOM 2546 C CA . ARG A 1 337 ? 28.039 -9.152 -22.492 1.00 94.75 337 ARG A CA 1
ATOM 2547 C C . ARG A 1 337 ? 28.324 -10.611 -22.839 1.00 94.75 337 ARG A C 1
ATOM 2549 O O . ARG A 1 337 ? 29.362 -11.139 -22.461 1.00 94.75 337 ARG A O 1
ATOM 2556 N N . MET A 1 338 ? 27.426 -11.254 -23.580 1.00 95.19 338 MET A N 1
ATOM 2557 C CA . MET A 1 338 ? 27.644 -12.605 -24.098 1.00 95.19 338 MET A CA 1
ATOM 2558 C C . MET A 1 338 ? 28.738 -12.634 -25.174 1.00 95.19 338 MET A C 1
ATOM 2560 O O . MET A 1 338 ? 29.553 -13.550 -25.178 1.00 95.19 338 MET A O 1
ATOM 2564 N N . ASP A 1 339 ? 28.763 -11.640 -26.064 1.00 94.94 339 ASP A N 1
ATOM 2565 C CA . ASP A 1 339 ? 29.695 -11.599 -27.195 1.00 94.94 339 ASP A CA 1
ATOM 2566 C C . ASP A 1 339 ? 31.127 -11.215 -26.762 1.00 94.94 339 ASP A C 1
ATOM 2568 O O . ASP A 1 339 ? 32.093 -11.711 -27.340 1.00 94.94 339 ASP A O 1
ATOM 2572 N N . PHE A 1 340 ? 31.278 -10.350 -25.750 1.00 95.88 340 PHE A N 1
ATOM 2573 C CA . PHE A 1 340 ? 32.573 -9.748 -25.391 1.00 95.88 340 PHE A CA 1
ATOM 2574 C C . PHE A 1 340 ? 33.007 -9.943 -23.928 1.00 95.88 340 PHE A C 1
ATOM 2576 O O . PHE A 1 340 ? 34.123 -9.570 -23.569 1.00 95.88 340 PHE A O 1
ATOM 2583 N N . GLY A 1 341 ? 32.160 -10.534 -23.084 1.00 92.81 341 GLY A N 1
ATOM 2584 C CA . GLY A 1 341 ? 32.429 -10.751 -21.662 1.00 92.81 341 GLY A CA 1
ATOM 2585 C C . GLY A 1 341 ? 31.852 -9.673 -20.738 1.00 92.81 341 GLY A C 1
ATOM 2586 O O . GLY A 1 341 ? 31.172 -8.735 -21.156 1.00 92.81 341 GLY A O 1
ATOM 2587 N N . THR A 1 342 ? 32.110 -9.836 -19.440 1.00 93.06 342 THR A N 1
ATOM 2588 C CA . THR A 1 342 ? 31.518 -9.042 -18.350 1.00 93.06 342 THR A CA 1
ATOM 2589 C C . THR A 1 342 ? 32.584 -8.482 -17.415 1.00 93.06 342 THR A C 1
ATOM 2591 O O . THR A 1 342 ? 33.589 -9.149 -17.182 1.00 93.06 342 THR A O 1
ATOM 2594 N N . GLY A 1 343 ? 32.331 -7.319 -16.809 1.00 91.25 343 GLY A N 1
ATOM 2595 C CA . GLY A 1 343 ? 33.216 -6.722 -15.801 1.00 91.25 343 GLY A CA 1
ATOM 2596 C C . GLY A 1 343 ? 34.540 -6.218 -16.378 1.00 91.25 343 GLY A C 1
ATOM 2597 O O . GLY A 1 343 ? 35.571 -6.269 -15.711 1.00 91.25 343 GLY A O 1
ATOM 2598 N N . LEU A 1 344 ? 34.525 -5.781 -17.640 1.00 95.69 344 LEU A N 1
ATOM 2599 C CA . LEU A 1 344 ? 35.719 -5.298 -18.330 1.00 95.69 344 LEU A CA 1
ATOM 2600 C C . LEU A 1 344 ? 36.173 -3.942 -17.781 1.00 95.69 344 LEU A C 1
ATOM 2602 O O . LEU A 1 344 ? 35.354 -3.114 -17.379 1.00 95.69 344 LEU A O 1
ATOM 2606 N N . SER A 1 345 ? 37.481 -3.677 -17.819 1.00 95.38 345 SER A N 1
ATOM 2607 C CA . SER A 1 345 ? 37.983 -2.337 -17.508 1.00 95.38 345 SER A CA 1
ATOM 2608 C C . SER A 1 345 ? 37.482 -1.324 -18.541 1.00 95.38 345 SER A C 1
ATOM 2610 O O . SER A 1 345 ? 37.220 -1.675 -19.695 1.00 95.38 345 SER A O 1
ATOM 2612 N N . PHE A 1 346 ? 37.404 -0.047 -18.155 1.00 95.25 346 PHE A N 1
ATOM 2613 C CA . PHE A 1 346 ? 37.014 1.030 -19.069 1.00 95.25 346 PHE A CA 1
ATOM 2614 C C . PHE A 1 346 ? 37.813 0.994 -20.383 1.00 95.25 346 PHE A C 1
ATOM 2616 O O . PHE A 1 346 ? 37.228 1.053 -21.459 1.00 95.25 346 PHE A O 1
ATOM 2623 N N . GLN A 1 347 ? 39.136 0.807 -20.302 1.00 96.88 347 GLN A N 1
ATOM 2624 C CA . GLN A 1 347 ? 40.016 0.747 -21.474 1.00 96.88 347 GLN A CA 1
ATOM 2625 C C . GLN A 1 347 ? 39.708 -0.456 -22.378 1.00 96.88 347 GLN A C 1
ATOM 2627 O O . GLN A 1 347 ? 39.672 -0.314 -23.597 1.00 96.88 347 GLN A O 1
ATOM 2632 N N . GLN A 1 348 ? 39.451 -1.634 -21.798 1.00 97.31 348 GLN A N 1
ATOM 2633 C CA . GLN A 1 348 ? 39.103 -2.839 -22.560 1.00 97.31 348 GLN A CA 1
ATOM 2634 C C . GLN A 1 348 ? 37.752 -2.685 -23.265 1.00 97.31 348 GLN A C 1
ATOM 2636 O O . GLN A 1 348 ? 37.636 -2.960 -24.458 1.00 97.31 348 GLN A O 1
ATOM 2641 N N . ALA A 1 349 ? 36.738 -2.210 -22.543 1.00 96.88 349 ALA A N 1
ATOM 2642 C CA . ALA A 1 349 ? 35.404 -1.985 -23.087 1.00 96.88 349 ALA A CA 1
ATOM 2643 C C . ALA A 1 349 ? 35.393 -0.877 -24.156 1.00 96.88 349 ALA A C 1
ATOM 2645 O O . ALA A 1 349 ? 34.719 -1.013 -25.179 1.00 96.88 349 ALA A O 1
ATOM 2646 N N . GLN A 1 350 ? 36.178 0.188 -23.963 1.00 97.44 350 GLN A N 1
ATOM 2647 C CA . GLN A 1 350 ? 36.364 1.238 -24.963 1.00 97.44 350 GLN A CA 1
ATOM 2648 C C . GLN A 1 350 ? 37.019 0.692 -26.235 1.00 97.44 350 GLN A C 1
ATOM 2650 O O . GLN A 1 350 ? 36.521 0.952 -27.329 1.00 97.44 350 GLN A O 1
ATOM 2655 N N . HIS A 1 351 ? 38.075 -0.113 -26.102 1.00 97.50 351 HIS A N 1
ATOM 2656 C CA . HIS A 1 351 ? 38.729 -0.734 -27.251 1.00 97.50 351 HIS A CA 1
ATOM 2657 C C . HIS A 1 351 ? 37.767 -1.627 -28.050 1.00 97.50 351 HIS A C 1
ATOM 2659 O O . HIS A 1 351 ? 37.773 -1.601 -29.279 1.00 97.50 351 HIS A O 1
ATOM 2665 N N . ILE A 1 352 ? 36.883 -2.368 -27.369 1.00 97.69 352 ILE A N 1
ATOM 2666 C CA . ILE A 1 352 ? 35.840 -3.160 -28.036 1.00 97.69 352 ILE A CA 1
ATOM 2667 C C . ILE A 1 352 ? 34.911 -2.257 -28.848 1.00 97.69 352 ILE A C 1
ATOM 2669 O O . ILE A 1 352 ? 34.677 -2.550 -30.018 1.00 97.69 352 ILE A O 1
ATOM 2673 N N . TRP A 1 353 ? 34.415 -1.155 -28.276 1.00 97.38 353 TRP A N 1
ATOM 2674 C CA . TRP A 1 353 ? 33.579 -0.204 -29.016 1.00 97.38 353 TRP A CA 1
ATOM 2675 C C . TRP A 1 353 ? 34.290 0.345 -30.260 1.00 97.38 353 TRP A C 1
ATOM 2677 O O . TRP A 1 353 ? 33.701 0.378 -31.339 1.00 97.38 353 TRP A O 1
ATOM 2687 N N . GLU A 1 354 ? 35.557 0.737 -30.126 1.00 97.31 354 GLU A N 1
ATOM 2688 C CA . GLU A 1 354 ? 36.380 1.268 -31.221 1.00 97.31 354 GLU A CA 1
ATOM 2689 C C . GLU A 1 354 ? 36.679 0.219 -32.303 1.00 97.31 354 GLU A C 1
ATOM 2691 O O . GLU A 1 354 ? 36.842 0.573 -33.469 1.00 97.31 354 GLU A O 1
ATOM 2696 N N . SER A 1 355 ? 36.698 -1.068 -31.942 1.00 97.12 355 SER A N 1
ATOM 2697 C CA . SER A 1 355 ? 36.867 -2.178 -32.888 1.00 97.12 355 SER A CA 1
ATOM 2698 C C . SER A 1 355 ? 35.604 -2.506 -33.696 1.00 97.12 355 SER A C 1
ATOM 2700 O O . SER A 1 355 ? 35.687 -3.188 -34.721 1.00 97.12 355 SER A O 1
ATOM 2702 N N . LEU A 1 356 ? 34.428 -2.035 -33.258 1.00 97.00 356 LEU A N 1
ATOM 2703 C CA . LEU A 1 356 ? 33.185 -2.217 -34.003 1.00 97.00 356 LEU A CA 1
ATOM 2704 C C . LEU A 1 356 ? 33.219 -1.417 -35.306 1.00 97.00 356 LEU A C 1
ATOM 2706 O O . LEU A 1 356 ? 33.664 -0.272 -35.358 1.00 97.00 356 LEU A O 1
ATOM 2710 N N . THR A 1 357 ? 32.644 -1.987 -36.361 1.00 97.56 357 THR A N 1
ATOM 2711 C CA . THR A 1 357 ? 32.415 -1.239 -37.601 1.00 97.56 357 THR A CA 1
ATOM 2712 C C . THR A 1 357 ? 31.451 -0.076 -37.360 1.00 97.56 357 THR A C 1
ATOM 2714 O O . THR A 1 357 ? 30.536 -0.175 -36.537 1.00 97.56 357 THR A O 1
ATOM 2717 N N . THR A 1 358 ? 31.562 0.991 -38.157 1.00 96.44 358 THR A N 1
ATOM 2718 C CA . THR A 1 358 ? 30.613 2.121 -38.119 1.00 96.44 358 THR A CA 1
ATOM 2719 C C . THR A 1 358 ? 29.165 1.644 -38.223 1.00 96.44 358 THR A C 1
ATOM 2721 O O . THR A 1 358 ? 28.304 2.112 -37.489 1.00 96.44 358 THR A O 1
ATOM 2724 N N . ARG A 1 359 ? 28.893 0.636 -39.065 1.00 96.44 359 ARG A N 1
ATOM 2725 C CA . ARG A 1 359 ? 27.555 0.044 -39.195 1.00 96.44 359 ARG A CA 1
ATOM 2726 C C . ARG A 1 359 ? 27.051 -0.560 -37.881 1.00 96.44 359 ARG A C 1
ATOM 2728 O O . ARG A 1 359 ? 25.885 -0.375 -37.556 1.00 96.44 359 ARG A O 1
ATOM 2735 N N . GLN A 1 360 ? 27.892 -1.276 -37.135 1.00 96.19 360 GLN A N 1
ATOM 2736 C CA . GLN A 1 360 ? 27.512 -1.863 -35.843 1.00 96.19 360 GLN A CA 1
ATOM 2737 C C . GLN A 1 360 ? 27.271 -0.786 -34.783 1.00 96.19 360 GLN A C 1
ATOM 2739 O O . GLN A 1 360 ? 26.284 -0.869 -34.054 1.00 96.19 360 GLN A O 1
ATOM 2744 N N . GLN A 1 361 ? 28.124 0.240 -34.735 1.00 96.50 361 GLN A N 1
ATOM 2745 C CA . GLN A 1 361 ? 27.954 1.376 -33.826 1.00 96.50 361 GLN A CA 1
ATOM 2746 C C . GLN A 1 361 ? 26.642 2.121 -34.115 1.00 96.50 361 GLN A C 1
ATOM 2748 O O . GLN A 1 361 ? 25.843 2.341 -33.205 1.00 96.50 361 GLN A O 1
ATOM 2753 N N . THR A 1 362 ? 26.369 2.435 -35.387 1.00 94.69 362 THR A N 1
ATOM 2754 C CA . THR A 1 362 ? 25.119 3.082 -35.811 1.00 94.69 362 THR A CA 1
ATOM 2755 C C . THR A 1 362 ? 23.901 2.201 -35.547 1.00 94.69 362 THR A C 1
ATOM 2757 O O . THR A 1 362 ? 22.883 2.712 -35.094 1.00 94.69 362 THR A O 1
ATOM 2760 N N . GLN A 1 363 ? 23.987 0.886 -35.776 1.00 94.00 363 GLN A N 1
ATOM 2761 C CA . GLN A 1 363 ? 22.884 -0.035 -35.486 1.00 94.00 363 GLN A CA 1
ATOM 2762 C C . GLN A 1 363 ? 22.558 -0.058 -33.988 1.00 94.00 363 GLN A C 1
ATOM 2764 O O . GLN A 1 363 ? 21.394 0.060 -33.619 1.00 94.00 363 GLN A O 1
ATOM 2769 N N . PHE A 1 364 ? 23.572 -0.151 -33.120 1.00 94.56 364 PHE A N 1
ATOM 2770 C CA . PHE A 1 364 ? 23.375 -0.100 -31.669 1.00 94.56 364 PHE A CA 1
ATOM 2771 C C . PHE A 1 364 ? 22.702 1.209 -31.238 1.00 94.56 364 PHE A C 1
ATOM 2773 O O . PHE A 1 364 ? 21.719 1.176 -30.493 1.00 94.56 364 PHE A O 1
ATOM 2780 N N . GLN A 1 365 ? 23.187 2.344 -31.749 1.00 92.81 365 GLN A N 1
ATOM 2781 C CA . GLN A 1 365 ? 22.619 3.665 -31.467 1.00 92.81 365 GLN A CA 1
ATOM 2782 C C . GLN A 1 365 ? 21.177 3.792 -31.959 1.00 92.81 365 GLN A C 1
ATOM 2784 O O . GLN A 1 365 ? 20.318 4.273 -31.226 1.00 92.81 365 GLN A O 1
ATOM 2789 N N . HIS A 1 366 ? 20.887 3.324 -33.171 1.00 89.25 366 HIS A N 1
ATOM 2790 C CA . HIS A 1 366 ? 19.544 3.348 -33.743 1.00 89.25 366 HIS A CA 1
ATOM 2791 C C . HIS A 1 366 ? 18.558 2.504 -32.920 1.00 89.25 366 HIS A C 1
ATOM 2793 O O . HIS A 1 366 ? 17.467 2.962 -32.578 1.00 89.25 366 HIS A O 1
ATOM 2799 N N . ASP A 1 367 ? 18.959 1.284 -32.569 1.00 89.44 367 ASP A N 1
ATOM 2800 C CA . ASP A 1 367 ? 18.085 0.297 -31.937 1.00 89.44 367 ASP A CA 1
ATOM 2801 C C . ASP A 1 367 ? 17.807 0.606 -30.466 1.00 89.44 367 ASP A C 1
ATOM 2803 O O . ASP A 1 367 ? 16.696 0.401 -29.972 1.00 89.44 367 ASP A O 1
ATOM 2807 N N . THR A 1 368 ? 18.820 1.099 -29.755 1.00 91.81 368 THR A N 1
ATOM 2808 C CA . THR A 1 368 ? 18.739 1.332 -28.309 1.00 91.81 368 THR A CA 1
ATOM 2809 C C . THR A 1 368 ? 18.562 2.803 -27.949 1.00 91.81 368 THR A C 1
ATOM 2811 O O . THR A 1 368 ? 18.057 3.104 -26.873 1.00 91.81 368 THR A O 1
ATOM 2814 N N . GLY A 1 369 ? 18.962 3.737 -28.815 1.00 89.38 369 GLY A N 1
ATOM 2815 C CA . GLY A 1 369 ? 19.109 5.152 -28.460 1.00 89.38 369 GLY A CA 1
ATOM 2816 C C . GLY A 1 369 ? 20.277 5.440 -27.509 1.00 89.38 369 GLY A C 1
ATOM 2817 O O . GLY A 1 369 ? 20.379 6.555 -27.000 1.00 89.38 369 GLY A O 1
ATOM 2818 N N . LEU A 1 370 ? 21.125 4.446 -27.233 1.00 92.94 370 LEU A N 1
ATOM 2819 C CA . LEU A 1 370 ? 22.287 4.551 -26.359 1.00 92.94 370 LEU A CA 1
ATOM 2820 C C . LEU A 1 370 ? 23.571 4.706 -27.172 1.00 92.94 370 LEU A C 1
ATOM 2822 O O . LEU A 1 370 ? 23.652 4.271 -28.319 1.00 92.94 370 LEU A O 1
ATOM 2826 N N . ASN A 1 371 ? 24.596 5.296 -26.562 1.00 93.88 371 ASN A N 1
ATOM 2827 C CA . ASN A 1 371 ? 25.832 5.655 -27.250 1.00 93.88 371 ASN A CA 1
ATOM 2828 C C . ASN A 1 371 ? 27.030 4.866 -26.706 1.00 93.88 371 ASN A C 1
ATOM 2830 O O . ASN A 1 371 ? 26.889 3.976 -25.867 1.00 93.88 371 ASN A O 1
ATOM 2834 N N . GLN A 1 372 ? 28.228 5.230 -27.174 1.00 96.06 372 GLN A N 1
ATOM 2835 C CA . GLN A 1 372 ? 29.503 4.662 -26.728 1.00 96.06 372 GLN A CA 1
ATOM 2836 C C . GLN A 1 372 ? 29.587 4.531 -25.206 1.00 96.06 372 GLN A C 1
ATOM 2838 O O . GLN A 1 372 ? 29.994 3.491 -24.699 1.00 96.06 372 GLN A O 1
ATOM 2843 N N . ARG A 1 373 ? 29.182 5.579 -24.481 1.00 95.62 373 ARG A N 1
ATOM 2844 C CA . ARG A 1 373 ? 29.239 5.632 -23.018 1.00 95.62 373 ARG A CA 1
ATOM 2845 C C . ARG A 1 373 ? 28.504 4.457 -22.377 1.00 95.62 373 ARG A C 1
ATOM 2847 O O . ARG A 1 373 ? 29.088 3.720 -21.594 1.00 95.62 373 ARG A O 1
ATOM 2854 N N . GLU A 1 374 ? 27.242 4.254 -22.744 1.00 96.62 374 GLU A N 1
ATOM 2855 C CA . GLU A 1 374 ? 26.452 3.163 -22.181 1.00 96.62 374 GLU A CA 1
ATOM 2856 C C . GLU A 1 374 ? 26.935 1.812 -22.682 1.00 96.62 374 GLU A C 1
ATOM 2858 O O . GLU A 1 374 ? 26.960 0.877 -21.901 1.00 96.62 374 GLU A O 1
ATOM 2863 N N . TYR A 1 375 ? 27.367 1.699 -23.940 1.00 97.38 375 TYR A N 1
ATOM 2864 C CA . TYR A 1 375 ? 27.943 0.452 -24.444 1.00 97.38 375 TYR A CA 1
ATOM 2865 C C . TYR A 1 375 ? 29.148 0.002 -23.600 1.00 97.38 375 TYR A C 1
ATOM 2867 O O . TYR A 1 375 ? 29.233 -1.156 -23.188 1.00 97.38 375 TYR A O 1
ATOM 2875 N N . VAL A 1 376 ? 30.057 0.935 -23.303 1.00 97.50 376 VAL A N 1
ATOM 2876 C CA . VAL A 1 376 ? 31.223 0.706 -22.441 1.00 97.50 376 VAL A CA 1
ATOM 2877 C C . VAL A 1 376 ? 30.784 0.326 -21.026 1.00 97.50 376 VAL A C 1
ATOM 2879 O O . VAL A 1 376 ? 31.281 -0.653 -20.469 1.00 97.50 376 VAL A O 1
ATOM 2882 N N . ASP A 1 377 ? 29.808 1.037 -20.462 1.00 96.56 377 ASP A N 1
ATOM 2883 C CA . ASP A 1 377 ? 29.306 0.757 -19.116 1.00 96.56 377 ASP A CA 1
ATOM 2884 C C . ASP A 1 377 ? 28.563 -0.589 -19.029 1.00 96.56 377 ASP A C 1
ATOM 2886 O O . ASP A 1 377 ? 28.687 -1.292 -18.028 1.00 96.56 377 ASP A O 1
ATOM 2890 N N . MET A 1 378 ? 27.849 -1.012 -20.077 1.00 96.81 378 MET A N 1
ATOM 2891 C CA . MET A 1 378 ? 27.208 -2.332 -20.141 1.00 96.81 378 MET A CA 1
ATOM 2892 C C . MET A 1 378 ? 28.233 -3.467 -20.032 1.00 96.81 378 MET A C 1
ATOM 2894 O O . MET A 1 378 ? 27.963 -4.474 -19.376 1.00 96.81 378 MET A O 1
ATOM 2898 N N . LEU A 1 379 ? 29.408 -3.316 -20.651 1.00 96.69 379 LEU A N 1
ATOM 2899 C CA . LEU A 1 379 ? 30.507 -4.284 -20.557 1.00 96.69 379 LEU A CA 1
ATOM 2900 C C . LEU A 1 379 ? 31.238 -4.202 -19.211 1.00 96.69 379 LEU A C 1
ATOM 2902 O O . LEU A 1 379 ? 31.639 -5.232 -18.667 1.00 96.69 379 LEU A O 1
ATOM 2906 N N . GLY A 1 380 ? 31.370 -2.997 -18.654 1.00 93.50 380 GLY A N 1
ATOM 2907 C CA . GLY A 1 380 ? 31.988 -2.759 -17.348 1.00 93.50 380 GLY A CA 1
ATOM 2908 C C . GLY A 1 380 ? 31.113 -3.125 -16.146 1.00 93.50 380 GLY A C 1
ATOM 2909 O O . GLY A 1 380 ? 31.628 -3.259 -15.040 1.00 93.50 380 GLY A O 1
ATOM 2910 N N . PHE A 1 381 ? 29.801 -3.307 -16.330 1.00 93.44 381 PHE A N 1
ATOM 2911 C CA . PHE A 1 381 ? 28.895 -3.674 -15.242 1.00 93.44 381 PHE A CA 1
ATOM 2912 C C . PHE A 1 381 ? 29.283 -5.019 -14.613 1.00 93.44 381 PHE A C 1
ATOM 2914 O O . PHE A 1 381 ? 29.434 -6.028 -15.310 1.00 93.44 381 PHE A O 1
ATOM 2921 N N . THR A 1 382 ? 29.343 -5.053 -13.285 1.00 88.44 382 THR A N 1
ATOM 2922 C CA . THR A 1 382 ? 29.523 -6.279 -12.507 1.00 88.44 382 THR A CA 1
ATOM 2923 C C . THR A 1 382 ? 28.428 -6.343 -11.446 1.00 88.44 382 THR A C 1
ATOM 2925 O O . THR A 1 382 ? 28.233 -5.362 -10.722 1.00 88.44 382 THR A O 1
ATOM 2928 N N . PRO A 1 383 ? 27.687 -7.458 -11.343 1.00 83.19 383 PRO A N 1
ATOM 2929 C CA . PRO A 1 383 ? 26.735 -7.635 -10.258 1.00 83.19 383 PRO A CA 1
ATOM 2930 C C . PRO A 1 383 ? 27.482 -7.733 -8.919 1.00 83.19 383 PRO A C 1
ATOM 2932 O O . PRO A 1 383 ? 28.400 -8.537 -8.768 1.00 83.19 383 PRO A O 1
ATOM 2935 N N . GLU A 1 384 ? 27.083 -6.926 -7.936 1.00 72.12 384 GLU A N 1
ATOM 2936 C CA . GLU A 1 384 ? 27.714 -6.871 -6.612 1.00 72.12 384 GLU A CA 1
ATOM 2937 C C . GLU A 1 384 ? 26.661 -6.844 -5.494 1.00 72.12 384 GLU A C 1
ATOM 2939 O O . GLU A 1 384 ? 25.904 -5.885 -5.327 1.00 72.12 384 GLU A O 1
ATOM 2944 N N . GLY A 1 385 ? 26.646 -7.893 -4.669 1.00 59.75 385 GLY A N 1
ATOM 2945 C CA . GLY A 1 385 ? 25.795 -7.976 -3.480 1.00 59.75 385 GLY A CA 1
ATOM 2946 C C . GLY A 1 385 ? 24.333 -8.346 -3.757 1.00 59.75 385 GLY A C 1
ATOM 2947 O O . GLY A 1 385 ? 23.980 -8.869 -4.809 1.00 59.75 385 GLY A O 1
ATOM 2948 N N . ARG A 1 386 ? 23.465 -8.116 -2.760 1.00 50.16 386 ARG A N 1
ATOM 2949 C CA . ARG A 1 386 ? 22.041 -8.513 -2.791 1.00 50.16 386 ARG A CA 1
ATOM 2950 C C . ARG A 1 386 ? 21.132 -7.586 -3.613 1.00 50.16 386 ARG A C 1
ATOM 2952 O O . ARG A 1 386 ? 19.989 -7.954 -3.840 1.00 50.16 386 ARG A O 1
ATOM 2959 N N . ALA A 1 387 ? 21.619 -6.415 -4.022 1.00 51.34 387 ALA A N 1
ATOM 2960 C CA . ALA A 1 387 ? 20.811 -5.343 -4.620 1.00 51.34 387 ALA A CA 1
ATOM 2961 C C . ALA A 1 387 ? 21.375 -4.810 -5.954 1.00 51.34 387 ALA A C 1
ATOM 2963 O O . ALA A 1 387 ? 21.083 -3.679 -6.345 1.00 51.34 387 ALA A O 1
ATOM 2964 N N . ARG A 1 388 ? 22.274 -5.582 -6.587 1.00 71.88 388 ARG A N 1
ATOM 2965 C CA . ARG A 1 388 ? 22.791 -5.333 -7.941 1.00 71.88 388 ARG A CA 1
ATOM 2966 C C . ARG A 1 388 ? 22.964 -6.659 -8.677 1.00 71.88 388 ARG A C 1
ATOM 2968 O O . ARG A 1 388 ? 24.035 -7.259 -8.675 1.00 71.88 388 ARG A O 1
ATOM 2975 N N . THR A 1 389 ? 21.884 -7.128 -9.277 1.00 83.06 389 THR A N 1
ATOM 2976 C CA . THR A 1 389 ? 21.795 -8.348 -10.084 1.00 83.06 389 THR A CA 1
ATOM 2977 C C . THR A 1 389 ? 21.925 -8.041 -11.577 1.00 83.06 389 THR A C 1
ATOM 2979 O O . THR A 1 389 ? 21.742 -6.906 -12.016 1.00 83.06 389 THR A O 1
ATOM 2982 N N . GLU A 1 390 ? 22.177 -9.066 -12.397 1.00 87.38 390 GLU A N 1
ATOM 2983 C CA . GLU A 1 390 ? 22.129 -8.938 -13.866 1.00 87.38 390 GLU A CA 1
ATOM 2984 C C . GLU A 1 390 ? 20.766 -8.421 -14.363 1.00 87.38 390 GLU A C 1
ATOM 2986 O O . GLU A 1 390 ? 20.698 -7.653 -15.323 1.00 87.38 390 GLU A O 1
ATO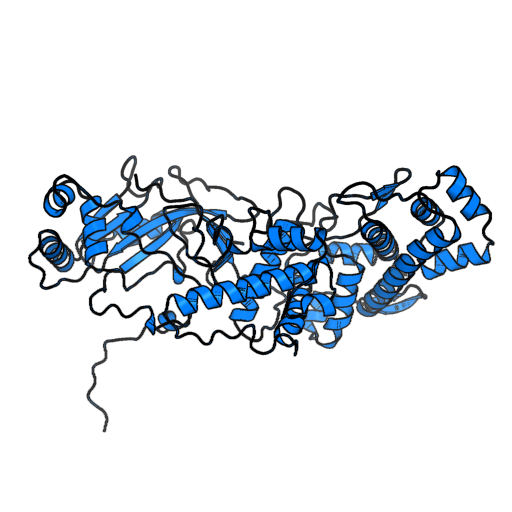M 2991 N N . ALA A 1 391 ? 19.673 -8.792 -13.686 1.00 86.69 391 ALA A N 1
ATOM 2992 C CA . ALA A 1 391 ? 18.340 -8.292 -14.005 1.00 86.69 391 ALA A CA 1
ATOM 2993 C C . ALA A 1 391 ? 18.205 -6.787 -13.720 1.00 86.69 391 ALA A C 1
ATOM 2995 O O . ALA A 1 391 ? 17.639 -6.062 -14.536 1.00 86.69 391 ALA A O 1
ATOM 2996 N N . GLU A 1 392 ? 18.761 -6.298 -12.610 1.00 87.31 392 GLU A N 1
ATOM 2997 C CA . GLU A 1 392 ? 18.770 -4.866 -12.290 1.00 87.31 392 GLU A CA 1
ATOM 2998 C C . GLU A 1 392 ? 19.632 -4.071 -13.273 1.00 87.31 392 GLU A C 1
ATOM 3000 O O . GLU A 1 392 ? 19.180 -3.035 -13.752 1.00 87.31 392 GLU A O 1
ATOM 3005 N N . GLY A 1 393 ? 20.815 -4.575 -13.648 1.00 90.75 393 GLY A N 1
ATOM 3006 C CA . GLY A 1 393 ? 21.647 -3.962 -14.690 1.00 90.75 393 GLY A CA 1
ATOM 3007 C C . GLY A 1 393 ? 20.887 -3.827 -16.010 1.00 90.75 393 GLY A C 1
ATOM 3008 O O . GLY A 1 393 ? 20.749 -2.729 -16.553 1.00 90.75 393 GLY A O 1
ATOM 3009 N N . LYS A 1 394 ? 20.284 -4.927 -16.473 1.00 92.75 394 LYS A N 1
ATOM 3010 C CA . LYS A 1 394 ? 19.425 -4.955 -17.663 1.00 92.75 394 LYS A CA 1
ATOM 3011 C C . LYS A 1 394 ? 18.296 -3.918 -17.592 1.00 92.75 394 LYS A C 1
ATOM 3013 O O . LYS A 1 394 ? 18.094 -3.171 -18.550 1.00 92.75 394 LYS A O 1
ATOM 3018 N N . ASN A 1 395 ? 17.576 -3.859 -16.474 1.00 92.31 395 ASN A N 1
ATOM 3019 C CA . ASN A 1 395 ? 16.462 -2.929 -16.278 1.00 92.31 395 ASN A CA 1
ATOM 3020 C C . ASN A 1 395 ? 16.926 -1.468 -16.203 1.00 92.31 395 ASN A C 1
ATOM 3022 O O . ASN A 1 395 ? 16.223 -0.578 -16.684 1.00 92.31 395 ASN A O 1
ATOM 3026 N N . ALA A 1 396 ? 18.114 -1.209 -15.657 1.00 93.38 396 ALA A N 1
ATOM 3027 C CA . ALA A 1 396 ? 18.666 0.134 -15.544 1.00 93.38 396 ALA A CA 1
ATOM 3028 C C . ALA A 1 396 ? 19.056 0.714 -16.906 1.00 93.38 396 ALA A C 1
ATOM 3030 O O . ALA A 1 396 ? 18.665 1.833 -17.233 1.00 93.38 396 ALA A O 1
ATOM 3031 N N . PHE A 1 397 ? 19.731 -0.066 -17.753 1.00 95.06 397 PHE A N 1
ATOM 3032 C CA . PHE A 1 397 ? 20.033 0.376 -19.117 1.00 95.06 397 PHE A CA 1
ATOM 3033 C C . PHE A 1 397 ? 18.787 0.445 -20.011 1.00 95.06 397 PHE A C 1
ATOM 3035 O O . PHE A 1 397 ? 18.707 1.310 -20.882 1.00 95.06 397 PHE A O 1
ATOM 3042 N N . ALA A 1 398 ? 17.791 -0.418 -19.784 1.00 95.31 398 ALA A N 1
ATOM 3043 C CA . ALA A 1 398 ? 16.492 -0.303 -20.447 1.00 95.31 398 ALA A CA 1
ATOM 3044 C C . ALA A 1 398 ? 15.774 1.004 -20.074 1.00 95.31 398 ALA A C 1
ATOM 3046 O O . ALA A 1 398 ? 15.215 1.673 -20.941 1.00 95.31 398 ALA A O 1
ATOM 3047 N N . SER A 1 399 ? 15.831 1.390 -18.799 1.00 93.81 399 SER A N 1
ATOM 3048 C CA . SER A 1 399 ? 15.267 2.648 -18.302 1.00 93.81 399 SER A CA 1
ATOM 3049 C C . SER A 1 399 ? 16.002 3.861 -18.872 1.00 93.81 399 SER A C 1
ATOM 3051 O O . SER A 1 399 ? 15.360 4.803 -19.333 1.00 93.81 399 SER A O 1
ATOM 3053 N N . GLU A 1 400 ? 17.335 3.816 -18.928 1.00 93.38 400 GLU A N 1
ATOM 3054 C CA . GLU A 1 400 ? 18.149 4.878 -19.528 1.00 93.38 400 GLU A CA 1
ATOM 3055 C C . GLU A 1 400 ? 17.809 5.087 -21.011 1.00 93.38 400 GLU A C 1
ATOM 3057 O O . GLU A 1 400 ? 17.608 6.218 -21.454 1.00 93.38 400 GLU A O 1
ATOM 3062 N N . ALA A 1 401 ? 17.674 3.996 -21.773 1.00 93.75 401 ALA A N 1
ATOM 3063 C CA . ALA A 1 401 ? 17.307 4.037 -23.190 1.00 93.75 401 ALA A CA 1
ATOM 3064 C C . ALA A 1 401 ? 15.967 4.745 -23.436 1.00 93.75 401 ALA A C 1
ATOM 3066 O O . ALA A 1 401 ? 15.791 5.450 -24.433 1.00 93.75 401 ALA A O 1
ATOM 3067 N N . VAL A 1 402 ? 15.029 4.563 -22.510 1.00 92.56 402 VAL A N 1
ATOM 3068 C CA . VAL A 1 402 ? 13.709 5.184 -22.535 1.00 92.56 402 VAL A CA 1
ATOM 3069 C C . VAL A 1 402 ? 13.767 6.661 -22.152 1.00 92.56 402 VAL A C 1
ATOM 3071 O O . VAL A 1 402 ? 13.226 7.502 -22.865 1.00 92.56 402 VAL A O 1
ATOM 3074 N N . ILE A 1 403 ? 14.427 6.997 -21.044 1.00 87.75 403 ILE A N 1
ATOM 3075 C CA . ILE A 1 403 ? 14.480 8.374 -20.527 1.00 87.75 403 ILE A CA 1
ATOM 3076 C C . ILE A 1 403 ? 15.194 9.309 -21.509 1.00 87.75 403 ILE A C 1
ATOM 3078 O O . ILE A 1 403 ? 14.846 10.485 -21.608 1.00 87.75 403 ILE A O 1
ATOM 3082 N N . ARG A 1 404 ? 16.144 8.775 -22.283 1.00 82.75 404 ARG A N 1
ATOM 3083 C CA . ARG A 1 404 ? 16.864 9.498 -23.339 1.00 82.75 404 ARG A CA 1
ATOM 3084 C C . ARG A 1 404 ? 16.094 9.713 -24.629 1.00 82.75 404 ARG A C 1
ATOM 3086 O O . ARG A 1 404 ? 16.631 10.321 -25.553 1.00 82.75 404 ARG A O 1
ATOM 3093 N N . MET A 1 405 ? 14.869 9.214 -24.741 1.00 83.50 405 MET A N 1
ATOM 3094 C CA . MET A 1 405 ? 14.049 9.514 -25.906 1.00 83.50 405 MET A CA 1
ATOM 3095 C C . MET A 1 405 ? 13.767 11.018 -25.971 1.00 83.50 405 MET A C 1
ATOM 3097 O O . MET A 1 405 ? 13.059 11.572 -25.129 1.00 83.50 405 MET A O 1
ATOM 3101 N N . VAL A 1 406 ? 14.346 11.667 -26.981 1.00 65.88 406 VAL A N 1
ATOM 3102 C CA . VAL A 1 406 ? 14.114 13.077 -27.308 1.00 65.88 406 VAL A CA 1
ATOM 3103 C C . VAL A 1 406 ? 12.786 13.192 -28.061 1.00 65.88 406 VAL A C 1
ATOM 3105 O O . VAL A 1 406 ? 12.526 12.410 -28.978 1.00 65.88 406 VAL A O 1
ATOM 3108 N N . ASP A 1 407 ? 11.941 14.141 -27.658 1.00 57.75 407 ASP A N 1
ATOM 3109 C CA . ASP A 1 407 ? 10.753 14.555 -28.402 1.00 57.75 407 ASP A CA 1
ATOM 3110 C C . ASP A 1 407 ? 11.176 15.439 -29.582 1.00 57.75 407 ASP A C 1
ATOM 3112 O O . ASP A 1 407 ? 12.073 16.272 -29.464 1.00 57.75 407 ASP A O 1
ATOM 3116 N N . GLY A 1 408 ? 10.556 15.258 -30.746 1.00 55.16 408 GLY A N 1
ATOM 3117 C CA . GLY A 1 408 ? 11.059 15.847 -31.992 1.00 55.16 408 GLY A CA 1
ATOM 3118 C C . GLY A 1 408 ? 11.098 17.386 -32.078 1.00 55.16 408 GLY A C 1
ATOM 3119 O O . GLY A 1 408 ? 11.654 17.884 -33.054 1.00 55.16 408 GLY A O 1
ATOM 3120 N N . ASP A 1 409 ? 10.553 18.127 -31.104 1.00 53.97 409 ASP A N 1
ATOM 3121 C CA . ASP A 1 409 ? 10.543 19.603 -31.090 1.00 53.97 409 ASP A CA 1
ATOM 3122 C C . ASP A 1 409 ? 11.365 20.218 -29.934 1.00 53.97 409 ASP A C 1
ATOM 3124 O O . ASP A 1 409 ? 11.511 21.439 -29.863 1.00 53.97 409 ASP A O 1
ATOM 3128 N N . GLY A 1 410 ? 11.944 19.390 -29.051 1.00 51.75 410 GLY A N 1
ATOM 3129 C CA . GLY A 1 410 ? 12.968 19.793 -28.079 1.00 51.75 410 GLY A CA 1
ATOM 3130 C C . GLY A 1 410 ? 12.517 20.713 -26.938 1.00 51.75 410 GLY A C 1
ATOM 3131 O O . GLY A 1 410 ? 13.360 21.414 -26.378 1.00 51.75 410 GLY A O 1
ATOM 3132 N N . GLN A 1 411 ? 11.225 20.742 -26.586 1.00 54.66 411 GLN A N 1
ATOM 3133 C CA . GLN A 1 411 ? 10.693 21.636 -25.540 1.00 54.66 411 GLN A CA 1
ATOM 3134 C C . GLN A 1 411 ? 10.308 20.904 -24.239 1.00 54.66 411 GLN A C 1
ATOM 3136 O O . GLN A 1 411 ? 10.326 21.532 -23.184 1.00 54.66 411 GLN A O 1
ATOM 3141 N N . THR A 1 412 ? 9.991 19.598 -24.243 1.00 61.62 412 THR A N 1
ATOM 3142 C CA . THR A 1 412 ? 9.981 18.745 -23.026 1.00 61.62 412 THR A CA 1
ATOM 3143 C C . THR A 1 412 ? 9.879 17.259 -23.390 1.00 61.62 412 THR A C 1
ATOM 3145 O O . THR A 1 412 ? 8.959 16.837 -24.083 1.00 61.62 412 THR A O 1
ATOM 3148 N N . SER A 1 413 ? 10.805 16.437 -22.887 1.00 71.94 413 SER A N 1
ATOM 3149 C CA . SER A 1 413 ? 11.010 15.072 -23.388 1.00 71.94 413 SER A CA 1
ATOM 3150 C C . SER A 1 413 ? 10.032 14.035 -22.821 1.00 71.94 413 SER A C 1
ATOM 3152 O O . SER A 1 413 ? 9.399 14.230 -21.779 1.00 71.94 413 SER A O 1
ATOM 3154 N N . PHE A 1 414 ? 9.974 12.861 -23.466 1.00 87.31 414 PHE A N 1
ATOM 3155 C CA . PHE A 1 414 ? 9.323 11.662 -22.920 1.00 87.31 414 PHE A CA 1
ATOM 3156 C C . PHE A 1 414 ? 9.816 11.342 -21.500 1.00 87.31 414 PHE A C 1
ATOM 3158 O O . PHE A 1 414 ? 9.029 10.952 -20.640 1.00 87.31 414 PHE A O 1
ATOM 3165 N N . GLY A 1 415 ? 11.107 11.573 -21.231 1.00 87.88 415 GLY A N 1
ATOM 3166 C CA . GLY A 1 415 ? 11.681 11.489 -19.891 1.00 87.88 415 GLY A CA 1
ATOM 3167 C C . GLY A 1 415 ? 11.014 12.451 -18.903 1.00 87.88 415 GLY A C 1
ATOM 3168 O O . GLY A 1 415 ? 10.682 12.040 -17.795 1.00 87.88 415 GLY A O 1
ATOM 3169 N N . THR A 1 416 ? 10.741 13.699 -19.298 1.00 87.94 416 THR A N 1
ATOM 3170 C CA . THR A 1 416 ? 10.006 14.656 -18.456 1.00 87.94 416 THR A CA 1
ATOM 3171 C C . THR A 1 416 ? 8.578 14.192 -18.173 1.00 87.94 416 THR A C 1
ATOM 3173 O O . THR A 1 416 ? 8.162 14.211 -17.015 1.00 87.94 416 THR A O 1
ATOM 3176 N N . TRP A 1 417 ? 7.838 13.733 -19.189 1.00 90.88 417 TRP A N 1
ATOM 3177 C CA . TRP A 1 417 ? 6.486 13.190 -18.991 1.00 90.88 417 TRP A CA 1
ATOM 3178 C C . TRP A 1 417 ? 6.496 11.967 -18.065 1.00 90.88 417 TRP A C 1
ATOM 3180 O O . TRP A 1 417 ? 5.695 11.885 -17.136 1.00 90.88 417 TRP A O 1
ATOM 3190 N N . LEU A 1 418 ? 7.443 11.048 -18.260 1.00 92.50 418 LEU A N 1
ATOM 3191 C CA . LEU A 1 418 ? 7.553 9.844 -17.444 1.00 92.50 418 LEU A CA 1
ATOM 3192 C C . LEU A 1 418 ? 7.891 10.179 -15.981 1.00 92.50 418 LEU A C 1
ATOM 3194 O O . LEU A 1 418 ? 7.326 9.584 -15.067 1.00 92.50 418 LEU A O 1
ATOM 3198 N N . MET A 1 419 ? 8.773 11.155 -15.741 1.00 92.38 419 MET A N 1
ATOM 3199 C CA . MET A 1 419 ? 9.092 11.601 -14.380 1.00 92.38 419 MET A CA 1
ATOM 3200 C C . MET A 1 419 ? 7.936 12.354 -13.724 1.00 92.38 419 MET A C 1
ATOM 3202 O O . MET A 1 419 ? 7.707 12.159 -12.532 1.00 92.38 419 MET A O 1
ATOM 3206 N N . TRP A 1 420 ? 7.174 13.150 -14.483 1.00 92.31 420 TRP A N 1
ATOM 3207 C CA . TRP A 1 420 ? 5.915 13.723 -14.000 1.00 92.31 420 TRP A CA 1
ATOM 3208 C C . TRP A 1 420 ? 4.965 12.612 -13.542 1.00 92.31 420 TRP A C 1
ATOM 3210 O O . TRP A 1 420 ? 4.475 12.655 -12.415 1.00 92.31 420 TRP A O 1
ATOM 3220 N N . LEU A 1 421 ? 4.791 11.571 -14.356 1.00 94.00 421 LEU A N 1
ATOM 3221 C CA . LEU A 1 421 ? 3.898 10.460 -14.047 1.00 94.00 421 LEU A CA 1
ATOM 3222 C C . LEU A 1 421 ? 4.335 9.688 -12.790 1.00 94.00 421 LEU A C 1
ATOM 3224 O O . LEU A 1 421 ? 3.506 9.423 -11.927 1.00 94.00 421 LEU A O 1
ATOM 3228 N N . TYR A 1 422 ? 5.632 9.398 -12.630 1.00 94.50 422 TYR A N 1
ATOM 3229 C CA . TYR A 1 422 ? 6.165 8.780 -11.405 1.00 94.50 422 TYR A CA 1
ATOM 3230 C C . TYR A 1 422 ? 6.121 9.693 -10.176 1.00 94.50 422 TYR A C 1
ATOM 3232 O O . TYR A 1 422 ? 6.123 9.203 -9.046 1.00 94.50 422 TYR A O 1
ATOM 3240 N N . SER A 1 423 ? 6.124 11.012 -10.376 1.00 93.06 423 SER A N 1
ATOM 3241 C CA . SER A 1 423 ? 5.984 11.976 -9.285 1.00 93.06 423 SER A CA 1
ATOM 3242 C C . SER A 1 423 ? 4.538 12.173 -8.842 1.00 93.06 423 SER A C 1
ATOM 3244 O O . SER A 1 423 ? 4.310 12.531 -7.688 1.00 93.06 423 SER A O 1
ATOM 3246 N N . SER A 1 424 ? 3.578 11.938 -9.740 1.00 93.00 424 SER A N 1
ATOM 3247 C CA . SER A 1 424 ? 2.179 12.229 -9.468 1.00 93.00 424 SER A CA 1
ATOM 3248 C C . SER A 1 424 ? 1.553 11.210 -8.529 1.00 93.00 424 SER A C 1
ATOM 3250 O O . SER A 1 424 ? 1.907 10.026 -8.537 1.00 93.00 424 SER A O 1
ATOM 3252 N N . GLN A 1 425 ? 0.605 11.674 -7.711 1.00 89.38 425 GLN A N 1
ATOM 3253 C CA . GLN A 1 425 ? -0.060 10.806 -6.757 1.00 89.38 425 GLN A CA 1
ATOM 3254 C C . GLN A 1 425 ? -1.100 9.905 -7.431 1.00 89.38 425 GLN A C 1
ATOM 3256 O O . GLN A 1 425 ? -0.967 8.682 -7.407 1.00 89.38 425 GLN A O 1
ATOM 3261 N N . ASP A 1 426 ? -2.108 10.525 -8.042 1.00 91.88 426 ASP A N 1
ATOM 3262 C CA . ASP A 1 426 ? -3.273 9.843 -8.607 1.00 91.88 426 ASP A CA 1
ATOM 3263 C C . ASP A 1 426 ? -2.912 9.008 -9.839 1.00 91.88 426 ASP A C 1
ATOM 3265 O O . ASP A 1 426 ? -3.238 7.823 -9.907 1.00 91.88 426 ASP A O 1
ATOM 3269 N N . GLU A 1 427 ? -2.193 9.590 -10.798 1.00 93.62 427 GLU A N 1
ATOM 3270 C CA . GLU A 1 427 ? -1.875 8.934 -12.065 1.00 93.62 427 GLU A CA 1
ATOM 3271 C C . GLU A 1 427 ? -0.958 7.719 -11.881 1.00 93.62 427 GLU A C 1
ATOM 3273 O O . GLU A 1 427 ? -1.152 6.695 -12.539 1.00 93.62 427 GLU A O 1
ATOM 3278 N N . TYR A 1 428 ? 0.003 7.787 -10.954 1.00 93.62 428 TYR A N 1
ATOM 3279 C CA . TYR A 1 428 ? 0.827 6.630 -10.604 1.00 93.62 428 TYR A CA 1
ATOM 32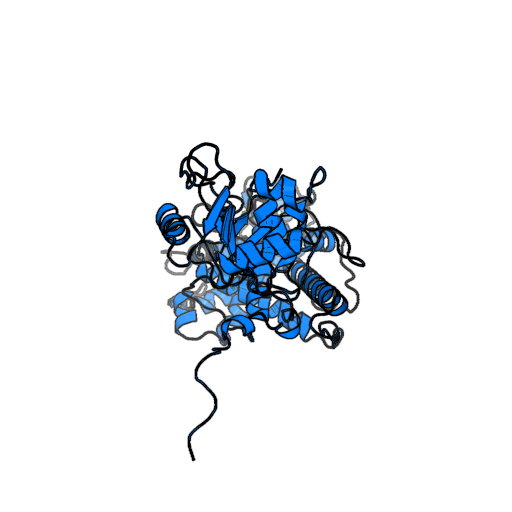80 C C . TYR A 1 428 ? 0.001 5.533 -9.928 1.00 93.62 428 TYR A C 1
ATOM 3282 O O . TYR A 1 428 ? 0.087 4.369 -10.328 1.00 93.62 428 TYR A O 1
ATOM 3290 N N . ASN A 1 429 ? -0.824 5.898 -8.938 1.00 92.81 429 ASN A N 1
ATOM 3291 C CA . ASN A 1 429 ? -1.636 4.933 -8.196 1.00 92.81 429 ASN A CA 1
ATOM 3292 C C . ASN A 1 429 ? -2.644 4.243 -9.108 1.00 92.81 429 ASN A C 1
ATOM 3294 O O . ASN A 1 429 ? -2.881 3.050 -8.975 1.00 92.81 429 ASN A O 1
ATOM 3298 N N . PHE A 1 430 ? -3.198 4.949 -10.089 1.00 94.06 430 PHE A N 1
ATOM 3299 C CA . PHE A 1 430 ? -4.061 4.337 -11.090 1.00 94.06 430 PHE A CA 1
ATOM 3300 C C . PHE A 1 430 ? -3.362 3.192 -11.839 1.00 94.06 430 PHE A C 1
ATOM 3302 O O . PHE A 1 430 ? -3.889 2.080 -11.908 1.00 94.06 430 PHE A O 1
ATOM 3309 N N . VAL A 1 431 ? -2.151 3.428 -12.358 1.00 93.75 431 VAL A N 1
ATOM 3310 C CA . VAL A 1 431 ? -1.389 2.397 -13.085 1.00 93.75 431 VAL A CA 1
ATOM 3311 C C . VAL A 1 431 ? -0.967 1.260 -12.151 1.00 93.75 431 VAL A C 1
ATOM 3313 O O . VAL A 1 431 ? -1.089 0.089 -12.521 1.00 93.75 431 VAL A O 1
ATOM 3316 N N . SER A 1 432 ? -0.515 1.593 -10.939 1.00 94.38 432 SER A N 1
ATOM 3317 C CA . SER A 1 432 ? -0.118 0.629 -9.907 1.00 94.38 432 SER A CA 1
ATOM 3318 C C . SE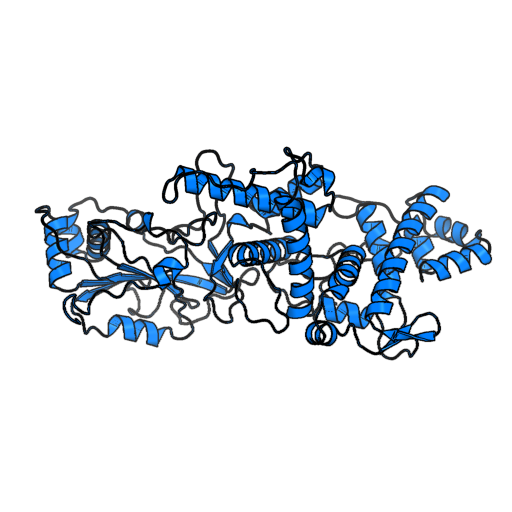R A 1 432 ? -1.277 -0.291 -9.509 1.00 94.38 432 SER A C 1
ATOM 3320 O O . SER A 1 432 ? -1.164 -1.517 -9.580 1.00 94.38 432 SER A O 1
ATOM 3322 N N . LYS A 1 433 ? -2.445 0.281 -9.201 1.00 95.06 433 LYS A N 1
ATOM 3323 C CA . LYS A 1 433 ? -3.656 -0.463 -8.836 1.00 95.06 433 LYS A CA 1
ATOM 3324 C C . LYS A 1 433 ? -4.149 -1.350 -9.969 1.00 95.06 433 LYS A C 1
ATOM 3326 O O . LYS A 1 433 ? -4.515 -2.491 -9.708 1.00 95.06 433 LYS A O 1
ATOM 3331 N N . ILE A 1 434 ? -4.112 -0.894 -11.225 1.00 93.88 434 ILE A N 1
ATOM 3332 C CA . ILE A 1 434 ? -4.482 -1.762 -12.355 1.00 93.88 434 ILE A CA 1
ATOM 3333 C C . ILE A 1 434 ? -3.482 -2.910 -12.525 1.00 93.88 434 ILE A C 1
ATOM 3335 O O . ILE A 1 434 ? -3.889 -4.042 -12.789 1.00 93.88 434 ILE A O 1
ATOM 3339 N N . PHE A 1 435 ? -2.182 -2.661 -12.353 1.00 94.56 435 PHE A N 1
ATOM 3340 C CA . PHE A 1 435 ? -1.182 -3.728 -12.385 1.00 94.56 435 PHE A CA 1
ATOM 3341 C C . PHE A 1 435 ? -1.449 -4.788 -11.306 1.00 94.56 435 PHE A C 1
ATOM 3343 O O . PHE A 1 435 ? -1.503 -5.979 -11.617 1.00 94.56 435 PHE A O 1
ATOM 3350 N N . LEU A 1 436 ? -1.683 -4.360 -10.063 1.00 96.38 436 LEU A N 1
ATOM 3351 C CA . LEU A 1 436 ? -1.999 -5.253 -8.947 1.00 96.38 436 LEU A CA 1
ATOM 3352 C C . LEU A 1 436 ? -3.325 -5.991 -9.161 1.00 96.38 436 LEU A C 1
ATOM 3354 O O . LEU A 1 436 ? -3.390 -7.195 -8.920 1.00 96.38 436 LEU A O 1
ATOM 3358 N N . LYS A 1 437 ? -4.349 -5.315 -9.692 1.00 95.69 437 LYS A N 1
ATOM 3359 C CA . LYS A 1 437 ? -5.631 -5.927 -10.061 1.00 95.69 437 LYS A CA 1
ATOM 3360 C C . LYS A 1 437 ? -5.455 -7.023 -11.110 1.00 95.69 437 LYS A C 1
ATOM 3362 O O . LYS A 1 437 ? -5.957 -8.127 -10.939 1.00 95.69 437 LYS A O 1
ATOM 3367 N N . ASN A 1 438 ? -4.675 -6.761 -12.158 1.00 93.38 438 ASN A N 1
ATOM 3368 C CA . ASN A 1 438 ? -4.372 -7.759 -13.185 1.00 93.38 438 ASN A CA 1
ATOM 3369 C C . ASN A 1 438 ? -3.588 -8.954 -12.622 1.00 93.38 438 ASN A C 1
ATOM 3371 O O . ASN A 1 438 ? -3.774 -10.083 -13.074 1.00 93.38 438 ASN A O 1
ATOM 3375 N N . ASN A 1 439 ? -2.699 -8.723 -11.653 1.00 95.38 439 ASN A N 1
ATOM 3376 C CA . ASN A 1 439 ? -1.995 -9.801 -10.963 1.00 95.38 439 ASN A CA 1
ATOM 3377 C C . ASN A 1 439 ? -2.959 -10.639 -10.116 1.00 95.38 439 ASN A C 1
ATOM 3379 O O . ASN A 1 439 ? -2.917 -11.864 -10.208 1.00 95.38 439 ASN A O 1
ATOM 3383 N N . LEU A 1 440 ? -3.845 -9.993 -9.352 1.00 96.94 440 LEU A N 1
ATOM 3384 C CA . LEU A 1 440 ? -4.865 -10.664 -8.548 1.00 96.94 440 LEU A CA 1
ATOM 3385 C C . LEU A 1 440 ? -5.806 -11.502 -9.424 1.00 96.94 440 LEU A C 1
ATOM 3387 O O . LEU A 1 440 ? -5.958 -12.687 -9.153 1.00 96.94 440 LEU A O 1
ATOM 3391 N N . SER A 1 441 ? -6.347 -10.934 -10.507 1.00 95.38 441 SER A N 1
ATOM 3392 C CA . SER A 1 441 ? -7.209 -11.639 -11.475 1.00 95.38 441 SER A CA 1
ATOM 3393 C C . SER A 1 441 ? -6.533 -12.906 -12.018 1.00 95.38 441 SER A C 1
ATOM 3395 O O . SER A 1 441 ? -7.086 -13.997 -11.906 1.00 95.38 441 SER A O 1
ATOM 3397 N N . LYS A 1 442 ? -5.272 -12.820 -12.468 1.00 95.31 442 LYS A N 1
ATOM 3398 C CA . LYS A 1 442 ? -4.506 -13.997 -12.930 1.00 95.31 442 LYS A CA 1
ATOM 3399 C C . LYS A 1 442 ? -4.343 -15.088 -11.871 1.00 95.31 442 LYS A C 1
ATOM 3401 O O . LYS A 1 442 ? -4.187 -16.251 -12.235 1.00 95.31 442 LYS A O 1
ATOM 3406 N N . ILE A 1 443 ? -4.298 -14.719 -10.591 1.00 97.06 443 ILE A N 1
ATOM 3407 C CA . ILE A 1 443 ? -4.172 -15.662 -9.477 1.00 97.06 443 ILE A CA 1
ATOM 3408 C C . ILE A 1 443 ? -5.524 -16.317 -9.192 1.00 97.06 443 ILE A C 1
ATOM 3410 O O . ILE A 1 443 ? -5.602 -17.542 -9.158 1.00 97.06 443 ILE A O 1
ATOM 3414 N N . VAL A 1 444 ? -6.583 -15.526 -9.014 1.00 96.12 444 VAL A N 1
ATOM 3415 C CA . VAL A 1 444 ? -7.906 -16.043 -8.621 1.00 96.12 444 VAL A CA 1
ATOM 3416 C C . VAL A 1 444 ? -8.598 -16.818 -9.743 1.00 96.12 444 VAL A C 1
ATOM 3418 O O . VAL A 1 444 ? -9.340 -17.754 -9.466 1.00 96.12 444 VAL A O 1
ATOM 3421 N N . GLU A 1 445 ? -8.317 -16.485 -11.005 1.00 95.75 445 GLU A N 1
ATOM 3422 C CA . GLU A 1 445 ? -8.874 -17.165 -12.182 1.00 95.75 445 GLU A CA 1
ATOM 3423 C C . GLU A 1 445 ? -8.032 -18.366 -12.640 1.00 95.75 445 GLU A C 1
ATOM 3425 O O . GLU A 1 445 ? -8.393 -19.055 -13.597 1.00 95.75 445 GLU A O 1
ATOM 3430 N N . ALA A 1 446 ? -6.894 -18.640 -11.991 1.00 97.31 446 ALA A N 1
ATOM 3431 C CA . ALA A 1 446 ? -6.032 -19.745 -12.381 1.00 97.31 446 ALA A CA 1
ATOM 3432 C C . ALA A 1 446 ? -6.746 -21.096 -12.186 1.00 97.31 446 ALA A C 1
ATOM 3434 O O . ALA A 1 446 ? -7.078 -21.447 -11.051 1.00 97.31 446 ALA A O 1
ATOM 3435 N N . PRO A 1 447 ? -6.892 -21.931 -13.235 1.00 97.06 447 PRO A N 1
ATOM 3436 C CA . PRO A 1 447 ? -7.584 -23.217 -13.110 1.00 97.06 447 PRO A CA 1
ATOM 3437 C C . PRO A 1 447 ? -6.955 -24.156 -12.073 1.00 97.06 447 PRO A C 1
ATOM 3439 O O . PRO A 1 447 ? -7.651 -24.922 -11.415 1.00 97.06 447 PRO A O 1
ATOM 3442 N N . SER A 1 448 ? -5.634 -24.082 -11.892 1.00 96.75 448 SER A N 1
ATOM 3443 C CA . SER A 1 448 ? -4.889 -24.861 -10.897 1.00 96.75 448 SER A CA 1
ATOM 3444 C C . SER A 1 448 ? -5.150 -24.451 -9.446 1.00 96.75 448 SER A C 1
ATOM 3446 O O . SER A 1 448 ? -4.749 -25.186 -8.550 1.00 96.75 448 SER A O 1
ATOM 3448 N N . LEU A 1 449 ? -5.794 -23.305 -9.215 1.00 96.88 449 LEU A N 1
ATOM 3449 C CA . LEU A 1 449 ? -6.160 -22.782 -7.895 1.00 96.88 449 LEU A CA 1
ATOM 3450 C C . LEU A 1 449 ? -7.688 -22.732 -7.713 1.00 96.88 449 LEU A C 1
ATOM 3452 O O . LEU A 1 449 ? -8.187 -22.075 -6.800 1.00 96.88 449 LEU A O 1
ATOM 3456 N N . ALA A 1 450 ? -8.451 -23.404 -8.580 1.00 95.06 450 ALA A N 1
ATOM 3457 C CA . ALA A 1 450 ? -9.907 -23.400 -8.512 1.00 95.06 450 ALA A CA 1
ATOM 3458 C C . ALA A 1 450 ? -10.398 -23.857 -7.126 1.00 95.06 450 ALA A C 1
ATOM 3460 O O . ALA A 1 450 ? -9.995 -24.902 -6.616 1.00 95.06 450 ALA A O 1
ATOM 3461 N N . GLY A 1 451 ? -11.256 -23.047 -6.502 1.00 92.38 451 GLY A N 1
ATOM 3462 C CA . GLY A 1 451 ? -11.784 -23.295 -5.157 1.00 92.38 451 GLY A CA 1
ATOM 3463 C C . GLY A 1 451 ? -10.829 -22.961 -4.003 1.00 92.38 451 GLY A C 1
ATOM 3464 O O . GLY A 1 451 ? -11.277 -22.858 -2.865 1.00 92.38 451 GLY A O 1
ATOM 3465 N N . GLN A 1 452 ? -9.541 -22.713 -4.264 1.00 94.25 452 GLN A N 1
ATOM 3466 C CA . GLN A 1 452 ? -8.536 -22.476 -3.219 1.00 94.25 452 GLN A CA 1
ATOM 3467 C C . GLN A 1 452 ? -8.789 -21.209 -2.398 1.00 94.25 452 GLN A C 1
ATOM 3469 O O . GLN A 1 452 ? -8.377 -21.138 -1.241 1.00 94.25 452 GLN A O 1
ATOM 3474 N N . PHE A 1 453 ? -9.478 -20.224 -2.968 1.00 94.44 453 PHE A N 1
ATOM 3475 C CA . PHE A 1 453 ? -9.796 -18.957 -2.304 1.00 94.44 453 PHE A CA 1
ATOM 3476 C C . PHE A 1 453 ? -11.246 -18.880 -1.818 1.00 94.44 453 PHE A C 1
ATOM 3478 O O . PHE A 1 453 ? -11.693 -17.825 -1.384 1.00 94.44 453 PHE A O 1
ATOM 3485 N N . LEU A 1 454 ? -11.985 -19.994 -1.868 1.00 92.06 454 LEU A N 1
ATOM 3486 C CA . LEU A 1 454 ? -13.323 -20.072 -1.295 1.00 92.06 454 LEU A CA 1
ATOM 3487 C C . LEU A 1 454 ? -13.242 -20.365 0.202 1.00 92.06 454 LEU A C 1
ATOM 3489 O O . LEU A 1 454 ? -12.490 -21.242 0.645 1.00 92.06 454 LEU A O 1
ATOM 3493 N N . ASN A 1 455 ? -14.054 -19.649 0.970 1.00 92.31 455 ASN A N 1
ATOM 3494 C CA . ASN A 1 455 ? -14.297 -19.942 2.369 1.00 92.31 455 ASN A CA 1
ATOM 3495 C C . ASN A 1 455 ? -15.653 -20.637 2.499 1.00 92.31 455 ASN A C 1
ATOM 3497 O O . ASN A 1 455 ? -16.696 -20.012 2.334 1.00 92.31 455 ASN A O 1
ATOM 3501 N N . THR A 1 456 ? -15.620 -21.948 2.722 1.00 93.00 456 THR A N 1
ATOM 3502 C CA . THR A 1 456 ? -16.814 -22.794 2.845 1.00 93.00 456 THR A CA 1
ATOM 3503 C C . THR A 1 456 ? -17.232 -23.024 4.294 1.00 93.00 456 THR A C 1
ATOM 3505 O O . THR A 1 456 ? -18.226 -23.704 4.528 1.00 93.00 456 THR A O 1
ATOM 3508 N N . GLU A 1 457 ? -16.475 -22.494 5.256 1.00 91.69 457 GLU A N 1
ATOM 3509 C CA . GLU A 1 457 ? -16.801 -22.594 6.676 1.00 91.69 457 GLU A CA 1
ATOM 3510 C C . GLU A 1 457 ? -17.976 -21.677 7.031 1.00 91.69 457 GLU A C 1
ATOM 3512 O O . GLU A 1 457 ? -18.175 -20.628 6.407 1.00 91.69 457 GLU A O 1
ATOM 3517 N N . ALA A 1 458 ? -18.734 -22.047 8.063 1.00 87.19 458 ALA A N 1
ATOM 3518 C CA . ALA A 1 458 ? -19.921 -21.312 8.485 1.00 87.19 458 ALA A CA 1
ATOM 3519 C C . ALA A 1 458 ? -19.563 -19.889 8.966 1.00 87.19 458 ALA A C 1
ATOM 3521 O O . ALA A 1 458 ? -18.755 -19.754 9.892 1.00 87.19 458 ALA A O 1
ATOM 3522 N N . PRO A 1 459 ? -20.148 -18.823 8.385 1.00 83.44 459 PRO A N 1
ATOM 3523 C CA . PRO A 1 459 ? -19.935 -17.454 8.852 1.00 83.44 459 PRO A CA 1
ATOM 3524 C C . PRO A 1 459 ? -20.165 -17.305 10.363 1.00 83.44 459 PRO A C 1
ATOM 3526 O O . PRO A 1 459 ? -21.042 -17.945 10.932 1.00 83.44 459 PRO A O 1
ATOM 3529 N N . GLY A 1 460 ? -19.353 -16.472 11.017 1.00 72.75 460 GLY A N 1
ATOM 3530 C CA . GLY A 1 460 ? -19.432 -16.233 12.467 1.00 72.75 460 GLY A CA 1
ATOM 3531 C C . GLY A 1 460 ? -18.644 -17.214 13.346 1.00 72.75 460 GLY A C 1
ATOM 3532 O O . GLY A 1 460 ? -18.467 -16.936 14.526 1.00 72.75 460 GLY A O 1
ATOM 3533 N N . THR A 1 461 ? -18.113 -18.306 12.788 1.00 82.12 461 THR A N 1
ATOM 3534 C CA . THR A 1 461 ? -17.285 -19.279 13.528 1.00 82.12 461 THR A CA 1
ATOM 3535 C C . THR A 1 461 ? -15.793 -18.929 13.529 1.00 82.12 461 THR A C 1
ATOM 3537 O O . THR A 1 461 ? -15.300 -18.230 12.633 1.00 82.12 461 THR A O 1
ATOM 3540 N N . ASP A 1 462 ? -15.049 -19.461 14.504 1.00 84.06 462 ASP A N 1
ATOM 3541 C CA . ASP A 1 462 ? -13.586 -19.346 14.560 1.00 84.06 462 ASP A CA 1
ATOM 3542 C C . ASP A 1 462 ? -12.930 -19.999 13.336 1.00 84.06 462 ASP A C 1
ATOM 3544 O O . ASP A 1 462 ? -11.998 -19.438 12.750 1.00 84.06 462 ASP A O 1
ATOM 3548 N N . GLU A 1 463 ? -13.461 -21.138 12.885 1.00 88.56 463 GLU A N 1
ATOM 3549 C CA . GLU A 1 463 ? -13.010 -21.849 11.689 1.00 88.56 463 GLU A CA 1
ATOM 3550 C C . GLU A 1 463 ? -13.110 -20.959 10.449 1.00 88.56 463 GLU A C 1
ATOM 3552 O O . GLU A 1 463 ? -12.148 -20.837 9.684 1.00 88.56 463 GLU A O 1
ATOM 3557 N N . HIS A 1 464 ? -14.235 -20.259 10.282 1.00 88.56 464 HIS A N 1
ATOM 3558 C CA . HIS A 1 464 ? -14.422 -19.321 9.181 1.00 88.56 464 HIS A CA 1
ATOM 3559 C C . HIS A 1 464 ? -13.447 -18.147 9.240 1.00 88.56 464 HIS A C 1
ATOM 3561 O O . HIS A 1 464 ? -12.925 -17.732 8.201 1.00 88.56 464 HIS A O 1
ATOM 3567 N N . MET A 1 465 ? -13.159 -17.614 10.429 1.00 85.69 465 MET A N 1
ATOM 3568 C CA . MET A 1 465 ? -12.173 -16.542 10.583 1.00 85.69 465 MET A CA 1
ATOM 3569 C C . MET A 1 465 ? -10.759 -17.003 10.225 1.00 85.69 465 MET A C 1
ATOM 3571 O O . MET A 1 465 ? -10.079 -16.339 9.436 1.00 85.69 465 MET A O 1
ATOM 3575 N N . ILE A 1 466 ? -10.332 -18.152 10.753 1.00 88.88 466 ILE A N 1
ATOM 3576 C CA . ILE A 1 466 ? -9.018 -18.745 10.474 1.00 88.88 466 ILE A CA 1
ATOM 3577 C C . ILE A 1 466 ? -8.883 -19.054 8.979 1.00 88.88 466 ILE A C 1
ATOM 3579 O O . ILE A 1 466 ? -7.858 -18.743 8.358 1.00 88.88 466 ILE A O 1
ATOM 3583 N N . ARG A 1 467 ? -9.935 -19.613 8.369 1.00 92.38 467 ARG A N 1
ATOM 3584 C CA . ARG A 1 467 ? -9.961 -19.912 6.939 1.00 92.38 467 ARG A CA 1
ATOM 3585 C C . ARG A 1 467 ? -9.832 -18.648 6.098 1.00 92.38 467 ARG A C 1
ATOM 3587 O O . ARG A 1 467 ? -8.997 -18.631 5.192 1.00 92.38 467 ARG A O 1
ATOM 3594 N N . GLN A 1 468 ? 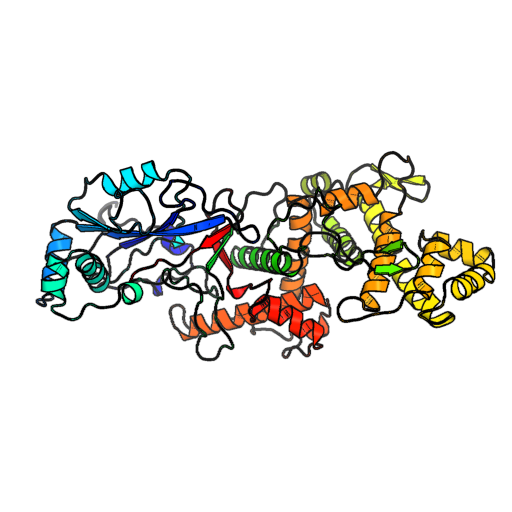-10.586 -17.593 6.413 1.00 92.06 468 GLN A N 1
ATOM 3595 C CA . GLN A 1 468 ? -10.506 -16.335 5.668 1.00 92.06 468 GLN A CA 1
ATOM 3596 C C . GLN A 1 468 ? -9.109 -15.717 5.763 1.00 92.06 468 GLN A C 1
ATOM 3598 O O . GLN A 1 468 ? -8.537 -15.337 4.747 1.00 92.06 468 GLN A O 1
ATOM 3603 N N . ARG A 1 469 ? -8.515 -15.671 6.960 1.00 90.75 469 ARG A N 1
ATOM 3604 C CA . ARG A 1 469 ? -7.156 -15.134 7.150 1.00 90.75 469 ARG A CA 1
ATOM 3605 C C . ARG A 1 469 ? -6.107 -15.935 6.379 1.00 90.75 469 ARG A C 1
ATOM 3607 O O . ARG A 1 469 ? -5.196 -15.358 5.793 1.00 90.75 469 ARG A O 1
ATOM 3614 N N . THR A 1 470 ? -6.275 -17.255 6.298 1.00 91.88 470 THR A N 1
ATOM 3615 C CA . THR A 1 470 ? -5.417 -18.124 5.479 1.00 91.88 470 THR A CA 1
ATOM 3616 C C . THR A 1 470 ? -5.553 -17.824 3.981 1.00 91.88 470 THR A C 1
ATOM 3618 O O . THR A 1 470 ? -4.546 -17.810 3.273 1.00 91.88 470 THR A O 1
ATOM 3621 N N . VAL A 1 471 ? -6.776 -17.570 3.495 1.00 94.00 471 VAL A N 1
ATOM 3622 C CA . VAL A 1 471 ? -7.026 -17.146 2.104 1.00 94.00 471 VAL A CA 1
ATOM 3623 C C . VAL A 1 471 ? -6.327 -15.821 1.811 1.00 94.00 471 VAL A C 1
ATOM 3625 O O . VAL A 1 471 ? -5.580 -15.741 0.835 1.00 94.00 471 VAL A O 1
ATOM 3628 N N . GLU A 1 472 ? -6.521 -14.804 2.654 1.00 93.88 472 GLU A N 1
ATOM 3629 C CA . GLU A 1 472 ? -5.927 -13.485 2.418 1.00 93.88 472 GLU A CA 1
ATOM 3630 C C . GLU A 1 472 ? -4.396 -13.512 2.464 1.00 93.88 472 GLU A C 1
ATOM 3632 O O . GLU A 1 472 ? -3.747 -12.875 1.634 1.00 93.88 472 GLU A O 1
ATOM 3637 N N . ASP A 1 473 ? -3.805 -14.286 3.379 1.00 91.81 473 ASP A N 1
ATOM 3638 C CA . ASP A 1 473 ? -2.356 -14.471 3.445 1.00 91.81 473 ASP A CA 1
ATOM 3639 C C . ASP A 1 473 ? -1.796 -15.136 2.179 1.00 91.81 473 ASP A C 1
ATOM 3641 O O . ASP A 1 473 ? -0.739 -14.734 1.691 1.00 91.81 473 ASP A O 1
ATOM 3645 N N . ASP A 1 474 ? -2.460 -16.172 1.653 1.00 93.75 474 ASP A N 1
ATOM 3646 C CA . ASP A 1 474 ? -2.022 -16.845 0.422 1.00 93.75 474 ASP A CA 1
ATOM 3647 C C . ASP A 1 474 ? -2.140 -15.907 -0.789 1.00 93.75 474 ASP A C 1
ATOM 3649 O O . ASP A 1 474 ? -1.202 -15.792 -1.583 1.00 93.75 474 ASP A O 1
ATOM 3653 N N . LEU A 1 475 ? -3.242 -15.154 -0.890 1.00 96.12 475 LEU A N 1
ATOM 3654 C CA . LEU A 1 475 ? -3.410 -14.125 -1.919 1.00 96.12 475 LEU A CA 1
ATOM 3655 C C . LEU A 1 475 ? -2.330 -13.041 -1.817 1.00 96.12 475 LEU A C 1
ATOM 3657 O O . LEU A 1 475 ? -1.689 -12.731 -2.822 1.00 96.12 475 LEU A O 1
ATOM 3661 N N . ALA A 1 476 ? -2.072 -12.510 -0.618 1.00 94.94 476 ALA A N 1
ATOM 3662 C CA . ALA A 1 476 ? -1.046 -11.494 -0.392 1.00 94.94 476 ALA A CA 1
ATOM 3663 C C . ALA A 1 476 ? 0.350 -11.997 -0.789 1.00 94.94 476 ALA A C 1
ATOM 3665 O O . ALA A 1 476 ? 1.091 -11.281 -1.464 1.00 94.94 476 ALA A O 1
ATOM 3666 N N . GLN A 1 477 ? 0.701 -13.241 -0.445 1.00 94.06 477 GLN A N 1
ATOM 3667 C CA . GLN A 1 477 ? 1.981 -13.833 -0.841 1.00 94.06 477 GLN A CA 1
ATOM 3668 C C . GLN A 1 477 ? 2.104 -14.033 -2.351 1.00 94.06 477 GLN A C 1
ATOM 3670 O O . GLN A 1 477 ? 3.144 -13.704 -2.929 1.00 94.06 477 GLN A O 1
ATOM 3675 N N . ARG A 1 478 ? 1.054 -14.541 -3.005 1.00 96.69 478 ARG A N 1
ATOM 3676 C CA . ARG A 1 478 ? 1.038 -14.731 -4.463 1.00 96.69 478 ARG A CA 1
ATOM 3677 C C . ARG A 1 478 ? 1.127 -13.399 -5.196 1.00 96.69 478 ARG A C 1
ATOM 3679 O O . ARG A 1 478 ? 1.902 -13.289 -6.145 1.00 96.69 478 ARG A O 1
ATOM 3686 N N . VAL A 1 479 ? 0.396 -12.378 -4.744 1.00 96.50 479 VAL A N 1
ATOM 3687 C CA . VAL A 1 479 ? 0.451 -11.029 -5.324 1.00 96.50 479 VAL A CA 1
ATOM 3688 C C . VAL A 1 479 ? 1.824 -10.397 -5.113 1.00 96.50 479 VAL A C 1
ATOM 3690 O O . VAL A 1 479 ? 2.377 -9.872 -6.075 1.00 96.50 479 VAL A O 1
ATOM 3693 N N . ALA A 1 480 ? 2.425 -10.512 -3.925 1.00 94.56 480 ALA A N 1
ATOM 3694 C CA . ALA A 1 480 ? 3.778 -10.015 -3.668 1.00 94.56 480 ALA A CA 1
ATOM 3695 C C . ALA A 1 480 ? 4.822 -10.697 -4.568 1.00 94.56 480 ALA A C 1
ATOM 3697 O O . ALA A 1 480 ? 5.646 -10.030 -5.197 1.00 94.56 480 ALA A O 1
ATOM 3698 N N . ALA A 1 481 ? 4.753 -12.026 -4.706 1.00 94.44 481 ALA A N 1
ATOM 3699 C CA . ALA A 1 481 ? 5.617 -12.770 -5.618 1.00 94.44 481 ALA A CA 1
ATOM 3700 C C . ALA A 1 481 ? 5.385 -12.369 -7.087 1.00 94.44 481 ALA A C 1
ATOM 3702 O O . ALA A 1 481 ? 6.338 -12.271 -7.861 1.00 94.44 481 ALA A O 1
ATOM 3703 N N . MET A 1 482 ? 4.136 -12.099 -7.482 1.00 94.00 482 MET A N 1
ATOM 3704 C CA . MET A 1 482 ? 3.787 -11.645 -8.832 1.00 94.00 482 MET A CA 1
ATOM 3705 C C . MET A 1 482 ? 4.276 -10.234 -9.122 1.00 94.00 482 MET A C 1
ATOM 3707 O O . MET A 1 482 ? 4.809 -9.994 -10.203 1.00 94.00 482 MET A O 1
ATOM 3711 N N . HIS A 1 483 ? 4.149 -9.332 -8.154 1.00 91.50 483 HIS A N 1
ATOM 3712 C CA . HIS A 1 483 ? 4.661 -7.968 -8.225 1.00 91.50 483 HIS A CA 1
ATOM 3713 C C . HIS A 1 483 ? 6.181 -7.958 -8.399 1.00 91.50 483 HIS A C 1
ATOM 3715 O O . HIS A 1 483 ? 6.694 -7.286 -9.289 1.00 91.50 483 HIS A O 1
ATOM 3721 N N . ASN A 1 484 ? 6.893 -8.773 -7.617 1.00 87.56 484 ASN A N 1
ATOM 3722 C CA . ASN A 1 484 ? 8.352 -8.776 -7.596 1.00 87.56 484 ASN A CA 1
ATOM 3723 C C . ASN A 1 484 ? 9.003 -9.615 -8.717 1.00 87.56 484 ASN A C 1
ATOM 3725 O O . ASN A 1 484 ? 10.057 -9.242 -9.230 1.00 87.56 484 ASN A O 1
ATOM 3729 N N . TRP A 1 485 ? 8.397 -10.739 -9.122 1.00 88.12 485 TRP A N 1
ATOM 3730 C CA . TRP A 1 485 ? 9.002 -11.681 -10.079 1.00 88.12 485 TRP A CA 1
ATOM 3731 C C . TRP A 1 485 ? 8.243 -11.831 -11.404 1.00 88.12 485 TRP A C 1
ATOM 3733 O O . TRP A 1 485 ? 8.853 -12.128 -12.433 1.00 88.12 485 TRP A O 1
ATOM 3743 N N . GLY A 1 486 ? 6.918 -11.660 -11.410 1.00 87.19 486 GLY A N 1
ATOM 3744 C CA . GLY A 1 486 ? 6.086 -11.750 -12.618 1.00 87.19 486 GLY A CA 1
ATOM 3745 C C . GLY A 1 486 ? 5.954 -13.146 -13.250 1.00 87.19 486 GLY A C 1
ATOM 3746 O O . GLY A 1 486 ? 5.391 -13.272 -14.341 1.00 87.19 486 GLY A O 1
ATOM 3747 N N . ASN A 1 487 ? 6.454 -14.213 -12.612 1.00 90.56 487 ASN A N 1
ATOM 3748 C CA . ASN A 1 487 ? 6.394 -15.577 -13.153 1.00 90.56 487 ASN A CA 1
ATOM 3749 C C . ASN A 1 487 ? 5.036 -16.246 -12.888 1.00 90.56 487 ASN A C 1
ATOM 3751 O O . ASN A 1 487 ? 4.888 -17.039 -11.955 1.00 90.56 487 ASN A O 1
ATOM 3755 N N . VAL A 1 488 ? 4.062 -15.957 -13.758 1.00 93.06 488 VAL A N 1
ATOM 3756 C CA . VAL A 1 488 ? 2.679 -16.461 -13.661 1.00 93.06 488 VAL A CA 1
ATOM 3757 C C . VAL A 1 488 ? 2.639 -17.964 -13.398 1.00 93.06 488 VAL A C 1
ATOM 3759 O O . VAL A 1 488 ? 2.039 -18.385 -12.421 1.00 93.06 488 VAL A O 1
ATOM 3762 N N . ARG A 1 489 ? 3.337 -18.777 -14.206 1.00 93.56 489 ARG A N 1
ATOM 3763 C CA . ARG A 1 489 ? 3.282 -20.248 -14.112 1.00 93.56 489 ARG A CA 1
ATOM 3764 C C . ARG A 1 489 ? 3.652 -20.767 -12.721 1.00 93.56 489 ARG A C 1
ATOM 3766 O O . ARG A 1 489 ? 3.093 -21.765 -12.277 1.00 93.56 489 ARG A O 1
ATOM 3773 N N . ARG A 1 490 ? 4.637 -20.146 -12.070 1.00 93.81 490 ARG A N 1
ATOM 3774 C CA . ARG A 1 490 ? 5.103 -20.560 -10.740 1.00 93.81 490 ARG A CA 1
ATOM 3775 C C . ARG A 1 490 ? 4.181 -20.060 -9.635 1.00 93.81 490 ARG A C 1
ATOM 3777 O O . ARG A 1 490 ? 3.961 -20.779 -8.670 1.00 93.81 490 ARG A O 1
ATOM 3784 N N . ILE A 1 491 ? 3.621 -18.869 -9.801 1.00 95.25 491 ILE A N 1
ATOM 3785 C CA . ILE A 1 491 ? 2.746 -18.235 -8.810 1.00 95.25 491 ILE A CA 1
ATOM 3786 C C . ILE A 1 491 ? 1.336 -18.821 -8.843 1.00 95.25 491 ILE A C 1
ATOM 3788 O O . ILE A 1 491 ? 0.679 -18.880 -7.810 1.00 95.25 491 ILE A O 1
ATOM 3792 N N . THR A 1 492 ? 0.872 -19.298 -9.996 1.00 96.19 492 THR A N 1
ATOM 3793 C CA . THR A 1 492 ? -0.430 -19.962 -10.127 1.00 96.19 492 THR A CA 1
ATOM 3794 C C . THR A 1 492 ? -0.359 -21.468 -9.869 1.00 96.19 492 THR A C 1
ATOM 3796 O O . THR A 1 492 ? -1.370 -22.156 -9.974 1.00 96.19 492 THR A O 1
ATOM 3799 N N . ALA A 1 493 ? 0.812 -22.021 -9.542 1.00 95.19 493 ALA A N 1
ATOM 3800 C CA . ALA A 1 493 ? 0.928 -23.419 -9.138 1.00 95.19 493 ALA A CA 1
ATOM 3801 C C . ALA A 1 493 ? 0.320 -23.626 -7.734 1.00 95.19 493 ALA A C 1
ATOM 3803 O O . ALA A 1 493 ? 0.451 -22.727 -6.896 1.00 95.19 493 ALA A O 1
ATOM 3804 N N . PRO A 1 494 ? -0.292 -24.792 -7.433 1.00 92.56 494 PRO A N 1
ATOM 3805 C CA . PRO A 1 494 ? -0.877 -25.058 -6.114 1.00 92.56 494 PRO A CA 1
ATOM 3806 C C . PRO A 1 494 ? 0.114 -24.795 -4.974 1.00 92.56 494 PRO A C 1
ATOM 3808 O O . PRO A 1 494 ? -0.185 -24.054 -4.039 1.00 92.56 494 PRO A O 1
ATOM 3811 N N . ALA A 1 495 ? 1.344 -25.295 -5.125 1.00 90.69 495 ALA A N 1
ATOM 3812 C CA . ALA A 1 495 ? 2.476 -24.959 -4.271 1.00 90.69 495 ALA A CA 1
ATOM 3813 C C . ALA A 1 495 ? 3.393 -23.936 -4.963 1.00 90.69 495 ALA A C 1
ATOM 3815 O O . ALA A 1 495 ? 3.895 -24.185 -6.063 1.00 90.69 495 ALA A O 1
ATOM 3816 N N . MET A 1 496 ? 3.641 -22.804 -4.299 1.00 90.56 496 MET A N 1
ATOM 3817 C CA . MET A 1 496 ? 4.585 -21.791 -4.772 1.00 90.56 496 MET A CA 1
ATOM 3818 C C . MET A 1 496 ? 6.033 -22.236 -4.520 1.00 90.56 496 MET A C 1
ATOM 3820 O O . MET A 1 496 ? 6.549 -22.128 -3.409 1.00 90.56 496 MET A O 1
ATOM 3824 N N . ASP A 1 497 ? 6.706 -22.711 -5.565 1.00 90.19 497 ASP A N 1
ATOM 3825 C CA . ASP A 1 497 ? 8.156 -22.940 -5.563 1.00 90.19 497 ASP A CA 1
ATOM 3826 C C . ASP A 1 497 ? 8.879 -21.628 -5.912 1.00 90.19 497 ASP A C 1
ATOM 3828 O O . ASP A 1 497 ? 9.009 -21.263 -7.088 1.00 90.19 497 ASP A O 1
ATOM 3832 N N . LEU A 1 498 ? 9.258 -20.877 -4.871 1.00 90.69 498 LEU A N 1
ATOM 3833 C CA . LEU A 1 498 ? 9.847 -19.542 -4.984 1.00 90.69 498 LEU A CA 1
ATOM 3834 C C . LEU A 1 498 ? 11.365 -19.576 -4.757 1.00 90.69 498 LEU A C 1
ATOM 3836 O O . LEU A 1 498 ? 11.821 -20.106 -3.739 1.00 90.69 498 LEU A O 1
ATOM 3840 N N . PRO A 1 499 ? 12.161 -18.920 -5.623 1.00 90.56 499 PRO A N 1
ATOM 3841 C CA . PRO A 1 499 ? 13.549 -18.606 -5.307 1.00 90.56 499 PRO A CA 1
ATOM 3842 C C . PRO A 1 499 ? 13.651 -17.839 -3.983 1.00 90.56 499 PRO A C 1
ATOM 3844 O O . PRO A 1 499 ? 12.792 -17.011 -3.676 1.00 90.56 499 PRO A O 1
ATOM 3847 N N . SER A 1 500 ? 14.729 -18.051 -3.221 1.00 89.50 500 SER A N 1
ATOM 3848 C CA . SER A 1 500 ? 14.871 -17.486 -1.870 1.00 89.50 500 SER A CA 1
ATOM 3849 C C . SER A 1 500 ? 14.695 -15.966 -1.813 1.00 89.50 500 SER A C 1
ATOM 3851 O O . SER A 1 500 ? 14.122 -15.461 -0.859 1.00 89.50 500 SER A O 1
ATOM 3853 N N . TRP A 1 501 ? 15.145 -15.228 -2.832 1.00 85.06 501 TRP A N 1
ATOM 3854 C CA . TRP A 1 501 ? 14.997 -13.771 -2.879 1.00 85.06 501 TRP A CA 1
ATOM 3855 C C . TRP A 1 501 ? 13.535 -13.322 -3.060 1.00 85.06 501 TRP A C 1
ATOM 3857 O O . TRP A 1 501 ? 13.117 -12.390 -2.381 1.00 85.06 501 TRP A O 1
ATOM 3867 N N . VAL A 1 502 ? 12.742 -14.025 -3.882 1.00 89.50 502 VAL A N 1
ATOM 3868 C CA . VAL A 1 502 ? 11.295 -13.764 -4.045 1.00 89.50 502 VAL A CA 1
ATOM 3869 C C . VAL A 1 502 ? 10.555 -14.125 -2.766 1.00 89.50 502 VAL A C 1
ATOM 3871 O O . VAL A 1 502 ? 9.692 -13.380 -2.312 1.00 89.50 502 VAL A O 1
ATOM 3874 N N . LYS A 1 503 ? 10.913 -15.265 -2.164 1.00 90.62 503 LYS A N 1
ATOM 3875 C CA . LYS A 1 503 ? 10.325 -15.708 -0.901 1.00 90.62 503 LYS A CA 1
ATOM 3876 C C . LYS A 1 503 ? 10.566 -14.685 0.209 1.00 90.62 503 LYS A C 1
ATOM 3878 O O . LYS A 1 503 ? 9.615 -14.296 0.870 1.00 90.62 503 LYS A O 1
ATOM 3883 N N . ASN A 1 504 ? 11.800 -14.200 0.359 1.00 89.12 504 ASN A N 1
ATOM 3884 C CA . ASN A 1 504 ? 12.132 -13.176 1.350 1.00 89.12 504 ASN A CA 1
ATOM 3885 C C . ASN A 1 504 ? 11.332 -11.887 1.124 1.00 89.12 504 ASN A C 1
ATOM 3887 O O . ASN A 1 504 ? 10.795 -11.337 2.080 1.00 89.12 504 ASN A O 1
ATOM 3891 N N . TYR A 1 505 ? 11.205 -11.435 -0.131 1.00 89.38 505 TYR A N 1
ATOM 3892 C CA . TYR A 1 505 ? 10.377 -10.275 -0.458 1.00 89.38 505 TYR A CA 1
ATOM 3893 C C . TYR A 1 505 ? 8.912 -10.502 -0.053 1.00 89.38 505 TYR A C 1
ATOM 3895 O O . TYR A 1 505 ? 8.338 -9.669 0.645 1.00 89.38 505 TYR A O 1
ATOM 3903 N N . ALA A 1 506 ? 8.321 -11.638 -0.438 1.00 91.81 506 ALA A N 1
ATOM 3904 C CA . ALA A 1 506 ? 6.932 -11.966 -0.125 1.00 91.81 506 ALA A CA 1
ATOM 3905 C C . ALA A 1 506 ? 6.693 -12.142 1.386 1.00 91.81 506 ALA A C 1
ATOM 3907 O O . ALA A 1 506 ? 5.645 -11.745 1.896 1.00 91.81 506 ALA A O 1
ATOM 3908 N N . ASP A 1 507 ? 7.662 -12.689 2.120 1.00 88.81 507 ASP A N 1
ATOM 3909 C CA . ASP A 1 507 ? 7.594 -12.829 3.573 1.00 88.81 507 ASP A CA 1
ATOM 3910 C C . ASP A 1 507 ? 7.710 -11.459 4.277 1.00 88.81 507 ASP A C 1
ATOM 3912 O O . ASP A 1 507 ? 6.985 -11.226 5.243 1.00 88.81 507 ASP A O 1
ATOM 3916 N N . GLU A 1 508 ? 8.547 -10.524 3.809 1.00 87.38 508 GLU A N 1
ATOM 3917 C CA . GLU A 1 508 ? 8.615 -9.126 4.305 1.00 87.38 508 GLU A CA 1
ATOM 3918 C C . GLU A 1 508 ? 7.368 -8.300 3.967 1.00 87.38 508 GLU A C 1
ATOM 3920 O O . GLU A 1 508 ? 6.980 -7.407 4.728 1.00 87.38 508 GLU A O 1
ATOM 3925 N N . PHE A 1 509 ? 6.737 -8.614 2.837 1.00 89.31 509 PHE A N 1
ATOM 3926 C CA . PHE A 1 509 ? 5.481 -8.014 2.414 1.00 89.31 509 PHE A CA 1
ATOM 3927 C C . PHE A 1 509 ? 4.331 -8.418 3.342 1.00 89.31 509 PHE A C 1
ATOM 3929 O O . PHE A 1 509 ? 3.509 -7.581 3.706 1.00 89.31 509 PHE A O 1
ATOM 3936 N N . SER A 1 510 ? 4.263 -9.701 3.724 1.00 80.94 510 SER A N 1
ATOM 3937 C CA . SER A 1 510 ? 3.055 -10.300 4.316 1.00 80.94 510 SER A CA 1
ATOM 3938 C C . SER A 1 510 ? 3.185 -10.798 5.758 1.00 80.94 510 SER A C 1
ATOM 3940 O O . SER A 1 510 ? 2.289 -10.533 6.553 1.00 80.94 510 SER A O 1
ATOM 3942 N N . ARG A 1 511 ? 4.243 -11.540 6.118 1.00 69.12 511 ARG A N 1
ATOM 3943 C CA . ARG A 1 511 ? 4.250 -12.406 7.322 1.00 69.12 511 ARG A CA 1
ATOM 3944 C C . ARG A 1 511 ? 5.296 -12.059 8.377 1.00 69.12 511 ARG A C 1
ATOM 3946 O O . ARG A 1 511 ? 5.132 -12.425 9.539 1.00 69.12 511 ARG A O 1
ATOM 3953 N N . SER A 1 512 ? 6.390 -11.417 7.989 1.00 65.31 512 SER A N 1
ATOM 3954 C CA . SER A 1 512 ? 7.498 -11.073 8.882 1.00 65.31 512 SER A CA 1
ATOM 3955 C C . SER A 1 512 ? 7.445 -9.605 9.297 1.00 65.31 512 SER A C 1
ATOM 3957 O O . SER A 1 512 ? 6.791 -8.793 8.646 1.00 65.31 512 SER A O 1
ATOM 3959 N N . VAL A 1 513 ? 8.136 -9.262 10.392 1.00 62.59 513 VAL A N 1
ATOM 3960 C CA . VAL A 1 513 ? 8.353 -7.865 10.805 1.00 62.59 513 VAL A CA 1
ATOM 3961 C C . VAL A 1 513 ? 9.252 -7.202 9.759 1.00 62.59 513 VAL A C 1
ATOM 3963 O O . VAL A 1 513 ? 10.472 -7.149 9.898 1.00 62.59 513 VAL A O 1
ATOM 3966 N N . GLY A 1 514 ? 8.630 -6.766 8.673 1.00 66.50 514 GLY A N 1
ATOM 3967 C CA . GLY A 1 514 ? 9.245 -6.118 7.532 1.00 66.50 514 GLY A CA 1
ATOM 3968 C C . GLY A 1 514 ? 8.664 -4.730 7.329 1.00 66.50 514 GLY A C 1
ATOM 3969 O O . GLY A 1 514 ? 7.880 -4.222 8.133 1.00 66.50 514 GLY A O 1
ATOM 3970 N N . ARG A 1 515 ? 9.078 -4.079 6.246 1.00 75.50 515 ARG A N 1
ATOM 3971 C CA . ARG A 1 515 ? 8.591 -2.734 5.944 1.00 75.50 515 ARG A CA 1
ATOM 3972 C C . ARG A 1 515 ? 7.166 -2.754 5.385 1.00 75.50 515 ARG A C 1
ATOM 3974 O O . ARG A 1 515 ? 6.381 -1.913 5.810 1.00 75.50 515 ARG A O 1
ATOM 3981 N N . GLY A 1 516 ? 6.839 -3.721 4.518 1.00 81.12 516 GLY A N 1
ATOM 3982 C CA . GLY A 1 516 ? 5.524 -3.851 3.878 1.00 81.12 516 GLY A CA 1
ATOM 3983 C C . GLY A 1 516 ? 4.395 -4.178 4.856 1.00 81.12 516 GLY A C 1
ATOM 3984 O O . GLY A 1 516 ? 3.381 -3.486 4.852 1.00 81.12 516 GLY A O 1
ATOM 3985 N N . ASP A 1 517 ? 4.609 -5.171 5.734 1.00 86.69 517 ASP A N 1
ATOM 3986 C CA . ASP A 1 517 ? 3.758 -5.519 6.890 1.00 86.69 517 ASP A CA 1
ATOM 3987 C C . ASP A 1 517 ? 2.243 -5.450 6.599 1.00 86.69 517 ASP A C 1
ATOM 3989 O O . ASP A 1 517 ? 1.469 -4.840 7.342 1.00 86.69 517 ASP A O 1
ATOM 3993 N N . TRP A 1 518 ? 1.824 -6.065 5.484 1.00 93.62 518 TRP A N 1
ATOM 3994 C CA . TRP A 1 518 ? 0.446 -6.058 4.971 1.00 93.62 518 TRP A CA 1
ATOM 3995 C C . TRP A 1 518 ? -0.578 -6.494 6.026 1.00 93.62 518 TRP A C 1
ATOM 3997 O O . TRP A 1 518 ? -1.654 -5.907 6.130 1.00 93.62 518 TRP A O 1
ATOM 4007 N N . ARG A 1 519 ? -0.207 -7.481 6.849 1.00 92.19 519 ARG A N 1
ATOM 4008 C CA . ARG A 1 519 ? -0.995 -8.013 7.968 1.00 92.19 519 ARG A CA 1
ATOM 4009 C C . ARG A 1 519 ? -1.416 -6.939 8.981 1.00 92.19 519 ARG A C 1
ATOM 4011 O O . ARG A 1 519 ? -2.482 -7.030 9.577 1.00 92.19 519 ARG A O 1
ATOM 4018 N N . SER A 1 520 ? -0.625 -5.878 9.135 1.00 92.81 520 SER A N 1
ATOM 4019 C CA . SER A 1 520 ? -0.958 -4.755 10.017 1.00 92.81 520 SER A CA 1
ATOM 4020 C C . SER A 1 520 ? -1.947 -3.754 9.417 1.00 92.81 520 SER A C 1
ATOM 4022 O O . SER A 1 520 ? -2.407 -2.873 10.146 1.00 92.81 520 SER A O 1
ATOM 4024 N N . LEU A 1 521 ? -2.270 -3.839 8.123 1.00 94.31 521 LEU A N 1
ATOM 4025 C CA . LEU A 1 521 ? -3.145 -2.888 7.437 1.00 94.31 521 LEU A CA 1
ATOM 4026 C C . LEU A 1 521 ? -4.614 -3.321 7.533 1.00 94.31 521 LEU A C 1
ATOM 4028 O O . LEU A 1 521 ? -4.971 -4.426 7.124 1.00 94.31 521 LEU A O 1
ATOM 4032 N N . ARG A 1 522 ? -5.472 -2.426 8.023 1.00 94.50 522 ARG A N 1
ATOM 4033 C CA . ARG A 1 522 ? -6.938 -2.552 7.990 1.00 94.50 522 ARG A CA 1
ATOM 4034 C C . ARG A 1 522 ? -7.517 -1.473 7.089 1.00 94.50 522 ARG A C 1
ATOM 4036 O O . ARG A 1 522 ? -6.967 -0.373 7.063 1.00 94.50 522 ARG A O 1
ATOM 4043 N N . CYS A 1 523 ? -8.582 -1.756 6.354 1.00 93.56 523 CYS A N 1
ATOM 4044 C CA . CYS A 1 523 ? -9.216 -0.748 5.504 1.00 93.56 523 CYS A CA 1
ATOM 4045 C C . CYS A 1 523 ? -10.312 0.007 6.258 1.00 93.56 523 CYS A C 1
ATOM 4047 O O . CYS A 1 523 ? -11.335 -0.582 6.577 1.00 93.56 523 CYS A O 1
ATOM 4049 N N . GLY A 1 524 ? -10.117 1.309 6.482 1.00 92.75 524 GLY A N 1
ATOM 4050 C CA . GLY A 1 524 ? -11.175 2.217 6.930 1.00 92.75 524 GLY A CA 1
ATOM 4051 C C . GLY A 1 524 ? -11.697 3.032 5.751 1.00 92.75 524 GLY A C 1
ATOM 4052 O O . GLY A 1 524 ? -10.981 3.894 5.235 1.00 92.75 524 GLY A O 1
ATOM 4053 N N . ASP A 1 525 ? -12.927 2.765 5.315 1.00 88.56 525 ASP A N 1
ATOM 4054 C CA . ASP A 1 525 ? -13.518 3.418 4.135 1.00 88.56 525 ASP A CA 1
ATOM 4055 C C . ASP A 1 525 ? -14.066 4.825 4.434 1.00 88.56 525 ASP A C 1
ATOM 4057 O O . ASP A 1 525 ? -14.259 5.622 3.516 1.00 88.56 525 ASP A O 1
ATOM 4061 N N . GLU A 1 526 ? -14.271 5.145 5.713 1.00 88.88 526 GLU A N 1
ATOM 4062 C CA . GLU A 1 526 ? -14.741 6.457 6.181 1.00 88.88 526 GLU A CA 1
ATOM 4063 C C . GLU A 1 526 ? -13.629 7.315 6.799 1.00 88.88 526 GLU A C 1
ATOM 4065 O O . GLU A 1 526 ? -13.867 8.398 7.342 1.00 88.88 526 GLU A O 1
ATOM 4070 N N . LEU A 1 527 ? -12.373 6.875 6.674 1.00 88.44 527 LEU A N 1
ATOM 4071 C CA . LEU A 1 527 ? -11.248 7.758 6.943 1.00 88.44 527 LEU A CA 1
ATOM 4072 C C . LEU A 1 527 ? -11.288 8.911 5.929 1.00 88.44 527 LEU A C 1
ATOM 4074 O O . LEU A 1 527 ? -11.226 8.689 4.722 1.00 88.44 527 LEU A O 1
ATOM 4078 N N . LYS A 1 528 ? -11.405 10.149 6.431 1.00 79.81 528 LYS A N 1
ATOM 4079 C CA . LYS A 1 528 ? -11.445 11.394 5.636 1.00 79.81 528 LYS A CA 1
ATOM 4080 C C . LYS A 1 528 ? -10.107 11.643 4.906 1.00 79.81 528 LYS A C 1
ATOM 4082 O O . LYS A 1 528 ? -9.446 10.732 4.438 1.00 79.81 528 LYS A O 1
ATOM 4087 N N . ASN A 1 529 ? -9.625 12.880 4.811 1.00 72.44 529 ASN A N 1
ATOM 4088 C CA . ASN A 1 529 ? -8.456 13.224 3.982 1.00 72.44 529 ASN A CA 1
ATOM 4089 C C . ASN A 1 529 ? -7.093 12.712 4.498 1.00 72.44 529 ASN A C 1
ATOM 4091 O O . ASN A 1 529 ? -6.048 13.064 3.950 1.00 72.44 529 ASN A O 1
ATOM 4095 N N . THR A 1 530 ? -7.073 11.882 5.536 1.00 86.50 530 THR A N 1
ATOM 4096 C CA . THR A 1 530 ? -5.852 11.273 6.058 1.00 86.50 530 THR A CA 1
ATOM 4097 C C . THR A 1 530 ? -5.480 10.041 5.235 1.00 86.50 530 THR A C 1
ATOM 4099 O O . THR A 1 530 ? -6.328 9.216 4.910 1.00 86.50 530 THR A O 1
ATOM 4102 N N . ALA A 1 531 ? -4.192 9.892 4.917 1.00 89.06 531 ALA A N 1
ATOM 4103 C CA . ALA A 1 531 ? -3.649 8.710 4.241 1.00 89.06 531 ALA A CA 1
ATOM 4104 C C . ALA A 1 531 ? -3.913 7.403 5.014 1.00 89.06 531 ALA A C 1
ATOM 4106 O O . ALA A 1 531 ? -4.198 6.363 4.424 1.00 89.06 531 ALA A O 1
ATOM 4107 N N . GLY A 1 532 ? -3.814 7.479 6.337 1.00 95.62 532 GLY A N 1
ATOM 4108 C CA . GLY A 1 532 ? -4.089 6.406 7.275 1.00 95.62 532 GLY A CA 1
ATOM 4109 C C . GLY A 1 532 ? -3.662 6.792 8.691 1.00 95.62 532 GLY A C 1
ATOM 4110 O O . GLY A 1 532 ? -3.003 7.815 8.898 1.00 95.62 532 GLY A O 1
ATOM 4111 N N . LEU A 1 533 ? -4.011 5.951 9.656 1.00 96.69 533 LEU A N 1
ATOM 4112 C CA . LEU A 1 533 ? -3.680 6.091 11.067 1.00 96.69 533 LEU A CA 1
ATOM 4113 C C . LEU A 1 533 ? -2.685 5.023 11.510 1.00 96.69 533 LEU A C 1
ATOM 4115 O O . LEU A 1 533 ? -2.771 3.871 11.086 1.00 96.69 533 LEU A O 1
ATOM 4119 N N . ARG A 1 534 ? -1.766 5.403 12.399 1.00 95.75 534 ARG A N 1
ATOM 4120 C CA . ARG A 1 534 ? -0.956 4.481 13.200 1.00 95.75 534 ARG A CA 1
ATOM 4121 C C . ARG A 1 534 ? -1.311 4.692 14.665 1.00 95.75 534 ARG A C 1
ATOM 4123 O O . ARG A 1 534 ? -0.998 5.741 15.230 1.00 95.75 534 ARG A O 1
ATOM 4130 N N . MET A 1 535 ? -1.956 3.697 15.257 1.00 96.19 535 MET A N 1
ATOM 4131 C CA . MET A 1 535 ? -2.510 3.800 16.602 1.00 96.19 535 MET A CA 1
ATOM 4132 C C . MET A 1 535 ? -1.466 3.435 17.656 1.00 96.19 535 MET A C 1
ATOM 4134 O O . MET A 1 535 ? -0.702 2.484 17.488 1.00 96.19 535 MET A O 1
ATOM 4138 N N . GLN A 1 536 ? -1.426 4.214 18.733 1.00 94.75 536 GLN A N 1
ATOM 4139 C CA . GLN A 1 536 ? -0.655 3.929 19.935 1.00 94.75 536 GLN A CA 1
ATOM 4140 C C . GLN A 1 536 ? -1.518 3.130 20.918 1.00 94.75 536 GLN A C 1
ATOM 4142 O O . GLN A 1 536 ? -2.678 3.504 21.123 1.00 94.75 536 GLN A O 1
ATOM 4147 N N . PRO A 1 537 ? -0.972 2.087 21.565 1.00 93.31 537 PRO A N 1
ATOM 4148 C CA . PRO A 1 537 ? -1.707 1.322 22.553 1.00 93.31 537 PRO A CA 1
ATOM 4149 C C . PRO A 1 537 ? -2.150 2.196 23.717 1.00 93.31 537 PRO A C 1
ATOM 4151 O O . PRO A 1 537 ? -1.409 3.053 24.208 1.00 93.31 537 PRO A O 1
ATOM 4154 N N . LEU A 1 538 ? -3.357 1.931 24.186 1.00 92.44 538 LEU A N 1
ATOM 4155 C CA . LEU A 1 538 ? -3.926 2.550 25.358 1.00 92.44 538 LEU A CA 1
ATOM 4156 C C . LEU A 1 538 ? -3.266 1.973 26.611 1.00 92.44 538 LEU A C 1
ATOM 4158 O O . LEU A 1 538 ? -3.327 0.772 26.873 1.00 92.44 538 LEU A O 1
ATOM 4162 N N . ASN A 1 539 ? -2.635 2.830 27.411 1.00 88.00 539 ASN A N 1
ATOM 4163 C CA . ASN A 1 539 ? -2.036 2.405 28.671 1.00 88.00 539 ASN A CA 1
ATOM 4164 C C . ASN A 1 539 ? -3.106 2.337 29.770 1.00 88.00 539 ASN A C 1
ATOM 4166 O O . ASN A 1 539 ? -3.451 3.352 30.368 1.00 88.00 539 ASN A O 1
ATOM 4170 N N . LEU A 1 540 ? -3.616 1.133 30.023 1.00 84.81 540 LEU A N 1
ATOM 4171 C CA . LEU A 1 540 ? -4.744 0.871 30.928 1.00 84.81 540 LEU A CA 1
ATOM 4172 C C . LEU A 1 540 ? -4.342 0.445 32.350 1.00 84.81 540 LEU A C 1
ATOM 4174 O O . LEU A 1 540 ? -5.203 -0.013 33.107 1.00 84.81 540 LEU A O 1
ATOM 4178 N N . LYS A 1 541 ? -3.049 0.549 32.683 1.00 69.00 541 LYS A N 1
ATOM 4179 C CA . LYS A 1 541 ? -2.486 0.113 33.970 1.00 69.00 541 LYS A CA 1
ATOM 4180 C C . LYS A 1 541 ? -3.155 0.750 35.186 1.00 69.00 541 LYS A C 1
ATOM 4182 O O . LYS A 1 541 ? -3.574 1.927 35.109 1.00 69.00 541 LYS A O 1
#

Secondary structure (DSSP, 8-state):
----S-S-----GGGGTTS-GGGS--TT--EEEEEEEE-B-TTS-B--EETTEEEEEEEEEEE-PPP-S--SHHHHHHHHHHHHT-EEEE-TT-SSS-TT--EEEE-STT-THHHHHHHHHGGGEE--GGGEEEEE-HHHHHHHHHHHSHHHHHHHHTT-PPPGGGGSPPBP-STTSPPB-TT-SSBPPPTT--S-SBSS-EEEETT---SSPPP-SSHHHHHHHHHHHHHHHHHHSSSSP-TT---GGGTTT--SS-EEETTEEE-SEETTTTEEHHHHHHHHHHHTTT--HHHHHHTTTT-EEE-TTS-EEEHHHHHHHHHHHHHHHHHHHHHHHHHH-SS--HHHHHHHHHHS-HHHHHHHHHHHS--HHHHHHHHH----STT--HHHHHHHHHHHHHHT---TTSSS-HHHHHHHHHH-SHHHHHHHHHHHHHHHHHHHT-GGGTTTT---SPTTSHHHHHHHHHHHHHHHHHHHHHHHH--HHHHTSSS----HHHHHHHHHHHTSSSSS-GGGEEEETT--S-SEEEEEPP---

Foldseek 3Di:
DDDDDDDDDPPPPVVPPQPFPPQFDDVQFQKKKFKKWFQAFQVRHGPQDDQQFRATAIKMKIWDQAADDDPALLNVLSNVCNVQRKMKIAQQRHNQVHPPDRMDMHGDPPDCSVVSVCVVRPPRIDGFPLRMRRGQRSSLSSLLVLVRPVVSCCRRPNPDRDFNLVSDDWRDFHQLADTHRQFDQWAQDDPPDPFTLFNGAWEFQLQADFPADDDDPDVVLSQLLSLLQQLLLLFQAPPVRHPPDQCLVPLLRFGPPFQAFPNDTFTLAGASNGDLLLLLLVLCLVCVVVDDPSNCVVLQQQPWFQAPVRDIDGVSVLSVVLSQLLVQQLVVLVVLCVVQNAQDDLVSQLVVLVPDDPVVQVVCCVSNVDHSVVSSRSRNDDADPDRRDSSSSSSRSSVVSNLNAQINVRPAGSVRSVSVQSSDRRNVSNSSSSLLSVQLCLQQVQPQCVPVLDQPDDRSDPSSSVSSNVSSLLSLLLSQLCSVPVPSVQSNHPDRPDDPSSNVRSCLLDHDVHRSRSSSYGYRNPDYNRRMYGYDRDDSD

Solvent-accessible surface area (backbone atoms only — not comparable to full-atom values): 28960 Å² total; per-residue (Å²): 137,86,89,91,77,80,96,82,78,82,76,65,70,71,66,55,79,63,75,52,70,79,64,57,76,49,98,76,17,56,8,29,38,38,44,32,40,30,31,43,38,53,82,73,43,71,62,47,72,56,54,55,17,39,27,24,36,48,31,39,38,40,33,61,36,51,61,64,92,50,82,49,57,56,30,48,49,22,35,50,33,28,75,41,48,32,33,33,40,36,39,59,69,42,52,84,75,38,96,89,43,44,60,55,72,52,55,47,94,84,57,57,65,65,58,52,53,50,62,72,46,43,91,42,48,44,69,49,78,58,37,51,43,70,46,34,46,21,66,39,50,39,51,46,51,27,68,75,36,72,72,46,28,44,66,53,37,57,93,60,73,80,60,58,66,79,50,53,80,66,39,56,64,54,88,44,50,49,61,43,49,62,64,45,52,54,36,67,53,52,91,99,48,80,52,52,41,15,81,41,47,32,37,33,31,52,54,58,90,63,95,54,78,78,92,60,95,45,70,67,56,41,42,52,39,43,45,51,50,43,14,39,13,17,52,49,19,59,88,81,36,16,38,88,61,84,12,67,91,48,71,6,31,50,46,88,63,57,47,72,46,100,91,42,78,38,41,34,22,33,17,49,57,44,40,39,48,54,60,50,36,47,47,52,63,60,51,57,78,77,51,53,73,66,58,32,52,75,70,41,32,70,40,77,38,38,36,87,87,67,46,80,48,29,37,49,56,49,42,51,51,36,34,51,26,14,56,42,24,33,49,46,45,56,46,56,28,69,76,74,39,67,50,38,52,71,70,58,27,44,50,53,60,71,69,46,51,70,69,55,54,52,48,48,30,70,56,22,64,43,52,72,69,52,57,28,38,53,23,36,48,66,70,58,78,97,76,28,45,70,67,44,53,29,34,10,52,11,32,49,26,33,46,64,39,63,33,62,81,75,83,73,32,54,30,54,54,51,33,49,41,34,27,38,68,49,66,34,47,39,56,51,44,51,51,50,45,55,47,45,48,57,44,69,70,22,77,68,36,64,70,67,77,61,74,85,50,61,83,70,39,70,66,26,49,55,48,32,32,53,37,49,51,51,50,50,34,39,42,41,35,40,73,75,66,59,51,57,78,45,55,35,32,82,68,68,78,62,58,69,70,50,43,52,51,19,36,25,32,41,53,42,103,40,64,14,30,35,36,20,49,34,69,35,64,66,44,61,98,52,66,22,39,33,53,44,51,38,83,72,125

Radius of gyration: 29.0 Å; Cα contacts (8 Å, |Δi|>4): 975; chains: 1; bounding box: 96×47×86 Å

Organism: NCBI:txid2294117

Mean predicted aligned error: 8.08 Å